Protein AF-A0A8X7XJY6-F1 (afdb_monomer)

Mean predicted aligned error: 20.12 Å

Radius of gyration: 31.55 Å; Cα contacts (8 Å, |Δi|>4): 993; chains: 1; bounding box: 92×84×73 Å

Nearest PDB structures (foldseek):
  4wnk-assembly1_A  TM=7.873E-01  e=5.125E-42  Bos taurus
  8uaq-assembly1_A  TM=7.630E-01  e=1.328E-41  Homo sapiens
  4yhj-assembly1_B  TM=7.860E-01  e=5.978E-40  Homo sapiens
  2acx-assembly1_A  TM=7.551E-01  e=1.594E-40  Homo sapiens
  4tnb-assembly1_A  TM=6.987E-01  e=5.403E-42  Homo sapiens

Organism: Polypterus senegalus (NCBI:txid55291)

pLDDT: mean 74.86, std 22.37, range [20.41, 98.06]

Sequence (629 aa):
MNSFYEADYEVTPDEQLKAKGEEIVLKFFTNESADFVPEVQEELVKQCQESLESSPSKELFSESVRQPVTKDTFRQYRVLGKGGFGEVCACQVRATGKMYACKKLEKKRIKKRKGEAMALNEKQILEKVNSRFVVSLAYAYETKDALCLVLTIMNGGDLKFHIYNIGSPGFEEERVHFYAAEICCGLEHLHSEGIVYRDLKPENILLDDNGHIRISDLGLAVKVPPGETIRGRVGTVGYMAPEVINNERYTMSPDWWGLGCLIFEMTAGHSPFRARKERVKREEVEKRVQEEEAEYSKKFTEDAKSICKKAAHKRRNGGAAGKRLQLCMRNESREQTTQPKATAMLPATFKLCAGISYRHLRNMTGLQKTAAIALSHKLQRFADPGPGNWISQVRRRSSLLSCRTEEKRPYSEVEMSYVRQGEEALQKSAHILGDLDGWKTETVAPNGDRVLSKVLPDVGKVFKLEAVLDQPLDTLYTELVDNMESMGDWNPNVKQVKILQKIGRDTMVTHEVASETPGNIVGPRDFVSVRCAKRRGSTCFLAGMSTKYSSMPEQKGVVRAENGPTCIVLRPNAEDSTKTKFIWLLSLDLKGWLPKTIINQVLSQTQLDFAQNLRTRMQEGAPSVAVAC

InterPro domains:
  IPR000719 Protein kinase domain [PF00069] (75-315)
  IPR000719 Protein kinase domain [PS50011] (74-327)
  IPR000719 Protein kinase domain [SM00220] (74-327)
  IPR000799 Steroidogenic acute regulatory protein-like [PR00978] (349-365)
  IPR000799 Steroidogenic acute regulatory protein-like [PR00978] (366-385)
  IPR000799 Steroidogenic acute regulatory protein-like [PR00978] (476-495)
  IPR000799 Steroidogenic acute regulatory protein-like [PR00978] (495-512)
  IPR000799 Steroidogenic acute regulatory protein-like [PR00978] (512-532)
  IPR000799 Steroidogenic acute regulatory protein-like [PR00978] (534-552)
  IPR000799 Steroidogenic acute regulatory protein-like [PR00978] (565-584)
  IPR000799 Steroidogenic acute regulatory protein-like [PR00978] (584-603)
  IPR000799 Steroidogenic acute regulatory protein-like [PR00978] (604-626)
  IPR002913 START domain [PF01852] (421-620)
  IPR002913 START domain [PS50848] (437-623)
  IPR002913 START domain [SM00234] (419-624)
  IPR008271 Serine/threonine-protein kinase, active site [PS00108] (195-207)
  IPR011009 Protein kinase-like domain superfamily [SSF56112] (72-314)
  IPR016137 RGS domain [PF00615] (7-66)
  IPR016137 RGS domain [PS50132] (8-67)
  IPR017441 Protein kinase, ATP binding site [PS00107] (80-112)

Foldseek 3Di:
DDVVLLVVLLPDPQVCLLVSLVVVLCAAVDPPHPNHDPVFDPVLSVVLVVCSVPPRDSCSCVVVVDDDDDPVQKDWDAWPAADQFGTWTWIARPPQRAIWIKDWGFPVSCVVVVLPVLVVQQVVLLCPQDDPAAKHWDDWDDDPTTTITTIHDFNQAFQLCVQAPPDDHADAPVLLVQQLVSLLRQLVSCVVQQKAQAAQDRRQWGHHPQGRTHGHDSSVMDRAPVPHWDWELDYDQLLAALCSLVRHTHGHLSSLLSSLQSSQCNQVSDGQQADDPDDDDSVSSSVCLVPHDGDDDPSDDPVSVVSSCLSSPNDDPNVVSSVVVVVVVPPVVPPDDDDDDDDDDDDDDLAADDDDDDPPPLPDDSLQPPCVVVLVVVPDDDDDDYDDDDDDDDDDDDDDDDDDDDDDDDDDPVLVVLVVQQVVLVVVVVVVVVPPPQWAWPDADPQGWTKTWHQDDVQGIKIKIKDKALAALVVVCCVVPVVVQCLVVQQVQWVGKDFPDDRPDFKTWIKTKTHPPPSHNHFIAIATKIWGWDDDVQKIKTWMWGDDDPPDDDQDRYHYWTWDRKMWMWHQDPVGNRMITIMIMGRTGSRGDDHVSVVVVVVRVSVVSSVVSVNVVVVVVDDDPPPDD

Solvent-accessible surface area (backbone atoms only — not comparable to full-atom values): 36220 Å² total; per-residue (Å²): 129,64,73,66,58,56,55,51,50,52,69,45,55,79,96,44,35,46,66,56,45,52,52,48,45,55,41,33,69,32,87,90,31,97,62,43,43,85,88,57,56,69,70,57,54,50,54,42,51,59,40,41,76,74,61,52,51,68,62,63,61,50,75,79,62,74,66,87,73,47,72,77,53,41,44,81,59,59,74,77,50,78,54,100,39,40,39,27,25,36,30,26,37,64,87,84,54,54,69,28,26,33,41,35,36,26,49,68,49,28,65,76,65,72,34,62,67,39,58,51,49,26,52,63,47,32,73,68,48,90,48,89,23,35,51,32,56,81,48,79,41,63,56,99,59,28,40,35,41,32,26,60,53,51,77,57,39,34,44,41,53,50,26,68,72,48,85,64,54,18,52,58,68,69,62,44,51,53,52,52,52,46,51,49,55,29,48,51,56,35,49,74,71,33,28,32,52,47,55,54,48,44,76,34,33,28,18,27,90,88,65,54,60,24,44,47,83,51,52,66,37,48,76,48,58,92,95,57,65,48,73,61,73,63,56,49,92,80,37,51,28,56,55,33,75,70,53,42,74,45,69,62,53,44,46,46,23,8,49,20,44,45,55,43,21,33,50,65,40,36,54,68,67,47,62,86,89,62,90,73,60,72,68,58,37,54,45,38,61,64,74,55,78,71,83,81,59,92,82,56,52,70,64,58,48,52,49,32,56,50,32,57,50,96,63,98,55,47,78,59,41,55,60,47,54,62,45,56,81,54,53,78,82,65,87,82,87,82,86,84,83,93,89,75,87,83,77,95,81,50,70,67,65,42,58,83,94,56,89,81,66,86,80,73,74,75,70,56,54,71,46,40,54,71,54,59,82,75,70,77,76,83,85,87,86,89,86,85,86,86,84,81,89,87,84,89,83,90,86,87,83,74,89,88,89,83,88,92,74,86,68,50,75,67,53,50,46,48,50,50,49,14,51,49,13,36,53,51,30,50,52,58,69,68,52,77,70,81,62,44,80,78,49,71,48,99,87,68,35,32,29,27,30,38,78,40,96,93,74,42,67,32,35,33,38,42,39,79,41,96,38,42,56,67,63,54,45,40,53,66,63,74,43,37,53,57,47,32,81,62,31,78,67,32,62,36,36,43,79,76,42,78,52,79,90,42,26,34,33,34,40,37,33,41,28,84,52,96,60,48,27,60,55,31,37,30,36,46,27,28,33,23,48,50,63,52,87,81,34,38,34,45,12,17,27,46,54,87,60,95,80,63,79,82,65,81,90,35,48,77,38,47,39,42,48,18,25,41,36,41,29,56,31,93,91,41,70,59,25,16,36,38,32,40,38,45,21,69,49,76,75,59,75,63,30,62,49,54,51,51,52,53,52,48,49,52,52,52,51,51,53,48,34,50,49,52,51,53,57,76,68,47,79,82,80,78,84,85,126

Structure (mmCIF, N/CA/C/O backbone):
data_AF-A0A8X7XJY6-F1
#
_entry.id   AF-A0A8X7XJY6-F1
#
loop_
_atom_site.group_PDB
_atom_site.id
_atom_site.type_symbol
_atom_site.label_atom_id
_atom_site.label_alt_id
_atom_site.label_comp_id
_atom_site.label_asym_id
_atom_site.label_entity_id
_atom_site.label_seq_id
_atom_site.pdbx_PDB_ins_code
_atom_site.Cartn_x
_atom_site.Cartn_y
_atom_site.Cartn_z
_atom_site.occupancy
_atom_site.B_iso_or_equiv
_atom_site.auth_seq_id
_atom_site.auth_comp_id
_atom_site.auth_asym_id
_atom_site.auth_atom_id
_atom_site.pdbx_PDB_model_num
ATOM 1 N N . MET A 1 1 ? 6.053 -15.974 29.201 1.00 47.06 1 MET A N 1
ATOM 2 C CA . MET A 1 1 ? 5.604 -14.648 28.708 1.00 47.06 1 MET A CA 1
ATOM 3 C C . MET A 1 1 ? 4.242 -14.790 28.036 1.00 47.06 1 MET A C 1
ATOM 5 O O . MET A 1 1 ? 3.967 -15.843 27.472 1.00 47.06 1 MET A O 1
ATOM 9 N N . ASN A 1 2 ? 3.374 -13.776 28.108 1.00 45.31 2 ASN A N 1
ATOM 10 C CA . ASN A 1 2 ? 2.046 -13.820 27.486 1.00 45.31 2 ASN A CA 1
ATOM 11 C C . ASN A 1 2 ? 2.105 -13.265 26.047 1.00 45.31 2 ASN A C 1
ATOM 13 O O . ASN A 1 2 ? 2.573 -12.144 25.857 1.00 45.31 2 ASN A O 1
ATOM 17 N N . SER A 1 3 ? 1.612 -14.023 25.056 1.00 43.69 3 SER A N 1
ATOM 18 C CA . SER A 1 3 ? 1.757 -13.754 23.600 1.00 43.69 3 SER A CA 1
ATOM 19 C C . SER A 1 3 ? 1.299 -12.366 23.119 1.00 43.69 3 SER A C 1
ATOM 21 O O . SER A 1 3 ? 1.670 -11.920 22.036 1.00 43.69 3 SER A O 1
ATOM 23 N N . PHE A 1 4 ? 0.509 -11.658 23.929 1.00 38.34 4 PHE A N 1
ATOM 24 C CA . PHE A 1 4 ? 0.136 -10.268 23.688 1.00 38.34 4 PHE A CA 1
ATOM 25 C C . PHE A 1 4 ? 1.343 -9.311 23.709 1.00 38.34 4 PHE A C 1
ATOM 27 O O . PHE A 1 4 ? 1.412 -8.429 22.863 1.00 38.34 4 PHE A O 1
ATOM 34 N N . TYR A 1 5 ? 2.300 -9.492 24.627 1.00 49.19 5 TYR A N 1
ATOM 35 C CA . TYR A 1 5 ? 3.443 -8.577 24.795 1.00 49.19 5 TYR A CA 1
ATOM 36 C C . TYR A 1 5 ? 4.535 -8.785 23.739 1.00 49.19 5 TYR A C 1
ATOM 38 O O . TYR A 1 5 ? 5.117 -7.819 23.259 1.00 49.19 5 TYR A O 1
ATOM 46 N N . GLU A 1 6 ? 4.750 -10.029 23.313 1.00 53.28 6 GLU A N 1
ATOM 47 C CA . GLU A 1 6 ? 5.570 -10.367 22.142 1.00 53.28 6 GLU A CA 1
ATOM 48 C C . GLU A 1 6 ? 4.993 -9.715 20.871 1.00 53.28 6 GLU A C 1
ATOM 50 O O . GLU A 1 6 ? 5.708 -9.053 20.120 1.00 53.28 6 GLU A O 1
ATOM 55 N N . ALA A 1 7 ? 3.671 -9.801 20.677 1.00 48.25 7 ALA A N 1
ATOM 56 C CA . ALA A 1 7 ? 2.988 -9.166 19.552 1.00 48.25 7 ALA A CA 1
ATOM 57 C C . ALA A 1 7 ? 2.963 -7.622 19.627 1.00 48.25 7 ALA A C 1
ATOM 59 O O . ALA A 1 7 ? 2.947 -6.977 18.579 1.00 48.25 7 ALA A O 1
ATOM 60 N N . ASP A 1 8 ? 2.955 -7.034 20.829 1.00 56.50 8 ASP A N 1
ATOM 61 C CA . ASP A 1 8 ? 3.080 -5.584 21.073 1.00 56.50 8 ASP A CA 1
ATOM 62 C C . ASP A 1 8 ? 4.503 -5.093 20.733 1.00 56.50 8 ASP A C 1
ATOM 64 O O . ASP A 1 8 ? 4.695 -4.069 20.070 1.00 56.50 8 ASP A O 1
ATOM 68 N N . TYR A 1 9 ? 5.515 -5.895 21.078 1.00 65.19 9 TYR A N 1
ATOM 69 C CA . TYR A 1 9 ? 6.910 -5.665 20.709 1.00 65.19 9 TYR A CA 1
ATOM 70 C C . TYR A 1 9 ? 7.143 -5.755 19.189 1.00 65.19 9 TYR A C 1
ATOM 72 O O . TYR A 1 9 ? 7.689 -4.826 18.594 1.00 65.19 9 TYR A O 1
ATOM 80 N N . GLU A 1 10 ? 6.635 -6.806 18.529 1.00 59.50 10 GLU A N 1
ATOM 81 C CA . GLU A 1 10 ? 6.677 -6.986 17.064 1.00 59.50 10 GLU A CA 1
ATOM 82 C C . GLU A 1 10 ? 6.180 -5.751 16.278 1.00 59.50 10 GLU A C 1
ATOM 84 O O . GLU A 1 10 ? 6.638 -5.490 15.160 1.00 59.50 10 GLU A O 1
ATOM 89 N N . VAL A 1 11 ? 5.185 -5.027 16.809 1.00 55.00 11 VAL A N 1
ATOM 90 C CA . VAL A 1 11 ? 4.546 -3.878 16.134 1.00 55.00 11 VAL A CA 1
ATOM 91 C C . VAL A 1 11 ? 5.043 -2.516 16.618 1.00 55.00 11 VAL A C 1
ATOM 93 O O . VAL A 1 11 ? 4.664 -1.497 16.036 1.00 55.00 11 VAL A O 1
ATOM 96 N N . THR A 1 12 ? 5.912 -2.484 17.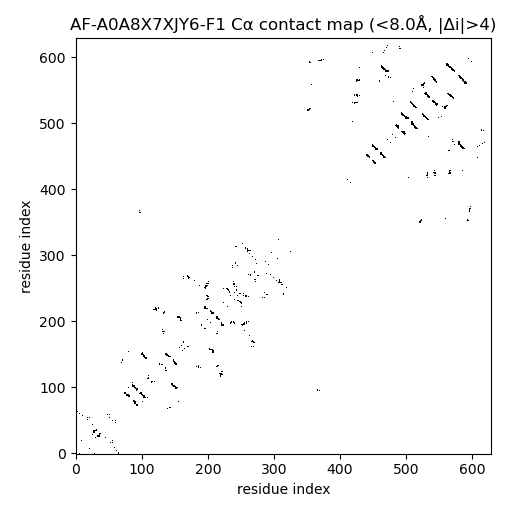628 1.00 61.47 12 THR A N 1
ATOM 97 C CA . THR A 1 12 ? 6.529 -1.255 18.140 1.00 61.47 12 THR A CA 1
ATOM 98 C C . THR A 1 12 ? 7.405 -0.599 17.050 1.00 61.47 12 THR A C 1
ATOM 100 O O . THR A 1 12 ? 8.066 -1.306 16.279 1.00 61.47 12 THR A O 1
ATOM 103 N N . PRO A 1 13 ? 7.410 0.743 16.906 1.00 60.66 13 PRO A N 1
ATOM 104 C CA . PRO A 1 13 ? 8.300 1.433 15.968 1.00 60.66 13 PRO A CA 1
ATOM 105 C C . PRO A 1 13 ? 9.775 1.160 16.277 1.00 60.66 13 PRO A C 1
ATOM 107 O O . PRO A 1 13 ? 10.154 1.108 17.441 1.00 60.66 13 PRO A O 1
ATOM 110 N N . ASP A 1 14 ? 10.616 1.032 15.248 1.00 56.91 14 ASP A N 1
ATOM 111 C CA . ASP A 1 14 ? 12.030 0.641 15.383 1.00 56.91 14 ASP A CA 1
ATOM 112 C C . ASP A 1 14 ? 12.806 1.571 16.346 1.00 56.91 14 ASP A C 1
ATOM 114 O O . ASP A 1 14 ? 13.591 1.111 17.169 1.00 56.91 14 ASP A O 1
ATOM 118 N N . GLU A 1 15 ? 12.476 2.866 16.333 1.00 69.31 15 GLU A N 1
ATOM 119 C CA . GLU A 1 15 ? 12.986 3.921 17.229 1.00 69.31 15 GLU A CA 1
ATOM 120 C C . GLU A 1 15 ? 12.652 3.711 18.724 1.00 69.31 15 GLU A C 1
ATOM 122 O O . GLU A 1 15 ? 13.262 4.335 19.589 1.00 69.31 15 GLU A O 1
ATOM 127 N N . GLN A 1 16 ? 11.674 2.857 19.039 1.00 73.81 16 GLN A N 1
ATOM 128 C CA . GLN A 1 16 ? 11.151 2.599 20.389 1.00 73.81 16 GLN A CA 1
ATOM 129 C C . GLN A 1 16 ? 11.394 1.153 20.864 1.00 73.81 16 GLN A C 1
ATOM 131 O O . GLN A 1 16 ? 11.133 0.844 22.029 1.00 73.81 16 GLN A O 1
ATOM 136 N N . LEU A 1 17 ? 11.937 0.274 20.008 1.00 73.69 17 LEU A N 1
ATOM 137 C CA . LEU A 1 17 ? 12.183 -1.139 20.334 1.00 73.69 17 LEU A CA 1
ATOM 138 C C . LEU A 1 17 ? 13.142 -1.340 21.516 1.00 73.69 17 LEU A C 1
ATOM 140 O O . LEU A 1 17 ? 13.013 -2.340 22.218 1.00 73.69 17 LEU A O 1
ATOM 144 N N . LYS A 1 18 ? 14.084 -0.421 21.771 1.00 77.81 18 LYS A N 1
ATOM 145 C CA . LYS A 1 18 ? 14.957 -0.532 22.951 1.00 77.81 18 LYS A CA 1
ATOM 146 C C . LYS A 1 18 ? 14.162 -0.329 24.247 1.00 77.81 18 LYS A C 1
ATOM 148 O O . LYS A 1 18 ? 14.020 -1.267 25.023 1.00 77.81 18 LYS A O 1
ATOM 153 N N . ALA A 1 19 ? 13.528 0.832 24.410 1.00 78.56 19 ALA A N 1
ATOM 154 C CA . ALA A 1 19 ? 12.742 1.154 25.605 1.00 78.56 19 ALA A CA 1
ATOM 155 C C . ALA A 1 19 ? 11.601 0.149 25.870 1.00 78.56 19 ALA A C 1
ATOM 157 O O . ALA A 1 19 ? 11.362 -0.237 27.014 1.00 78.56 19 ALA A O 1
ATOM 158 N N . LYS A 1 20 ? 10.919 -0.332 24.819 1.00 78.44 20 LYS A N 1
ATOM 159 C CA . LYS A 1 20 ? 9.863 -1.347 24.972 1.00 78.44 20 LYS A CA 1
ATOM 160 C C . LYS A 1 20 ? 10.411 -2.732 25.335 1.00 78.44 20 LYS A C 1
ATOM 162 O O . LYS A 1 20 ? 9.725 -3.510 25.992 1.00 78.44 20 LYS A O 1
ATOM 167 N N . GLY A 1 21 ? 11.638 -3.050 24.927 1.00 77.31 21 GLY A N 1
ATOM 168 C CA . GLY A 1 21 ? 12.302 -4.289 25.323 1.00 77.31 21 GLY A CA 1
ATOM 169 C C . GLY A 1 21 ? 12.787 -4.230 26.768 1.00 77.31 21 GLY A C 1
ATOM 170 O O . GLY A 1 21 ? 12.628 -5.202 27.497 1.00 77.31 21 GLY A O 1
ATOM 171 N N . GLU A 1 22 ? 13.285 -3.073 27.206 1.00 84.19 22 GLU A N 1
ATOM 172 C CA . GLU A 1 22 ? 13.681 -2.816 28.597 1.00 84.19 22 GLU A CA 1
ATOM 173 C C . GLU A 1 22 ? 12.466 -2.944 29.539 1.00 84.19 22 GLU A C 1
ATOM 175 O O . GLU A 1 22 ? 12.557 -3.626 30.559 1.00 84.19 22 GLU A O 1
ATOM 180 N N . GLU A 1 23 ? 11.298 -2.409 29.146 1.00 82.31 23 GLU A N 1
ATOM 181 C CA . GLU A 1 23 ? 10.004 -2.625 29.824 1.00 82.31 23 GLU A CA 1
ATOM 182 C C . GLU A 1 23 ? 9.678 -4.124 29.978 1.00 82.31 23 GLU A C 1
ATOM 184 O O . GLU A 1 23 ? 9.333 -4.578 31.068 1.00 82.31 23 GLU A O 1
ATOM 189 N N . ILE A 1 24 ? 9.805 -4.907 28.900 1.00 77.75 24 ILE A N 1
ATOM 190 C CA . ILE A 1 24 ? 9.469 -6.341 28.882 1.00 77.75 24 ILE A CA 1
ATOM 191 C C . ILE A 1 24 ? 10.454 -7.170 29.719 1.00 77.75 24 ILE A C 1
ATOM 193 O O . ILE A 1 24 ? 10.019 -8.049 30.466 1.00 77.75 24 ILE A O 1
ATOM 197 N N . VAL A 1 25 ? 11.757 -6.881 29.648 1.00 78.94 25 VAL A N 1
ATOM 198 C CA . VAL A 1 25 ? 12.786 -7.547 30.464 1.00 78.94 25 VAL A CA 1
ATOM 199 C C . VAL A 1 25 ? 12.545 -7.279 31.949 1.00 78.94 25 VAL A C 1
ATOM 201 O O . VAL A 1 25 ? 12.411 -8.231 32.718 1.00 78.94 25 VAL A O 1
ATOM 204 N N . LEU A 1 26 ? 12.411 -6.007 32.343 1.00 81.25 26 LEU A N 1
ATOM 205 C CA . LEU A 1 26 ? 12.154 -5.625 33.736 1.00 81.25 26 LEU A CA 1
ATOM 206 C C . LEU A 1 26 ? 10.853 -6.234 34.269 1.00 81.25 26 LEU A C 1
ATOM 208 O O . LEU A 1 26 ? 10.774 -6.613 35.436 1.00 81.25 26 LEU A O 1
ATOM 212 N N . LYS A 1 27 ? 9.830 -6.344 33.415 1.00 77.31 27 LYS A N 1
ATOM 213 C CA . LYS A 1 27 ? 8.518 -6.849 33.809 1.00 77.31 27 LYS A CA 1
ATOM 214 C C . LYS A 1 27 ? 8.446 -8.375 33.932 1.00 77.31 27 LYS A C 1
ATOM 216 O O . LYS A 1 27 ? 7.782 -8.854 34.848 1.00 77.31 27 LYS A O 1
ATOM 221 N N . PHE A 1 28 ? 9.064 -9.136 33.030 1.00 73.94 28 PHE A N 1
ATOM 222 C CA . PHE A 1 28 ? 8.871 -10.594 32.964 1.00 73.94 28 PHE A CA 1
ATOM 223 C C . PHE A 1 28 ? 10.096 -11.415 33.378 1.00 73.94 28 PHE A C 1
ATOM 225 O O . PHE A 1 28 ? 9.936 -12.599 33.673 1.00 73.94 28 PHE A O 1
ATOM 232 N N . PHE A 1 29 ? 11.294 -10.822 33.419 1.00 74.00 29 PHE A N 1
ATOM 233 C CA . PHE A 1 29 ? 12.546 -11.540 33.685 1.00 74.00 29 PHE A CA 1
ATOM 234 C C . PHE A 1 29 ? 13.316 -11.053 34.925 1.00 74.00 29 PHE A C 1
ATOM 236 O O . PHE A 1 29 ? 14.293 -11.691 35.310 1.00 74.00 29 PHE A O 1
ATOM 243 N N . THR A 1 30 ? 12.866 -9.991 35.599 1.00 78.19 30 THR A N 1
ATOM 244 C CA . THR A 1 30 ? 13.363 -9.625 36.937 1.00 78.19 30 THR A CA 1
ATOM 245 C C . THR A 1 30 ? 12.586 -10.383 38.014 1.00 78.19 30 THR A C 1
ATOM 247 O O . THR A 1 30 ? 11.361 -10.293 38.078 1.00 78.19 30 THR A O 1
ATOM 250 N N . ASN A 1 31 ? 13.301 -11.091 38.888 1.00 75.19 31 ASN A N 1
ATOM 251 C CA . ASN A 1 31 ? 12.769 -11.898 39.996 1.00 75.19 31 ASN A CA 1
ATOM 252 C C . ASN A 1 31 ? 11.913 -11.120 41.022 1.00 75.19 31 ASN A C 1
ATOM 254 O O . ASN A 1 31 ? 11.059 -11.711 41.675 1.00 75.19 31 ASN A O 1
ATOM 258 N N . GLU A 1 32 ? 12.127 -9.811 41.160 1.00 76.69 32 GLU A N 1
ATOM 259 C CA . GLU A 1 32 ? 11.343 -8.910 42.022 1.00 76.69 32 GLU A CA 1
ATOM 260 C C . GLU A 1 32 ? 9.982 -8.501 41.413 1.00 76.69 32 GLU A C 1
ATOM 262 O O . GLU A 1 32 ? 9.165 -7.870 42.087 1.00 76.69 32 GLU A O 1
ATOM 267 N N . SER A 1 33 ? 9.708 -8.844 40.148 1.00 77.31 33 SER A N 1
ATOM 268 C CA . SER A 1 33 ? 8.451 -8.498 39.473 1.00 77.31 33 SER A CA 1
ATOM 269 C C . SER A 1 33 ? 7.297 -9.434 39.845 1.00 77.31 33 SER A C 1
ATOM 271 O O . SER A 1 33 ? 7.426 -10.656 39.823 1.00 77.31 33 SER A O 1
ATOM 273 N N . ALA A 1 34 ? 6.108 -8.863 40.060 1.00 65.94 34 ALA A N 1
ATOM 274 C CA . ALA A 1 34 ? 4.868 -9.621 40.255 1.00 65.94 34 ALA A CA 1
ATOM 275 C C . ALA A 1 34 ? 4.417 -10.424 39.011 1.00 65.94 34 ALA A C 1
ATOM 277 O O . ALA A 1 34 ? 3.603 -11.333 39.142 1.00 65.94 34 ALA A O 1
ATOM 278 N N . ASP A 1 35 ? 4.940 -10.096 37.823 1.00 65.81 35 ASP A N 1
ATOM 279 C CA . ASP A 1 35 ? 4.688 -10.793 36.550 1.00 65.81 35 ASP A CA 1
ATOM 280 C C . ASP A 1 35 ? 5.898 -11.672 36.112 1.00 65.81 35 ASP A C 1
ATOM 282 O O . ASP A 1 35 ? 5.992 -12.062 34.946 1.00 65.81 35 ASP A O 1
ATOM 286 N N . PHE A 1 36 ? 6.844 -11.980 37.016 1.00 75.44 36 PHE A N 1
ATOM 287 C CA . PHE A 1 36 ? 8.048 -12.778 36.722 1.00 75.44 36 PHE A CA 1
ATOM 288 C C . PHE A 1 36 ? 7.737 -14.190 36.182 1.00 75.44 36 PHE A C 1
ATOM 290 O O . PHE A 1 36 ? 6.835 -14.876 36.662 1.00 75.44 36 PHE A O 1
ATOM 297 N N . VAL A 1 37 ? 8.517 -14.634 35.188 1.00 67.94 37 VAL A N 1
ATOM 298 C CA . VAL A 1 37 ? 8.340 -15.902 34.457 1.00 67.94 37 VAL A CA 1
ATOM 299 C C . VAL A 1 37 ? 9.537 -16.836 34.718 1.00 67.94 37 VAL A C 1
ATOM 301 O O . VAL A 1 37 ? 10.492 -16.827 33.934 1.00 67.94 37 VAL A O 1
ATOM 304 N N . PRO A 1 38 ? 9.520 -17.651 35.792 1.00 67.12 38 PRO A N 1
ATOM 305 C CA . PRO A 1 38 ? 10.642 -18.520 36.168 1.00 67.12 38 PRO A CA 1
ATOM 306 C C . PRO A 1 38 ? 10.910 -19.673 35.185 1.00 67.12 38 PRO A C 1
ATOM 308 O O . PRO A 1 38 ? 11.925 -20.354 35.303 1.00 67.12 38 PRO A O 1
ATOM 311 N N . GLU A 1 39 ? 10.022 -19.928 34.219 1.00 60.78 39 GLU A N 1
ATOM 312 C CA . GLU A 1 39 ? 10.190 -20.983 33.213 1.00 60.78 39 GLU A CA 1
ATOM 313 C C . GLU A 1 39 ? 11.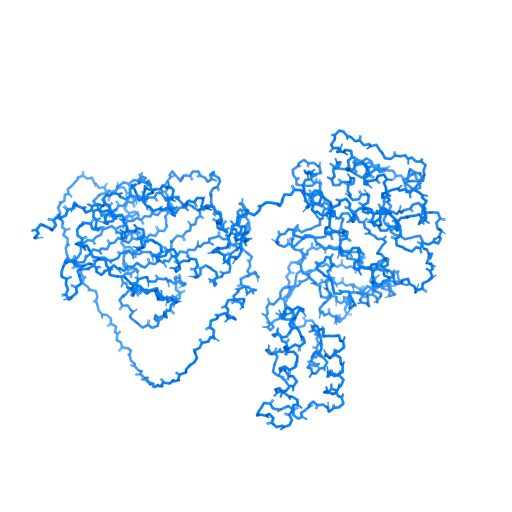173 -20.619 32.083 1.00 60.78 39 GLU A C 1
ATOM 315 O O . GLU A 1 39 ? 11.507 -21.480 31.265 1.00 60.78 39 GLU A O 1
ATOM 320 N N . VAL A 1 40 ? 11.636 -19.365 32.005 1.00 62.53 40 VAL A N 1
ATOM 321 C CA . VAL A 1 40 ? 12.646 -18.933 31.026 1.00 62.53 40 VAL A CA 1
ATOM 322 C C . VAL A 1 40 ? 14.041 -19.043 31.639 1.00 62.53 40 VAL A C 1
ATOM 324 O O . VAL A 1 40 ? 14.298 -18.535 32.725 1.00 62.53 40 VAL A O 1
ATOM 327 N N . GLN A 1 41 ? 14.954 -19.712 30.932 1.00 68.62 41 GLN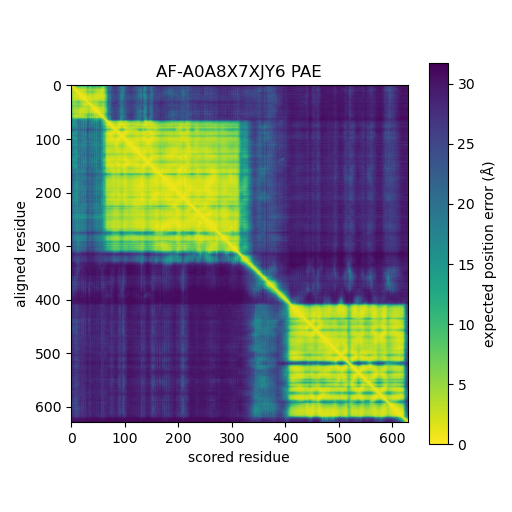 A N 1
ATOM 328 C CA . GLN A 1 41 ? 16.321 -19.932 31.407 1.00 68.62 41 GLN A CA 1
ATOM 329 C C . GLN A 1 41 ? 17.087 -18.608 31.542 1.00 68.62 41 GLN A C 1
ATOM 331 O O . GLN A 1 41 ? 17.085 -17.788 30.625 1.00 68.62 41 GLN A O 1
ATOM 336 N N . GLU A 1 42 ? 17.798 -18.442 32.656 1.00 74.12 42 GLU A N 1
ATOM 337 C CA . GLU A 1 42 ? 18.582 -17.244 33.002 1.00 74.12 42 GLU A CA 1
ATOM 338 C C . GLU A 1 42 ? 19.615 -16.873 31.915 1.00 74.12 42 GLU A C 1
ATOM 340 O O . GLU A 1 42 ? 19.777 -15.706 31.562 1.00 74.12 42 GLU A O 1
ATOM 345 N N . GLU A 1 43 ? 20.217 -17.882 31.281 1.00 70.75 43 GLU A N 1
ATOM 346 C CA . GLU A 1 43 ? 21.121 -17.737 30.133 1.00 70.75 43 GLU A CA 1
ATOM 347 C C . GLU A 1 43 ? 20.436 -17.070 28.916 1.00 70.75 43 GLU A C 1
ATOM 349 O O . GLU A 1 43 ? 21.021 -16.206 28.264 1.00 70.75 43 GLU A O 1
ATOM 354 N N . LEU A 1 44 ? 19.166 -17.404 28.638 1.00 65.94 44 LEU A N 1
ATOM 355 C CA . LEU A 1 44 ? 18.382 -16.788 27.556 1.00 65.94 44 LEU A CA 1
ATOM 356 C C . LEU A 1 44 ? 17.961 -15.356 27.905 1.00 65.94 44 LEU A C 1
ATOM 358 O O . LEU A 1 44 ? 17.954 -14.497 27.026 1.00 65.94 44 LEU A O 1
ATOM 362 N N . VAL A 1 45 ? 17.636 -15.080 29.175 1.00 75.25 45 VAL A N 1
ATOM 363 C CA . VAL A 1 45 ? 17.344 -13.715 29.653 1.00 75.25 45 VAL A CA 1
ATOM 364 C C . VAL A 1 45 ? 18.544 -12.804 29.403 1.00 75.25 45 VAL A C 1
ATOM 366 O O . VAL A 1 45 ? 18.391 -11.720 28.837 1.00 75.25 45 VAL A O 1
ATOM 369 N N . LYS A 1 46 ? 19.742 -13.273 29.758 1.00 77.88 46 LYS A N 1
ATOM 370 C CA . LYS A 1 46 ? 20.994 -12.541 29.564 1.00 77.88 46 LYS A CA 1
ATOM 371 C C . LYS A 1 46 ? 21.309 -12.307 28.081 1.00 77.88 46 LYS A C 1
ATOM 373 O O . LYS A 1 46 ? 21.606 -11.182 27.690 1.00 77.88 46 LYS A O 1
ATOM 378 N N . GLN A 1 47 ? 21.151 -13.324 27.232 1.00 72.69 47 GLN A N 1
ATOM 379 C CA . GLN A 1 47 ? 21.321 -13.181 25.777 1.00 72.69 47 GLN A CA 1
ATOM 380 C C . GLN A 1 47 ? 20.305 -12.197 25.162 1.00 72.69 47 GLN A C 1
ATOM 382 O O . GLN A 1 47 ? 20.659 -11.424 24.266 1.00 72.69 47 GLN A O 1
ATOM 387 N N . CYS A 1 48 ? 19.068 -12.152 25.675 1.00 73.38 48 CYS A N 1
ATOM 388 C CA . CYS A 1 48 ? 18.085 -11.138 25.286 1.00 73.38 48 CYS A CA 1
ATOM 389 C C . CYS A 1 48 ? 18.516 -9.726 25.717 1.00 73.38 48 CYS A C 1
ATOM 391 O O . CYS A 1 48 ? 18.359 -8.794 24.935 1.00 73.38 48 CYS A O 1
ATOM 393 N N . GLN A 1 49 ? 19.084 -9.549 26.916 1.00 79.94 49 GLN A N 1
ATOM 394 C CA . GLN A 1 49 ? 19.594 -8.254 27.394 1.00 79.94 49 GLN A CA 1
ATOM 395 C C . GLN A 1 49 ? 20.770 -7.747 26.541 1.00 79.94 49 GLN A C 1
ATOM 397 O O . GLN A 1 49 ? 20.725 -6.625 26.040 1.00 79.94 49 GLN A O 1
ATOM 402 N N . GLU A 1 50 ? 21.778 -8.585 26.292 1.00 78.38 50 GLU A N 1
ATOM 403 C CA . GLU A 1 50 ? 22.943 -8.231 25.463 1.00 78.38 50 GLU A CA 1
ATOM 404 C C . GLU A 1 50 ? 22.537 -7.890 24.011 1.00 78.38 50 GLU A C 1
ATOM 406 O O . GLU A 1 50 ? 23.059 -6.949 23.401 1.00 78.38 50 GLU A O 1
ATOM 411 N N . SER A 1 51 ? 21.542 -8.598 23.465 1.00 74.12 51 SER A N 1
ATOM 412 C CA . SER A 1 51 ? 20.983 -8.329 22.130 1.00 74.12 51 SER A CA 1
ATOM 413 C C . SER A 1 51 ? 20.136 -7.049 22.088 1.00 74.12 51 SER A C 1
ATOM 415 O O . SER A 1 51 ? 20.221 -6.277 21.135 1.00 74.12 51 SER A O 1
ATOM 417 N N . LEU A 1 52 ? 19.347 -6.787 23.134 1.00 81.56 52 LEU A N 1
ATOM 418 C CA . LEU A 1 52 ? 18.529 -5.581 23.300 1.00 81.56 52 LEU A CA 1
ATOM 419 C C . LEU A 1 52 ? 19.378 -4.310 23.398 1.00 81.56 52 LEU A C 1
ATOM 421 O O . LEU A 1 52 ? 19.010 -3.268 22.849 1.00 81.56 52 LEU A O 1
ATOM 425 N N . GLU A 1 53 ? 20.516 -4.386 24.091 1.00 77.44 53 GLU A N 1
ATOM 426 C CA . GLU A 1 53 ? 21.408 -3.242 24.227 1.00 77.44 53 GLU A CA 1
ATOM 427 C C . GLU A 1 53 ? 22.114 -2.876 22.921 1.00 77.44 53 GLU A C 1
ATOM 429 O O . GLU A 1 53 ? 22.289 -1.680 22.662 1.00 77.44 53 GLU A O 1
ATOM 434 N N . SER A 1 54 ? 22.496 -3.888 22.133 1.00 73.44 54 SER A N 1
ATOM 435 C CA . SER A 1 54 ? 23.371 -3.771 20.961 1.00 73.44 54 SER A CA 1
ATOM 436 C C . SER A 1 54 ? 22.634 -3.650 19.620 1.00 73.44 54 SER A C 1
ATOM 438 O O . SER A 1 54 ? 23.062 -2.877 18.761 1.00 73.44 54 SER A O 1
ATOM 440 N N . SER A 1 55 ? 21.531 -4.380 19.414 1.00 68.75 55 SER A N 1
ATOM 441 C CA . SER A 1 55 ? 20.729 -4.323 18.185 1.00 68.75 55 SER A CA 1
ATOM 442 C C . SER A 1 55 ? 19.271 -4.766 18.431 1.00 68.75 55 SER A C 1
ATOM 444 O O . SER A 1 55 ? 18.903 -5.911 18.150 1.00 68.75 55 SER A O 1
ATOM 446 N N . PRO A 1 56 ? 18.407 -3.874 18.957 1.00 72.81 56 PRO A N 1
ATOM 447 C CA . PRO A 1 56 ? 17.010 -4.198 19.235 1.00 72.81 56 PRO A CA 1
ATOM 448 C C . PRO A 1 56 ? 16.257 -4.514 17.934 1.00 72.81 56 PRO A C 1
ATOM 450 O O . PRO A 1 56 ? 16.069 -3.652 17.075 1.00 72.81 56 PRO A O 1
ATOM 453 N N . SER A 1 57 ? 15.809 -5.762 17.790 1.00 72.12 57 SER A N 1
ATOM 454 C CA . SER A 1 57 ? 15.128 -6.272 16.595 1.00 72.12 57 SER A CA 1
ATOM 455 C C . SER A 1 57 ? 13.782 -6.893 16.958 1.00 72.12 57 SER A C 1
ATOM 457 O O . SER A 1 57 ? 13.619 -7.436 18.044 1.00 72.12 57 SER A O 1
ATOM 459 N N . LYS A 1 58 ? 12.802 -6.854 16.051 1.00 68.38 58 LYS A N 1
ATOM 460 C CA . LYS A 1 58 ? 11.416 -7.289 16.330 1.00 68.38 58 LYS A CA 1
ATOM 461 C C . LYS A 1 58 ? 11.246 -8.766 16.690 1.00 68.38 58 LYS A C 1
ATOM 463 O O . LYS A 1 58 ? 10.206 -9.126 17.228 1.00 68.38 58 LYS A O 1
ATOM 468 N N . GLU A 1 59 ? 12.255 -9.592 16.432 1.00 64.00 59 GLU A N 1
ATOM 469 C CA . GLU A 1 59 ? 12.258 -11.021 16.754 1.00 64.00 59 GLU A CA 1
ATOM 470 C C . GLU A 1 59 ? 12.946 -11.337 18.101 1.00 64.00 59 GLU A C 1
ATOM 472 O O . GLU A 1 59 ? 12.981 -12.501 18.491 1.00 64.00 59 GLU A O 1
ATOM 477 N N . LEU A 1 60 ? 13.431 -10.328 18.847 1.00 66.06 60 LEU A N 1
ATOM 478 C CA . LEU A 1 60 ? 14.197 -10.473 20.101 1.00 66.06 60 LEU A CA 1
ATOM 479 C C . LEU A 1 60 ? 13.588 -11.466 21.110 1.00 66.06 60 LEU A C 1
ATOM 481 O O . LEU A 1 60 ? 14.295 -12.319 21.633 1.00 66.06 60 LEU A O 1
ATOM 485 N N . PHE A 1 61 ? 12.280 -11.380 21.370 1.00 63.97 61 PHE A N 1
ATOM 486 C CA . PHE A 1 61 ? 11.595 -12.256 22.335 1.00 63.97 61 PHE A CA 1
ATOM 487 C C . PHE A 1 61 ? 11.016 -13.539 21.713 1.00 63.97 61 PHE A C 1
ATOM 489 O O . PHE A 1 61 ? 10.476 -14.377 22.434 1.00 63.97 61 PHE A O 1
ATOM 496 N N . SER A 1 62 ? 11.157 -13.738 20.396 1.00 58.00 62 SER A N 1
ATOM 497 C CA . SER A 1 62 ? 10.623 -14.924 19.705 1.00 58.00 62 SER A CA 1
ATOM 498 C C . SER A 1 62 ? 11.352 -16.216 20.092 1.00 58.00 62 SER A C 1
ATOM 500 O O . SER A 1 62 ? 10.760 -17.297 20.078 1.00 58.00 62 SER A O 1
ATOM 502 N N . GLU A 1 63 ? 12.622 -16.128 20.512 1.00 49.97 63 GLU A N 1
ATOM 503 C CA . GLU A 1 63 ? 13.339 -17.271 21.088 1.00 49.97 63 GLU A CA 1
ATOM 504 C C . GLU A 1 63 ? 12.783 -17.654 22.471 1.00 49.97 63 GLU A C 1
ATOM 506 O O . GLU A 1 63 ? 12.712 -18.842 22.791 1.00 49.97 63 GLU A O 1
ATOM 511 N N . SER A 1 64 ? 12.304 -16.674 23.250 1.00 47.53 64 SER A N 1
ATOM 512 C CA . SER A 1 64 ? 11.698 -16.864 24.576 1.00 47.53 64 SER A CA 1
ATOM 513 C C . SER A 1 64 ? 10.301 -17.505 24.534 1.00 47.53 64 SER A C 1
ATOM 515 O O . SER A 1 64 ? 9.809 -17.957 25.570 1.00 47.53 64 SER A O 1
ATOM 517 N N . VAL A 1 65 ? 9.643 -17.542 23.367 1.00 46.97 65 VAL A N 1
ATOM 518 C CA . VAL A 1 65 ? 8.272 -18.066 23.185 1.00 46.97 65 VAL A CA 1
ATOM 519 C C . VAL A 1 65 ? 8.190 -19.035 21.991 1.00 46.97 65 VAL A C 1
ATOM 521 O O . VAL A 1 65 ? 7.222 -19.048 21.231 1.00 46.97 65 VAL A O 1
ATOM 524 N N . ARG A 1 66 ? 9.198 -19.907 21.830 1.00 51.44 66 ARG A N 1
ATOM 525 C CA . ARG A 1 66 ? 9.291 -20.914 20.748 1.00 51.44 66 ARG A CA 1
ATOM 526 C C . ARG A 1 66 ? 8.190 -21.990 20.763 1.00 51.44 66 ARG A C 1
ATOM 528 O O . ARG A 1 66 ? 8.439 -23.168 21.017 1.00 51.44 66 ARG A O 1
ATOM 535 N N . GLN A 1 67 ? 6.969 -21.613 20.393 1.00 55.44 67 GLN A N 1
ATOM 536 C CA . GLN A 1 67 ? 5.937 -22.557 19.968 1.00 55.44 67 GLN A CA 1
ATOM 537 C C . GLN A 1 67 ? 6.180 -22.995 18.509 1.00 55.44 67 GLN A C 1
ATOM 539 O O . GLN A 1 67 ? 6.513 -22.157 17.668 1.00 55.44 67 GLN A O 1
ATOM 544 N N . PRO A 1 68 ? 5.996 -24.283 18.155 1.00 69.62 68 PRO A N 1
ATOM 545 C CA . PRO A 1 68 ? 6.214 -24.751 16.787 1.00 69.62 68 PRO A CA 1
ATOM 546 C C . PRO A 1 68 ? 5.286 -24.075 15.763 1.00 69.62 68 PRO A C 1
ATOM 548 O O . PRO A 1 68 ? 4.079 -24.327 15.725 1.00 69.62 68 PRO A O 1
ATOM 551 N N . VAL A 1 69 ? 5.856 -23.257 14.875 1.00 77.75 69 VAL A N 1
ATOM 552 C CA . VAL A 1 69 ? 5.129 -22.681 13.735 1.00 77.75 69 VAL A CA 1
ATOM 553 C C . VAL A 1 69 ? 4.872 -23.771 12.695 1.00 77.75 69 VAL A C 1
ATOM 555 O O . VAL A 1 69 ? 5.796 -24.402 12.182 1.00 77.75 69 VAL A O 1
ATOM 558 N N . THR A 1 70 ? 3.603 -23.990 12.354 1.00 81.88 70 THR A N 1
ATOM 559 C CA . THR A 1 70 ? 3.179 -25.030 11.406 1.00 81.88 70 THR A CA 1
ATOM 560 C C . THR A 1 70 ? 2.216 -24.469 10.360 1.00 81.88 70 THR A C 1
ATOM 562 O O . THR A 1 70 ? 1.790 -23.316 10.424 1.00 81.88 70 THR A O 1
ATOM 565 N N . LYS A 1 71 ? 1.791 -25.312 9.408 1.00 84.62 71 LYS A N 1
ATOM 566 C CA . LYS A 1 71 ? 0.704 -24.987 8.465 1.00 84.62 71 LYS A CA 1
ATOM 567 C C . LYS A 1 71 ? -0.565 -24.475 9.175 1.00 84.62 71 LYS A C 1
ATOM 569 O O . LYS A 1 71 ? -1.289 -23.662 8.603 1.00 84.62 71 LYS A O 1
ATOM 574 N N . ASP A 1 72 ? -0.842 -24.961 10.390 1.00 82.69 72 ASP A N 1
ATOM 575 C CA . ASP A 1 72 ? -2.106 -24.741 11.094 1.00 82.69 72 ASP A CA 1
ATOM 576 C C . ASP A 1 72 ? -2.116 -23.418 11.870 1.00 82.69 72 ASP A C 1
ATOM 578 O O . ASP A 1 72 ? -3.187 -22.848 12.075 1.00 82.69 72 ASP A O 1
ATOM 582 N N . THR A 1 73 ? -0.941 -22.841 12.157 1.00 78.88 73 THR A N 1
ATOM 583 C CA . THR A 1 73 ? -0.766 -21.448 12.613 1.00 78.88 73 THR A CA 1
ATOM 584 C C . THR A 1 73 ? -1.421 -20.439 11.654 1.00 78.88 73 THR A C 1
ATOM 586 O O . THR A 1 73 ? -1.823 -19.345 12.063 1.00 78.88 73 THR A O 1
ATOM 589 N N . PHE A 1 74 ? -1.596 -20.814 10.379 1.00 85.75 74 PHE A N 1
ATOM 590 C CA . PHE A 1 74 ? -2.125 -19.957 9.323 1.00 85.75 74 PHE A CA 1
ATOM 591 C C . PHE A 1 74 ? -3.504 -20.400 8.806 1.00 85.75 74 PHE A C 1
ATOM 593 O O . PHE A 1 74 ? -3.889 -21.574 8.822 1.00 85.75 74 PHE A O 1
ATOM 600 N N . ARG A 1 75 ? -4.248 -19.431 8.269 1.00 84.69 75 ARG A N 1
ATOM 601 C CA . ARG A 1 75 ? -5.387 -19.634 7.365 1.00 84.69 75 ARG A CA 1
ATOM 602 C C . ARG A 1 75 ? -4.980 -19.171 5.968 1.00 84.69 75 ARG A C 1
ATOM 604 O O . ARG A 1 75 ? -4.538 -18.037 5.810 1.00 84.69 75 ARG A O 1
ATOM 611 N N . GLN A 1 76 ? -5.099 -20.039 4.964 1.00 88.06 76 GLN A N 1
ATOM 612 C CA . GLN A 1 76 ? -4.785 -19.701 3.569 1.00 88.06 76 GLN A CA 1
ATOM 613 C C . GLN A 1 76 ? -6.010 -19.120 2.845 1.00 88.06 76 GLN A C 1
ATOM 615 O O . GLN A 1 76 ? -7.152 -19.454 3.165 1.00 88.06 76 GLN A O 1
ATOM 620 N N . TYR A 1 77 ? -5.745 -18.249 1.873 1.00 90.00 77 TYR A N 1
ATOM 621 C CA . TYR A 1 77 ? -6.711 -17.554 1.022 1.00 90.00 77 TYR A CA 1
ATOM 622 C C . TYR A 1 77 ? -6.295 -17.705 -0.459 1.00 90.00 77 TYR A C 1
ATOM 624 O O . TYR A 1 77 ? -5.629 -18.673 -0.826 1.00 90.00 77 TYR A O 1
ATOM 632 N N . ARG A 1 78 ? -6.709 -16.775 -1.335 1.00 87.38 78 ARG A N 1
ATOM 633 C CA . ARG A 1 78 ? -6.422 -16.811 -2.779 1.00 87.38 78 ARG A CA 1
ATOM 634 C C . ARG A 1 78 ? -4.922 -16.875 -3.097 1.00 87.38 78 ARG A C 1
ATOM 636 O O . ARG A 1 78 ? -4.096 -16.293 -2.392 1.00 87.38 78 ARG A O 1
ATOM 643 N N . VAL A 1 79 ? -4.600 -17.494 -4.230 1.00 91.12 79 VAL A N 1
ATOM 644 C CA . VAL A 1 79 ? -3.302 -17.330 -4.901 1.00 91.12 79 VAL A CA 1
ATOM 645 C C . VAL A 1 79 ? -3.152 -15.867 -5.338 1.00 91.12 79 VAL A C 1
ATOM 647 O O . VAL A 1 79 ? -4.101 -15.271 -5.845 1.00 91.12 79 VAL A O 1
ATOM 650 N N . LEU A 1 80 ? -1.969 -15.299 -5.111 1.00 87.00 80 LEU A N 1
ATOM 651 C CA . LEU A 1 80 ? -1.545 -13.967 -5.551 1.00 87.00 80 LEU A CA 1
ATOM 652 C C . LEU A 1 80 ? -0.661 -14.054 -6.805 1.00 87.00 80 LEU A C 1
ATOM 654 O O . LEU A 1 80 ? -0.783 -13.223 -7.695 1.00 87.00 80 LEU A O 1
ATOM 658 N N . GLY A 1 81 ? 0.184 -15.086 -6.910 1.00 86.25 81 GLY A N 1
ATOM 659 C CA . GLY A 1 81 ? 1.075 -15.290 -8.056 1.00 86.25 81 GLY A CA 1
ATOM 660 C C . GLY A 1 81 ? 1.606 -16.722 -8.161 1.00 86.25 81 GLY A C 1
ATOM 661 O O . GLY A 1 81 ? 1.436 -17.534 -7.250 1.00 86.25 81 GLY A O 1
ATOM 662 N N . LYS A 1 82 ? 2.259 -17.052 -9.282 1.00 86.81 82 LYS A N 1
ATOM 663 C CA . LYS A 1 82 ? 2.889 -18.363 -9.528 1.00 86.81 82 LYS A CA 1
ATOM 664 C C . LYS A 1 82 ? 4.338 -18.174 -9.969 1.00 86.81 82 LYS A C 1
ATOM 666 O O . LYS A 1 82 ? 4.598 -17.405 -10.886 1.00 86.81 82 LYS A O 1
ATOM 671 N N . GLY A 1 83 ? 5.261 -18.881 -9.319 1.00 80.12 83 GLY A N 1
ATOM 672 C CA . GLY A 1 83 ? 6.706 -18.700 -9.483 1.00 80.12 83 GLY A CA 1
ATOM 673 C C . GLY A 1 83 ? 7.437 -19.957 -9.959 1.00 80.12 83 GLY A C 1
ATOM 674 O O . GLY A 1 83 ? 6.843 -21.015 -10.195 1.00 80.12 83 GLY A O 1
ATOM 675 N N . GLY A 1 84 ? 8.766 -19.862 -10.065 1.00 79.88 84 GLY A N 1
ATOM 676 C CA . GLY A 1 84 ? 9.629 -20.930 -10.591 1.00 79.88 84 GLY A CA 1
ATOM 677 C C . GLY A 1 84 ? 9.533 -22.267 -9.841 1.00 79.88 84 GLY A C 1
ATOM 678 O O . GLY A 1 84 ? 9.597 -23.327 -10.473 1.00 79.88 84 GLY A O 1
ATOM 679 N N . PHE A 1 85 ? 9.283 -22.230 -8.529 1.00 85.75 85 PHE A N 1
ATOM 680 C CA . PHE A 1 85 ? 9.248 -23.403 -7.642 1.00 85.75 85 PHE A CA 1
ATOM 681 C C . PHE A 1 85 ? 7.875 -23.719 -7.025 1.00 85.75 85 PHE A C 1
ATOM 683 O O . PHE A 1 85 ? 7.755 -24.741 -6.359 1.00 85.75 85 PHE A O 1
ATOM 690 N N . GLY A 1 86 ? 6.849 -22.895 -7.249 1.00 90.75 86 GLY A N 1
ATOM 691 C CA . GLY A 1 86 ? 5.535 -23.082 -6.628 1.00 90.75 86 GLY A CA 1
ATOM 692 C C . GLY A 1 86 ? 4.603 -21.891 -6.838 1.00 90.75 86 GLY A C 1
ATOM 693 O O . GLY A 1 86 ? 4.523 -21.349 -7.944 1.00 90.75 86 GLY A O 1
ATOM 694 N N . GLU A 1 87 ? 3.906 -21.480 -5.783 1.00 93.25 87 GLU A N 1
ATOM 695 C CA . GLU A 1 87 ? 2.909 -20.403 -5.791 1.00 93.25 87 GLU A CA 1
ATOM 696 C C . GLU A 1 87 ? 3.074 -19.464 -4.590 1.00 93.25 87 GLU A C 1
ATOM 698 O O . GLU A 1 87 ? 3.640 -19.840 -3.565 1.00 93.25 87 GLU A O 1
ATOM 703 N N . VAL A 1 88 ? 2.542 -18.250 -4.709 1.00 94.50 88 VAL A N 1
ATOM 704 C CA . VAL A 1 88 ? 2.373 -17.313 -3.595 1.00 94.50 88 VAL A CA 1
ATOM 705 C C . VAL A 1 88 ? 0.881 -17.202 -3.314 1.00 94.50 88 VAL A C 1
ATOM 707 O O . VAL A 1 88 ? 0.124 -16.868 -4.223 1.00 94.50 88 VAL A O 1
ATOM 710 N N . CYS A 1 89 ? 0.439 -17.452 -2.082 1.00 93.50 89 CYS A N 1
ATOM 711 C CA . CYS A 1 89 ? -0.953 -17.240 -1.670 1.00 93.50 89 CYS A CA 1
ATOM 712 C C . CYS A 1 89 ? -1.050 -16.260 -0.500 1.00 93.50 89 CYS A C 1
ATOM 714 O O . CYS A 1 89 ? -0.184 -16.245 0.374 1.00 93.50 89 CYS A O 1
ATOM 716 N N . ALA A 1 90 ? -2.131 -15.486 -0.432 1.00 91.69 90 ALA A N 1
ATOM 717 C CA . ALA A 1 90 ? -2.437 -14.718 0.767 1.00 91.69 90 ALA A CA 1
ATOM 718 C C . ALA A 1 90 ? -2.697 -15.681 1.937 1.00 91.69 90 ALA A C 1
ATOM 720 O O . ALA A 1 90 ? -3.382 -16.697 1.783 1.00 91.69 90 ALA A O 1
ATOM 721 N N . CYS A 1 91 ? -2.165 -15.369 3.112 1.00 87.06 91 CYS A N 1
ATOM 722 C CA . CYS A 1 91 ? -2.448 -16.079 4.349 1.00 87.06 91 CYS A CA 1
ATOM 723 C C . CYS A 1 91 ? -2.669 -15.100 5.508 1.00 87.06 91 CYS A C 1
ATOM 725 O O . CYS A 1 91 ? -2.404 -13.903 5.405 1.00 87.06 91 CYS A O 1
ATOM 727 N N . GLN A 1 92 ? -3.187 -15.627 6.610 1.00 83.19 92 GLN A N 1
ATOM 728 C CA . GLN A 1 92 ? -3.446 -14.885 7.835 1.00 83.19 92 GLN A CA 1
ATOM 729 C C . GLN A 1 92 ? -2.976 -15.708 9.034 1.00 83.19 92 GLN A C 1
ATOM 731 O O . GLN A 1 92 ? -3.318 -16.889 9.123 1.00 83.19 92 GLN A O 1
ATOM 736 N N . VAL A 1 93 ? -2.231 -15.103 9.961 1.00 74.88 93 VAL A N 1
ATOM 737 C CA . VAL A 1 93 ? -1.920 -15.722 11.264 1.00 74.88 93 VAL A CA 1
ATOM 738 C C . VAL A 1 93 ? -3.221 -15.850 12.056 1.00 74.88 93 VAL A C 1
ATOM 740 O O . VAL A 1 93 ? -3.940 -14.862 12.207 1.00 74.88 93 VAL A O 1
ATOM 743 N N . ARG A 1 94 ? -3.555 -17.045 12.560 1.00 70.00 94 ARG A N 1
ATOM 744 C CA . ARG A 1 94 ? -4.863 -17.282 13.205 1.00 70.00 94 ARG A CA 1
ATOM 745 C C . ARG A 1 94 ? -5.064 -16.493 14.496 1.00 70.00 94 ARG A C 1
ATOM 747 O O . ARG A 1 94 ? -6.156 -15.973 14.695 1.00 70.00 94 ARG A O 1
ATOM 754 N N . ALA A 1 95 ? -4.031 -16.396 15.334 1.00 58.78 95 ALA A N 1
ATOM 755 C CA . ALA A 1 95 ? -4.103 -15.711 16.624 1.00 58.78 95 ALA A CA 1
ATOM 756 C C . ALA A 1 95 ? -4.299 -14.192 16.460 1.00 58.78 95 ALA A C 1
ATOM 758 O O . ALA A 1 95 ? -5.301 -13.631 16.898 1.00 58.78 95 ALA A O 1
ATOM 759 N N . THR A 1 96 ? -3.381 -13.521 15.758 1.00 58.47 96 THR A N 1
ATOM 760 C CA . THR A 1 96 ? -3.402 -12.055 15.602 1.00 58.47 96 THR A CA 1
ATOM 761 C C . THR A 1 96 ? -4.385 -11.580 14.526 1.00 58.47 96 THR A C 1
ATOM 763 O O . THR A 1 96 ? -4.978 -10.502 14.625 1.00 58.47 96 THR A O 1
ATOM 766 N N . GLY A 1 97 ? -4.606 -12.376 13.476 1.00 60.94 97 GLY A N 1
ATOM 767 C CA . GLY A 1 97 ? -5.312 -11.966 12.261 1.00 60.94 97 GLY A CA 1
ATOM 768 C C . GLY A 1 97 ? -4.482 -11.097 11.304 1.00 60.94 97 GLY A C 1
ATOM 769 O O . GLY A 1 97 ? -5.063 -10.513 10.388 1.00 60.94 97 GLY A O 1
ATOM 770 N N . LYS A 1 98 ? -3.161 -10.993 11.509 1.00 63.28 98 LYS A N 1
ATOM 771 C CA . LYS A 1 98 ? -2.206 -10.260 10.654 1.00 63.28 98 LYS A CA 1
ATOM 772 C C . LYS A 1 98 ? -2.086 -10.964 9.289 1.00 63.28 98 LYS A C 1
ATOM 774 O O . LYS A 1 98 ? -2.009 -12.194 9.236 1.00 63.28 98 LYS A O 1
ATOM 779 N N . MET A 1 99 ? -2.146 -10.197 8.196 1.00 84.19 99 MET A N 1
ATOM 780 C CA . MET A 1 99 ? -2.136 -10.702 6.811 1.00 84.19 99 MET A CA 1
ATOM 781 C C . MET A 1 99 ? -0.714 -10.753 6.243 1.00 84.19 99 MET A C 1
ATOM 783 O O . MET A 1 99 ? 0.056 -9.817 6.436 1.00 84.19 99 MET A O 1
ATOM 787 N N . TYR A 1 100 ? -0.402 -11.811 5.493 1.00 89.81 100 TYR A N 1
ATOM 788 C CA . TYR A 1 100 ? 0.911 -12.059 4.889 1.00 89.81 100 TYR A CA 1
ATOM 789 C C . TYR A 1 100 ? 0.785 -12.735 3.510 1.00 89.81 100 TYR A C 1
ATOM 791 O O . TYR A 1 100 ? -0.277 -13.241 3.138 1.00 89.81 100 TYR A O 1
ATOM 799 N N . ALA A 1 101 ? 1.880 -12.772 2.751 1.00 94.75 101 ALA A N 1
ATOM 800 C CA . ALA A 1 101 ? 2.022 -13.569 1.537 1.00 94.75 101 ALA A CA 1
ATOM 801 C C . ALA A 1 101 ? 2.866 -14.824 1.825 1.00 94.75 101 ALA A C 1
ATOM 803 O O . ALA A 1 101 ? 4.031 -14.730 2.194 1.00 94.75 101 ALA A O 1
ATOM 804 N N . CYS A 1 102 ? 2.300 -16.017 1.644 1.00 96.50 102 CYS A N 1
ATOM 805 C CA . CYS A 1 102 ? 3.021 -17.279 1.797 1.00 96.50 102 CYS A CA 1
ATOM 806 C C . CYS A 1 102 ? 3.566 -17.750 0.441 1.00 96.50 102 CYS A C 1
ATOM 808 O O . CYS A 1 102 ? 2.801 -18.220 -0.405 1.00 96.50 102 CYS A O 1
ATOM 810 N N . LYS A 1 103 ? 4.884 -17.628 0.242 1.00 96.19 103 LYS A N 1
ATOM 811 C CA . LYS A 1 103 ? 5.631 -18.181 -0.896 1.00 96.19 103 LYS A CA 1
ATOM 812 C C . LYS A 1 103 ? 5.897 -19.665 -0.624 1.00 96.19 103 LYS A C 1
ATOM 814 O O . LYS A 1 103 ? 6.746 -20.014 0.197 1.00 96.19 103 LYS A O 1
ATOM 819 N N . LYS A 1 104 ? 5.152 -20.541 -1.301 1.00 96.00 104 LYS A N 1
ATOM 820 C CA . LYS A 1 104 ? 5.306 -22.001 -1.240 1.00 96.00 104 LYS A CA 1
ATOM 821 C C . LYS A 1 104 ? 6.318 -22.447 -2.290 1.00 96.00 104 LYS A C 1
ATOM 823 O O . LYS A 1 104 ? 6.123 -22.210 -3.483 1.00 96.00 104 LYS A O 1
ATOM 828 N N . LEU A 1 105 ? 7.364 -23.141 -1.862 1.00 95.81 105 LEU A N 1
ATOM 829 C CA . LEU A 1 105 ? 8.391 -23.729 -2.717 1.00 95.81 105 LEU A CA 1
ATOM 830 C C . LEU A 1 105 ? 8.244 -25.258 -2.657 1.00 95.81 105 LEU A C 1
ATOM 832 O O . LEU A 1 105 ? 8.551 -25.880 -1.641 1.00 95.81 105 LEU A O 1
ATOM 836 N N . GLU A 1 106 ? 7.729 -25.882 -3.717 1.00 96.81 106 GLU A N 1
ATOM 837 C CA . GLU A 1 106 ? 7.453 -27.324 -3.732 1.00 96.81 106 GLU A CA 1
ATOM 838 C C . GLU A 1 106 ? 8.761 -28.128 -3.638 1.00 96.81 106 GLU A C 1
ATOM 840 O O . GLU A 1 106 ? 9.609 -28.057 -4.535 1.00 96.81 106 GLU A O 1
ATOM 845 N N . LYS A 1 107 ? 8.905 -28.970 -2.605 1.00 96.81 107 LYS A N 1
ATOM 846 C CA . LYS A 1 107 ? 10.103 -29.797 -2.346 1.00 96.81 107 LYS A CA 1
ATOM 847 C C . LYS A 1 107 ? 10.492 -30.639 -3.571 1.00 96.81 107 LYS A C 1
ATOM 849 O O . LYS A 1 107 ? 11.667 -30.757 -3.915 1.00 96.81 107 LYS A O 1
ATOM 854 N N . LYS A 1 108 ? 9.491 -31.149 -4.302 1.00 95.69 108 LYS A N 1
ATOM 855 C CA . LYS A 1 108 ? 9.660 -31.908 -5.556 1.00 95.69 108 LYS A CA 1
ATOM 856 C C . LYS A 1 108 ? 10.225 -31.053 -6.706 1.00 95.69 108 LYS A C 1
ATOM 858 O O . LYS A 1 108 ? 11.060 -31.544 -7.465 1.00 95.69 108 LYS A O 1
ATOM 863 N N . ARG A 1 109 ? 9.822 -29.779 -6.837 1.00 95.31 109 ARG A N 1
ATOM 864 C CA . ARG A 1 109 ? 10.339 -28.852 -7.870 1.00 95.31 109 ARG A CA 1
ATOM 865 C C . ARG A 1 109 ? 11.716 -28.301 -7.518 1.00 95.31 109 ARG A C 1
ATOM 867 O O . ARG A 1 109 ? 12.521 -28.150 -8.434 1.00 95.31 109 ARG A O 1
ATOM 874 N N . ILE A 1 110 ? 11.991 -28.055 -6.233 1.00 95.06 110 ILE A N 1
ATOM 875 C CA . ILE A 1 110 ? 13.330 -27.711 -5.728 1.00 95.06 110 ILE A CA 1
ATOM 876 C C . ILE A 1 110 ? 14.315 -28.813 -6.138 1.00 95.06 110 ILE A C 1
ATOM 878 O O . ILE A 1 110 ? 15.207 -28.557 -6.948 1.00 95.06 110 ILE A O 1
ATOM 882 N N . LYS A 1 111 ? 14.070 -30.056 -5.696 1.00 94.56 111 LYS A N 1
ATOM 883 C CA . LYS A 1 111 ? 14.957 -31.202 -5.955 1.00 94.56 111 LYS A CA 1
ATOM 884 C C . LYS A 1 111 ? 15.126 -31.518 -7.442 1.00 94.56 111 LYS A C 1
ATOM 886 O O . LYS A 1 111 ? 16.234 -31.788 -7.895 1.00 94.56 111 LYS A O 1
ATOM 891 N N . LYS A 1 112 ? 14.057 -31.414 -8.245 1.00 95.19 112 LYS A N 1
ATOM 892 C CA . LYS A 1 112 ? 14.135 -31.599 -9.711 1.00 95.19 112 LYS A CA 1
ATOM 893 C C . LYS A 1 112 ? 15.018 -30.551 -10.412 1.00 95.19 112 LYS A C 1
ATOM 895 O O . LYS A 1 112 ? 15.504 -30.816 -11.507 1.00 95.19 112 LYS A O 1
ATOM 900 N N . ARG A 1 113 ? 15.210 -29.369 -9.817 1.00 93.19 113 ARG A N 1
ATOM 901 C CA . ARG A 1 113 ? 15.971 -28.247 -10.399 1.00 93.19 113 ARG A CA 1
ATOM 902 C C . ARG A 1 113 ? 17.304 -27.963 -9.693 1.00 93.19 113 ARG A C 1
ATOM 904 O O . ARG A 1 113 ? 17.971 -27.016 -10.093 1.00 93.19 113 ARG A O 1
ATOM 911 N N . LYS A 1 114 ? 17.686 -28.751 -8.677 1.00 93.25 114 LYS A N 1
ATOM 912 C CA . LYS A 1 114 ? 18.838 -28.488 -7.787 1.00 93.25 114 LYS A CA 1
ATOM 913 C C . LYS A 1 114 ? 18.778 -27.091 -7.134 1.00 93.25 114 LYS A C 1
ATOM 915 O O . LYS A 1 114 ? 19.767 -26.364 -7.082 1.00 93.25 114 LYS A O 1
ATOM 920 N N . GLY A 1 115 ? 17.574 -26.678 -6.724 1.00 91.38 115 GLY A N 1
ATOM 921 C CA . GLY A 1 115 ? 17.283 -25.339 -6.195 1.00 91.38 115 GLY A CA 1
ATOM 922 C C . GLY A 1 115 ? 17.521 -25.157 -4.691 1.00 91.38 115 GLY A C 1
ATOM 923 O O . GLY A 1 115 ? 17.161 -24.113 -4.156 1.00 91.38 115 GLY A O 1
ATOM 924 N N . GLU A 1 116 ? 18.064 -26.156 -3.994 1.00 93.75 116 GLU A N 1
ATOM 925 C CA . GLU A 1 116 ? 18.180 -26.198 -2.531 1.00 93.75 116 GLU A CA 1
ATOM 926 C C . GLU A 1 116 ? 18.964 -24.997 -1.979 1.00 93.75 116 GLU A C 1
ATOM 928 O O . GLU A 1 116 ? 18.468 -24.278 -1.112 1.00 93.75 116 GLU A O 1
ATOM 933 N N . ALA A 1 117 ? 20.148 -24.727 -2.540 1.00 91.00 117 ALA A N 1
ATOM 934 C CA . ALA A 1 117 ? 20.982 -23.593 -2.142 1.00 91.00 117 ALA A CA 1
ATOM 935 C C . ALA A 1 117 ? 20.309 -22.237 -2.424 1.00 91.00 117 ALA A C 1
ATOM 937 O O . ALA A 1 117 ? 20.454 -21.308 -1.639 1.00 91.00 117 ALA A O 1
ATOM 938 N N . MET A 1 118 ? 19.531 -22.132 -3.509 1.00 89.69 118 MET A N 1
ATOM 939 C CA . MET A 1 118 ? 18.804 -20.912 -3.879 1.00 89.69 118 MET A CA 1
ATOM 940 C C . MET A 1 118 ? 17.686 -20.595 -2.875 1.00 89.69 118 MET A C 1
ATOM 942 O O . MET A 1 118 ? 17.554 -19.454 -2.439 1.00 89.69 118 MET A O 1
ATOM 946 N N . ALA A 1 119 ? 16.918 -21.611 -2.467 1.00 92.12 119 ALA A N 1
ATOM 947 C CA . ALA A 1 119 ? 15.850 -21.464 -1.479 1.00 92.12 119 ALA A CA 1
ATOM 948 C C . ALA A 1 119 ? 16.389 -21.147 -0.070 1.00 92.12 119 ALA A C 1
ATOM 950 O O . ALA A 1 119 ? 15.803 -20.332 0.643 1.00 92.12 119 ALA A O 1
ATOM 951 N N . LEU A 1 120 ? 17.514 -21.759 0.323 1.00 92.50 120 LEU A N 1
ATOM 952 C CA . LEU A 1 120 ? 18.173 -21.467 1.599 1.00 92.50 120 LEU A CA 1
ATOM 953 C C . LEU A 1 120 ? 18.765 -20.049 1.622 1.00 92.50 120 LEU A C 1
ATOM 955 O O . LEU A 1 120 ? 18.545 -19.319 2.585 1.00 92.50 120 LEU A O 1
ATOM 959 N N . ASN A 1 121 ? 19.451 -19.646 0.550 1.00 91.31 121 ASN A N 1
ATOM 960 C CA . ASN A 1 121 ? 20.024 -18.309 0.394 1.00 91.31 121 ASN A CA 1
ATOM 961 C C . ASN A 1 121 ? 18.945 -17.213 0.430 1.00 91.31 121 ASN A C 1
ATOM 963 O O . ASN A 1 121 ? 19.121 -16.220 1.128 1.00 91.31 121 ASN A O 1
ATOM 967 N N . GLU A 1 122 ? 17.801 -17.410 -0.241 1.00 93.56 122 GLU A N 1
ATOM 968 C CA . GLU A 1 122 ? 16.675 -16.468 -0.147 1.00 93.56 122 GLU A CA 1
ATOM 969 C C . GLU A 1 122 ? 16.203 -16.298 1.307 1.00 93.56 122 GLU A C 1
ATOM 971 O O . GLU A 1 122 ? 16.061 -15.169 1.774 1.00 93.56 122 GLU A O 1
ATOM 976 N N . LYS A 1 123 ? 16.019 -17.402 2.049 1.00 94.00 123 LYS A N 1
ATOM 977 C CA . LYS A 1 123 ? 15.628 -17.352 3.467 1.00 94.00 123 LYS A CA 1
ATOM 978 C C . LYS A 1 123 ? 16.666 -16.609 4.314 1.00 94.00 123 LYS A C 1
ATOM 980 O O . LYS A 1 123 ? 16.291 -15.731 5.079 1.00 94.00 123 LYS A O 1
ATOM 985 N N . GLN A 1 124 ? 17.948 -16.947 4.168 1.00 92.69 124 GLN A N 1
ATOM 986 C CA . GLN A 1 124 ? 19.051 -16.375 4.956 1.00 92.69 124 GLN A CA 1
ATOM 987 C C . GLN A 1 124 ? 19.308 -14.888 4.674 1.00 92.69 124 GLN A C 1
ATOM 989 O O . GLN A 1 124 ? 19.857 -14.194 5.528 1.00 92.69 124 GLN A O 1
ATOM 994 N N . ILE A 1 125 ? 18.942 -14.401 3.486 1.00 92.56 125 ILE A N 1
ATOM 995 C CA . ILE A 1 125 ? 19.005 -12.979 3.141 1.00 92.56 125 ILE A CA 1
ATOM 996 C C . ILE A 1 125 ? 17.780 -12.240 3.695 1.00 92.56 125 ILE A C 1
ATOM 998 O O . ILE A 1 125 ? 17.941 -11.223 4.364 1.00 92.56 125 ILE A O 1
ATOM 1002 N N . LEU A 1 126 ? 16.565 -12.759 3.482 1.00 91.12 126 LEU A N 1
ATOM 1003 C CA . LEU A 1 126 ? 15.330 -12.122 3.966 1.00 91.12 126 LEU A CA 1
ATOM 1004 C C . LEU A 1 126 ? 15.221 -12.069 5.501 1.00 91.12 126 LEU A C 1
ATOM 1006 O O . LEU A 1 126 ? 14.539 -11.198 6.026 1.00 91.12 126 LEU A O 1
ATOM 1010 N N . GLU A 1 127 ? 15.896 -12.980 6.201 1.00 87.50 127 GLU A N 1
ATOM 1011 C CA . GLU A 1 127 ? 16.059 -13.006 7.664 1.00 87.50 127 GLU A CA 1
ATOM 1012 C C . GLU A 1 127 ? 16.981 -11.893 8.200 1.00 87.50 127 GLU A C 1
ATOM 1014 O O . GLU A 1 127 ? 16.925 -11.565 9.378 1.00 87.50 127 GLU A O 1
ATOM 1019 N N . LYS A 1 128 ? 17.831 -11.296 7.353 1.00 84.56 128 LYS A N 1
ATOM 1020 C CA . LYS A 1 128 ? 18.806 -10.263 7.760 1.00 84.56 128 LYS A CA 1
ATOM 1021 C C . LYS A 1 128 ? 18.458 -8.854 7.282 1.00 84.56 128 LYS A C 1
ATOM 1023 O O . LYS A 1 128 ? 19.024 -7.887 7.777 1.00 84.56 128 LYS A O 1
ATOM 1028 N N . VAL A 1 129 ? 17.551 -8.722 6.315 1.00 83.94 129 VAL A N 1
ATOM 1029 C CA . VAL A 1 129 ? 17.225 -7.443 5.665 1.00 83.94 129 VAL A CA 1
ATOM 1030 C C . VAL A 1 129 ? 15.980 -6.811 6.300 1.00 83.94 129 VAL A C 1
ATOM 1032 O O . VAL A 1 129 ? 14.849 -7.103 5.908 1.00 83.94 129 VAL A O 1
ATOM 1035 N N . ASN A 1 130 ? 16.181 -5.889 7.249 1.00 83.31 130 ASN A N 1
ATOM 1036 C CA . ASN A 1 130 ? 15.109 -5.044 7.793 1.00 83.31 130 ASN A CA 1
ATOM 1037 C C . ASN A 1 130 ? 15.012 -3.709 7.028 1.00 83.31 130 ASN A C 1
ATOM 1039 O O . ASN A 1 130 ? 15.546 -2.686 7.458 1.00 83.31 130 ASN A O 1
ATOM 1043 N N . SER A 1 131 ? 14.312 -3.706 5.889 1.00 81.69 131 SER A N 1
ATOM 1044 C CA . SER A 1 131 ? 14.080 -2.496 5.088 1.00 81.69 131 SER A CA 1
ATOM 1045 C C . SER A 1 131 ? 12.598 -2.213 4.858 1.00 81.69 131 SER A C 1
ATOM 1047 O O . SER A 1 131 ? 11.784 -3.118 4.666 1.00 81.69 131 SER A O 1
ATOM 1049 N N . ARG A 1 132 ? 12.243 -0.923 4.778 1.00 81.19 132 ARG A N 1
ATOM 1050 C CA . ARG A 1 132 ? 10.915 -0.478 4.319 1.00 81.19 132 ARG A CA 1
ATOM 1051 C C . ARG A 1 132 ? 10.689 -0.698 2.818 1.00 81.19 132 ARG A C 1
ATOM 1053 O O . ARG A 1 132 ? 9.537 -0.774 2.413 1.00 81.19 132 ARG A O 1
ATOM 1060 N N . PHE A 1 133 ? 11.756 -0.860 2.033 1.00 90.19 133 PHE A N 1
ATOM 1061 C CA . PHE A 1 133 ? 11.717 -0.967 0.566 1.00 90.19 133 PHE A CA 1
ATOM 1062 C C . PHE A 1 133 ? 12.084 -2.369 0.041 1.00 90.19 133 PHE A C 1
ATOM 1064 O O . PHE A 1 133 ? 12.258 -2.569 -1.159 1.00 90.19 133 PHE A O 1
ATOM 1071 N N . VAL A 1 134 ? 12.175 -3.363 0.928 1.00 91.62 134 VAL A N 1
ATOM 1072 C CA . VAL A 1 134 ? 12.350 -4.790 0.603 1.00 91.62 134 VAL A CA 1
ATOM 1073 C C . VAL A 1 134 ? 11.259 -5.577 1.331 1.00 91.62 134 VAL A C 1
ATOM 1075 O O . VAL A 1 134 ? 10.812 -5.158 2.400 1.00 91.62 134 VAL A O 1
ATOM 1078 N N . VAL A 1 135 ? 10.762 -6.679 0.767 1.00 91.50 135 VAL A N 1
ATOM 1079 C CA . VAL A 1 135 ? 9.826 -7.560 1.491 1.00 91.50 135 VAL A CA 1
ATOM 1080 C C . VAL A 1 135 ? 10.536 -8.234 2.669 1.00 91.50 135 VAL A C 1
ATOM 1082 O O . VAL A 1 135 ? 11.624 -8.777 2.511 1.00 91.50 135 VAL A O 1
ATOM 1085 N N . SER A 1 136 ? 9.920 -8.209 3.848 1.00 86.38 136 SER A N 1
ATOM 1086 C CA . SER A 1 136 ? 10.451 -8.839 5.062 1.00 86.38 136 SER A CA 1
ATOM 1087 C C . SER A 1 136 ? 9.971 -10.287 5.162 1.00 86.38 136 SER A C 1
ATOM 1089 O O . SER A 1 136 ? 8.816 -10.573 4.828 1.00 86.38 136 SER A O 1
ATOM 1091 N N . LEU A 1 137 ? 10.822 -11.188 5.658 1.00 90.81 137 LEU A N 1
ATOM 1092 C CA . LEU A 1 137 ? 10.383 -12.469 6.220 1.00 90.81 137 LEU A CA 1
ATOM 1093 C C . LEU A 1 137 ? 9.744 -12.222 7.598 1.00 90.81 137 LEU A C 1
ATOM 1095 O O . LEU A 1 137 ? 10.073 -11.247 8.264 1.00 90.81 137 LEU A O 1
ATOM 1099 N N . ALA A 1 138 ? 8.806 -13.080 7.996 1.00 84.06 138 ALA A N 1
ATOM 1100 C CA . ALA A 1 138 ? 8.270 -13.120 9.362 1.00 84.06 138 ALA A CA 1
ATOM 1101 C C . ALA A 1 138 ? 8.151 -14.548 9.912 1.00 84.06 138 ALA A C 1
ATOM 1103 O O . ALA A 1 138 ? 8.232 -14.755 11.113 1.00 84.06 138 ALA A O 1
ATOM 1104 N N . TYR A 1 139 ? 7.962 -15.552 9.046 1.00 88.25 139 TYR A N 1
ATOM 1105 C CA . TYR A 1 139 ? 8.029 -16.960 9.447 1.00 88.25 139 TYR A CA 1
ATOM 1106 C C . TYR A 1 139 ? 8.589 -17.817 8.309 1.00 88.25 139 TYR A C 1
ATOM 1108 O O . TYR A 1 139 ? 8.170 -17.679 7.157 1.00 88.25 139 TYR A O 1
ATOM 1116 N N . ALA A 1 140 ? 9.463 -18.765 8.637 1.00 92.88 140 ALA A N 1
ATOM 1117 C CA . ALA A 1 140 ? 9.842 -19.864 7.755 1.00 92.88 140 ALA A CA 1
ATOM 1118 C C . ALA A 1 140 ? 9.399 -21.188 8.392 1.00 92.88 140 ALA A C 1
ATOM 1120 O O . ALA A 1 140 ? 9.738 -21.469 9.537 1.00 92.88 140 ALA A O 1
ATOM 1121 N N . TYR A 1 141 ? 8.636 -22.000 7.661 1.00 93.06 141 TYR A N 1
ATOM 1122 C CA . TYR A 1 141 ? 8.195 -23.320 8.122 1.00 93.06 141 TYR A CA 1
ATOM 1123 C C . TYR A 1 141 ? 8.133 -24.312 6.959 1.00 93.06 141 TYR A C 1
ATOM 1125 O O . TYR A 1 141 ? 8.249 -23.934 5.790 1.00 93.06 141 TYR A O 1
ATOM 1133 N N . GLU A 1 142 ? 7.925 -25.593 7.257 1.00 93.12 142 GLU A N 1
ATOM 1134 C CA . GLU A 1 142 ? 7.745 -26.609 6.225 1.00 93.12 142 GLU A CA 1
ATOM 1135 C C . GLU A 1 142 ? 6.443 -27.406 6.340 1.00 93.12 142 GLU A C 1
ATOM 1137 O O . GLU A 1 142 ? 5.727 -27.402 7.340 1.00 93.12 142 GLU A O 1
ATOM 1142 N N . THR A 1 143 ? 6.123 -28.084 5.245 1.00 93.38 143 THR A N 1
ATOM 1143 C CA . THR A 1 143 ? 4.998 -29.004 5.107 1.00 93.38 143 THR A CA 1
ATOM 1144 C C . THR A 1 143 ? 5.482 -30.298 4.450 1.00 93.38 143 THR A C 1
ATOM 1146 O O . THR A 1 143 ? 6.631 -30.397 4.007 1.00 93.38 143 THR A O 1
ATOM 1149 N N . LYS A 1 144 ? 4.592 -31.289 4.318 1.00 94.25 144 LYS A N 1
ATOM 1150 C CA . LYS A 1 144 ? 4.879 -32.557 3.628 1.00 94.25 144 LYS A CA 1
ATOM 1151 C C . LYS A 1 144 ? 5.466 -32.360 2.220 1.00 94.25 144 LYS A C 1
ATOM 1153 O O . LYS A 1 144 ? 6.413 -33.051 1.855 1.00 94.25 144 LYS A O 1
ATOM 1158 N N . ASP A 1 145 ? 4.938 -31.404 1.452 1.00 95.12 145 ASP A N 1
ATOM 1159 C CA . ASP A 1 145 ? 5.243 -31.252 0.021 1.00 95.12 145 ASP A CA 1
ATOM 1160 C C . ASP A 1 145 ? 5.933 -29.923 -0.352 1.00 95.12 145 ASP A C 1
ATOM 1162 O O . ASP A 1 145 ? 6.476 -29.817 -1.454 1.00 95.12 145 ASP A O 1
ATOM 1166 N N . ALA A 1 146 ? 5.974 -28.926 0.540 1.00 95.75 146 ALA A N 1
ATOM 1167 C CA . ALA A 1 146 ? 6.568 -27.608 0.281 1.00 95.75 146 ALA A CA 1
ATOM 1168 C C . ALA A 1 146 ? 7.316 -27.017 1.491 1.00 95.75 146 ALA A C 1
ATOM 1170 O O . ALA A 1 146 ? 6.953 -27.275 2.640 1.00 95.75 146 ALA A O 1
ATOM 1171 N N . LEU A 1 147 ? 8.323 -26.186 1.212 1.00 95.75 147 LEU A N 1
ATOM 1172 C CA . LEU A 1 147 ? 8.855 -25.183 2.140 1.00 95.75 147 LEU A CA 1
ATOM 1173 C C . LEU A 1 147 ? 8.016 -23.902 2.010 1.00 95.75 147 LEU A C 1
ATOM 1175 O O . LEU A 1 147 ? 7.558 -23.583 0.910 1.00 95.75 147 LEU A O 1
ATOM 1179 N N . CYS A 1 148 ? 7.815 -23.170 3.101 1.00 96.00 148 CYS A N 1
ATOM 1180 C CA . CYS A 1 148 ? 6.948 -21.996 3.150 1.00 96.00 148 CYS A CA 1
ATOM 1181 C C . CYS A 1 148 ? 7.685 -20.802 3.764 1.00 96.00 148 CYS A C 1
ATOM 1183 O O . CYS A 1 148 ? 8.030 -20.828 4.945 1.00 96.00 148 CYS A O 1
ATOM 1185 N N . LEU A 1 149 ? 7.863 -19.738 2.979 1.00 95.56 149 LEU A N 1
ATOM 1186 C CA . LEU A 1 149 ? 8.293 -18.428 3.473 1.00 95.56 149 LEU A CA 1
ATOM 1187 C C . LEU A 1 149 ? 7.061 -17.530 3.613 1.00 95.56 149 LEU A C 1
ATOM 1189 O O . LEU A 1 149 ? 6.264 -17.423 2.679 1.00 95.56 149 LEU A O 1
ATOM 1193 N N . VAL A 1 150 ? 6.877 -16.912 4.776 1.00 94.88 150 VAL A N 1
ATOM 1194 C CA . VAL A 1 150 ? 5.768 -15.997 5.069 1.00 94.88 150 VAL A CA 1
ATOM 1195 C C . VAL A 1 150 ? 6.317 -14.578 5.081 1.00 94.88 150 VAL A C 1
ATOM 1197 O O . VAL A 1 150 ? 7.119 -14.228 5.944 1.00 94.88 150 VAL A O 1
ATOM 1200 N N . LEU A 1 151 ? 5.913 -13.802 4.078 1.00 92.69 151 LEU A N 1
ATOM 1201 C CA . LEU A 1 151 ? 6.497 -12.521 3.690 1.00 92.69 151 LEU A CA 1
ATOM 1202 C C . LEU A 1 151 ? 5.483 -11.376 3.811 1.00 92.69 151 LEU A C 1
ATOM 1204 O O . LEU A 1 151 ? 4.270 -11.618 3.815 1.00 92.69 151 LEU A O 1
ATOM 1208 N N . THR A 1 152 ? 5.961 -10.129 3.829 1.00 85.12 152 THR A N 1
ATOM 1209 C CA . THR A 1 152 ? 5.124 -8.922 3.668 1.00 85.12 152 THR A CA 1
ATOM 1210 C C . THR A 1 152 ? 4.124 -9.089 2.513 1.00 85.12 152 THR A C 1
ATOM 1212 O O . THR A 1 152 ? 4.503 -9.474 1.406 1.00 85.12 152 THR A O 1
ATOM 1215 N N . ILE A 1 153 ? 2.837 -8.815 2.759 1.00 90.12 153 ILE A N 1
ATOM 1216 C CA . ILE A 1 153 ? 1.805 -8.898 1.718 1.00 90.12 153 ILE A CA 1
ATOM 1217 C C . ILE A 1 153 ? 1.806 -7.638 0.845 1.00 90.12 153 ILE A C 1
ATOM 1219 O O . ILE A 1 153 ? 1.713 -6.527 1.353 1.00 90.12 153 ILE A O 1
ATOM 1223 N N . MET A 1 154 ? 1.883 -7.833 -0.472 1.00 88.81 154 MET A N 1
ATOM 1224 C CA . MET A 1 154 ? 1.927 -6.767 -1.475 1.00 88.81 154 MET A CA 1
ATOM 1225 C C . MET A 1 154 ? 0.724 -6.937 -2.415 1.00 88.81 154 MET A C 1
ATOM 1227 O O . MET A 1 154 ? 0.766 -7.723 -3.362 1.00 88.81 154 MET A O 1
ATOM 1231 N N . ASN A 1 155 ? -0.404 -6.299 -2.085 1.00 82.56 155 ASN A N 1
ATOM 1232 C CA . ASN A 1 155 ? -1.680 -6.505 -2.786 1.00 82.56 155 ASN A CA 1
ATOM 1233 C C . ASN A 1 155 ? -1.839 -5.665 -4.065 1.00 82.56 155 ASN A C 1
ATOM 1235 O O . ASN A 1 155 ? -2.695 -5.997 -4.886 1.00 82.56 155 ASN A O 1
ATOM 1239 N N . GLY A 1 156 ? -1.037 -4.611 -4.247 1.00 83.75 156 GLY A N 1
ATOM 1240 C CA . GLY A 1 156 ? -1.102 -3.711 -5.403 1.00 83.75 156 GLY A CA 1
ATOM 1241 C C . GLY A 1 156 ? -0.625 -4.339 -6.719 1.00 83.75 156 GLY A C 1
ATOM 1242 O O . GLY A 1 156 ? -0.836 -3.752 -7.780 1.00 83.75 156 GLY A O 1
ATOM 1243 N N . GLY A 1 157 ? -0.030 -5.535 -6.665 1.00 90.56 157 GLY A N 1
ATOM 1244 C CA . GLY A 1 157 ? 0.511 -6.254 -7.820 1.00 90.56 157 GLY A CA 1
ATOM 1245 C C . GLY A 1 157 ? 1.942 -5.844 -8.168 1.00 90.56 157 GLY A C 1
ATOM 1246 O O . GLY A 1 157 ? 2.564 -5.042 -7.473 1.00 90.56 157 GLY A O 1
ATOM 1247 N N . ASP A 1 158 ? 2.474 -6.428 -9.237 1.00 94.69 158 ASP A N 1
ATOM 1248 C CA . ASP A 1 158 ? 3.805 -6.127 -9.763 1.00 94.69 158 ASP A CA 1
ATOM 1249 C C . ASP A 1 158 ? 3.829 -4.872 -10.653 1.00 94.69 158 ASP A C 1
ATOM 1251 O O . ASP A 1 158 ? 2.853 -4.521 -11.324 1.00 94.69 158 ASP A O 1
ATOM 1255 N N . LEU A 1 159 ? 4.977 -4.196 -10.691 1.00 95.69 159 LEU A N 1
ATOM 1256 C CA . LEU A 1 159 ? 5.184 -2.972 -11.463 1.00 95.69 159 LEU A CA 1
ATOM 1257 C C . LEU A 1 159 ? 4.989 -3.205 -12.971 1.00 95.69 159 LEU A C 1
ATOM 1259 O O . LEU A 1 159 ? 4.534 -2.303 -13.673 1.00 95.69 159 LEU A O 1
ATOM 1263 N N . LYS A 1 160 ? 5.251 -4.420 -13.476 1.00 95.19 160 LYS A N 1
ATOM 1264 C CA . LYS A 1 160 ? 4.997 -4.792 -14.878 1.00 95.19 160 LYS A CA 1
ATOM 1265 C C . LYS A 1 160 ? 3.520 -4.658 -15.243 1.00 95.19 160 LYS A C 1
ATOM 1267 O O . LYS A 1 160 ? 3.208 -4.081 -16.286 1.00 95.19 160 LYS A O 1
ATOM 1272 N N . PHE A 1 161 ? 2.616 -5.159 -14.402 1.00 92.31 161 PHE A N 1
ATOM 1273 C CA . PHE A 1 161 ? 1.178 -4.995 -14.598 1.00 92.31 161 PHE A CA 1
ATOM 1274 C C . PHE A 1 161 ? 0.798 -3.509 -14.665 1.00 92.31 161 PHE A C 1
ATOM 1276 O O . PHE A 1 161 ? 0.062 -3.102 -15.564 1.00 92.31 161 PHE A O 1
ATOM 1283 N N . HIS A 1 162 ? 1.362 -2.674 -13.786 1.00 93.06 162 HIS A N 1
ATOM 1284 C CA . HIS A 1 162 ? 1.125 -1.228 -13.831 1.00 93.06 162 HIS A CA 1
ATOM 1285 C C . HIS A 1 162 ? 1.651 -0.589 -15.126 1.00 93.06 162 HIS A C 1
ATOM 1287 O O . HIS A 1 162 ? 0.895 0.137 -15.763 1.00 93.06 162 HIS A O 1
ATOM 1293 N N . ILE A 1 163 ? 2.882 -0.892 -15.563 1.00 93.94 163 ILE A N 1
ATOM 1294 C CA . ILE A 1 163 ? 3.493 -0.318 -16.783 1.00 93.94 163 ILE A CA 1
ATOM 1295 C C . ILE A 1 163 ? 2.730 -0.706 -18.062 1.00 93.94 163 ILE A C 1
ATOM 1297 O O . ILE A 1 163 ? 2.658 0.092 -18.997 1.00 93.94 163 ILE A O 1
ATOM 1301 N N . TYR A 1 164 ? 2.205 -1.935 -18.149 1.00 92.31 164 TYR A N 1
ATOM 1302 C CA . TYR A 1 164 ? 1.731 -2.508 -19.418 1.00 92.31 164 TYR A CA 1
ATOM 1303 C C . TYR A 1 164 ? 0.220 -2.732 -19.539 1.00 92.31 164 TYR A C 1
ATOM 1305 O O . TYR A 1 164 ? -0.256 -2.882 -20.674 1.00 92.31 164 TYR A O 1
ATOM 1313 N N . ASN A 1 165 ? -0.514 -2.791 -18.423 1.00 88.50 165 ASN A N 1
ATOM 1314 C CA . ASN A 1 165 ? -1.931 -3.174 -18.383 1.00 88.50 165 ASN A CA 1
ATOM 1315 C C . ASN A 1 165 ? -2.859 -2.097 -17.792 1.00 88.50 165 ASN A C 1
ATOM 1317 O O . ASN A 1 165 ? -4.076 -2.255 -17.895 1.00 88.50 165 ASN A O 1
ATOM 1321 N N . ILE A 1 166 ? -2.328 -1.014 -17.215 1.00 79.94 166 ILE A N 1
ATOM 1322 C CA . ILE A 1 166 ? -3.120 0.109 -16.697 1.00 79.94 166 ILE A CA 1
ATOM 1323 C C . ILE A 1 166 ? -2.943 1.319 -17.621 1.00 79.94 166 ILE A C 1
ATOM 1325 O O . ILE A 1 166 ? -1.875 1.914 -17.675 1.00 79.94 166 ILE A O 1
ATOM 1329 N N . GLY A 1 167 ? -4.004 1.696 -18.341 1.00 83.25 167 GLY A N 1
ATOM 1330 C CA . GLY A 1 167 ? -4.001 2.872 -19.218 1.00 83.25 167 GLY A CA 1
ATOM 1331 C C . GLY A 1 167 ? -3.070 2.748 -20.433 1.00 83.25 167 GLY A C 1
ATOM 1332 O O . GLY A 1 167 ? -2.980 1.695 -21.070 1.00 83.25 167 GLY A O 1
ATOM 1333 N N . SER A 1 168 ? -2.415 3.853 -20.791 1.00 88.44 168 SER A N 1
ATOM 1334 C CA . SER A 1 168 ? -1.376 3.908 -21.827 1.00 88.44 168 SER A CA 1
ATOM 1335 C C . SER A 1 168 ? -0.024 3.421 -21.284 1.00 88.44 168 SER A C 1
ATOM 1337 O O . SER A 1 168 ? 0.307 3.790 -20.163 1.00 88.44 168 SER A O 1
ATOM 1339 N N . PRO A 1 169 ? 0.802 2.684 -22.055 1.00 92.81 169 PRO A N 1
ATOM 1340 C CA . PRO A 1 169 ? 2.053 2.129 -21.540 1.00 92.81 169 PRO A CA 1
ATOM 1341 C C . PRO A 1 169 ? 3.057 3.160 -21.002 1.00 92.81 169 PRO A C 1
ATOM 1343 O O . PRO A 1 169 ? 3.378 4.149 -21.675 1.00 92.81 169 PRO A O 1
ATOM 1346 N N . GLY A 1 170 ? 3.619 2.844 -19.835 1.00 92.25 170 GLY A N 1
ATOM 1347 C CA . GLY A 1 170 ? 4.512 3.710 -19.061 1.00 92.25 170 GLY A CA 1
ATOM 1348 C C . GLY A 1 170 ? 3.771 4.623 -18.076 1.00 92.25 170 GLY A C 1
ATOM 1349 O O . GLY A 1 170 ? 2.554 4.540 -17.932 1.00 92.25 170 GLY A O 1
ATOM 1350 N N . PHE A 1 171 ? 4.510 5.489 -17.385 1.00 92.75 171 PHE A N 1
ATOM 1351 C CA . PHE A 1 171 ? 3.994 6.406 -16.365 1.00 92.75 171 PHE A CA 1
ATOM 1352 C C . PHE A 1 171 ? 4.326 7.872 -16.664 1.00 92.75 171 PHE A C 1
ATOM 1354 O O . PHE A 1 171 ? 5.183 8.185 -17.490 1.00 92.75 171 PHE A O 1
ATOM 1361 N N . GLU A 1 172 ? 3.647 8.760 -15.941 1.00 91.31 172 GLU A N 1
ATOM 1362 C CA . GLU A 1 172 ? 3.981 10.179 -15.822 1.00 91.31 172 GLU A CA 1
ATOM 1363 C C . GLU A 1 172 ? 5.221 10.372 -14.933 1.00 91.31 172 GLU A C 1
ATOM 1365 O O . GLU A 1 172 ? 5.482 9.580 -14.024 1.00 91.31 172 GLU A O 1
ATOM 1370 N N . GLU A 1 173 ? 5.988 11.429 -15.204 1.00 85.75 173 GLU A N 1
ATOM 1371 C CA . GLU A 1 173 ? 7.338 11.655 -14.671 1.00 85.75 173 GLU A CA 1
ATOM 1372 C C . GLU A 1 173 ? 7.420 11.640 -13.135 1.00 85.75 173 GLU A C 1
ATOM 1374 O O . GLU A 1 173 ? 8.297 10.979 -12.580 1.00 85.75 173 GLU A O 1
ATOM 1379 N N . GLU A 1 174 ? 6.469 12.267 -12.437 1.00 87.44 174 GLU A N 1
ATOM 1380 C CA . GLU A 1 174 ? 6.388 12.256 -10.967 1.00 87.44 174 GLU A CA 1
ATOM 1381 C C . GLU A 1 174 ? 6.329 10.825 -10.403 1.00 87.44 174 GLU A C 1
ATOM 1383 O O . GLU A 1 174 ? 7.040 10.485 -9.455 1.00 87.44 174 GLU A O 1
ATOM 1388 N N . ARG A 1 175 ? 5.547 9.941 -11.038 1.00 90.44 175 ARG A N 1
ATOM 1389 C CA . ARG A 1 175 ? 5.412 8.535 -10.630 1.00 90.44 175 ARG A CA 1
ATOM 1390 C C . ARG A 1 175 ? 6.663 7.716 -10.957 1.00 90.44 175 ARG A C 1
ATOM 1392 O O . ARG A 1 175 ? 7.002 6.809 -10.196 1.00 90.44 175 ARG A O 1
ATOM 1399 N N . VAL A 1 176 ? 7.364 8.036 -12.051 1.00 90.12 176 VAL A N 1
ATOM 1400 C CA . VAL A 1 176 ? 8.675 7.437 -12.361 1.00 90.12 176 VAL A CA 1
ATOM 1401 C C . VAL A 1 176 ? 9.694 7.823 -11.289 1.00 90.12 176 VAL A C 1
ATOM 1403 O O . VAL A 1 176 ? 10.355 6.941 -10.742 1.00 90.12 176 VAL A O 1
ATOM 1406 N N . HIS A 1 177 ? 9.794 9.113 -10.953 1.00 83.94 177 HIS A N 1
ATOM 1407 C CA . HIS A 1 177 ? 10.720 9.618 -9.940 1.00 83.94 177 HIS A CA 1
ATOM 1408 C C . HIS A 1 177 ? 10.437 9.041 -8.550 1.00 83.94 177 HIS A C 1
ATOM 1410 O O . HIS A 1 177 ? 11.368 8.576 -7.891 1.00 83.94 177 HIS A O 1
ATOM 1416 N N . PHE A 1 178 ? 9.168 8.982 -8.133 1.00 87.88 178 PHE A N 1
ATOM 1417 C CA . PHE A 1 178 ? 8.781 8.415 -6.841 1.00 87.88 178 PHE A CA 1
ATOM 1418 C C . PHE A 1 178 ? 9.233 6.950 -6.697 1.00 87.88 178 PHE A C 1
ATOM 1420 O O . PHE A 1 178 ? 9.969 6.617 -5.767 1.00 87.88 178 PHE A O 1
ATOM 1427 N N . TYR A 1 179 ? 8.890 6.079 -7.654 1.00 93.50 179 TYR A N 1
ATOM 1428 C CA . TYR A 1 179 ? 9.321 4.676 -7.600 1.00 93.50 179 TYR A CA 1
ATOM 1429 C C . TYR A 1 179 ? 10.832 4.508 -7.782 1.00 93.50 179 TYR A C 1
ATOM 1431 O O . TYR A 1 179 ? 11.424 3.649 -7.131 1.00 93.50 179 TYR A O 1
ATOM 1439 N N . ALA A 1 180 ? 11.487 5.328 -8.608 1.00 88.25 180 ALA A N 1
ATOM 1440 C CA . ALA A 1 180 ? 12.942 5.301 -8.747 1.00 88.25 180 ALA A CA 1
ATOM 1441 C C . ALA A 1 180 ? 13.656 5.617 -7.420 1.00 88.25 180 ALA A C 1
ATOM 1443 O O . ALA A 1 180 ? 14.639 4.952 -7.087 1.00 88.25 180 ALA A O 1
ATOM 1444 N N . ALA A 1 181 ? 13.142 6.577 -6.643 1.00 83.62 181 ALA A N 1
ATOM 1445 C CA . ALA A 1 181 ? 13.666 6.921 -5.325 1.00 83.62 181 ALA A CA 1
ATOM 1446 C C . ALA A 1 181 ? 13.460 5.787 -4.304 1.00 83.62 181 ALA A C 1
ATOM 1448 O O . ALA A 1 181 ? 14.411 5.397 -3.626 1.00 83.62 181 ALA A O 1
ATOM 1449 N N . GLU A 1 182 ? 12.264 5.192 -4.233 1.00 88.94 182 GLU A N 1
ATOM 1450 C CA . GLU A 1 182 ? 12.001 4.055 -3.334 1.00 88.94 182 GLU A CA 1
ATOM 1451 C C . GLU A 1 182 ? 12.865 2.826 -3.675 1.00 88.94 182 GLU A C 1
ATOM 1453 O O . GLU A 1 182 ? 13.433 2.196 -2.779 1.00 88.94 182 GLU A O 1
ATOM 1458 N N . ILE A 1 183 ? 13.042 2.513 -4.967 1.00 93.06 183 ILE A N 1
ATOM 1459 C CA . ILE A 1 183 ? 13.921 1.418 -5.411 1.00 93.06 183 ILE A CA 1
ATOM 1460 C C . ILE A 1 183 ? 15.381 1.738 -5.065 1.00 93.06 183 ILE A C 1
ATOM 1462 O O . ILE A 1 183 ? 16.097 0.857 -4.592 1.00 93.06 183 ILE A O 1
ATOM 1466 N N . CYS A 1 184 ? 15.822 2.990 -5.239 1.00 88.56 184 CYS A N 1
ATOM 1467 C CA . CYS A 1 184 ? 17.163 3.434 -4.853 1.00 88.56 184 CYS A CA 1
ATOM 1468 C C . CYS A 1 184 ? 17.426 3.218 -3.353 1.00 88.56 184 CYS A C 1
ATOM 1470 O O . CYS A 1 184 ? 18.475 2.685 -2.997 1.00 88.56 184 CYS A O 1
ATOM 1472 N N . CYS A 1 185 ? 16.470 3.547 -2.480 1.00 83.88 185 CYS A N 1
ATOM 1473 C CA . CYS A 1 185 ? 16.576 3.300 -1.037 1.00 83.88 185 CYS A CA 1
ATOM 1474 C C . CYS A 1 185 ? 16.561 1.798 -0.682 1.00 83.88 185 CYS A C 1
ATOM 1476 O O . CYS A 1 185 ? 17.236 1.374 0.258 1.00 83.88 185 CYS A O 1
ATOM 1478 N N . GLY A 1 186 ? 15.821 0.975 -1.435 1.00 90.31 186 GLY A N 1
ATOM 1479 C CA . GLY A 1 186 ? 15.855 -0.486 -1.302 1.00 90.31 186 GLY A CA 1
ATOM 1480 C C . GLY A 1 186 ? 17.207 -1.090 -1.684 1.00 90.31 186 GLY A C 1
ATOM 1481 O O . GLY A 1 186 ? 17.731 -1.929 -0.952 1.00 90.31 186 GLY A O 1
ATOM 1482 N N . LEU A 1 187 ? 17.800 -0.623 -2.787 1.00 91.12 187 LEU A N 1
ATOM 1483 C CA . LEU A 1 187 ? 19.146 -1.013 -3.207 1.00 91.12 187 LEU A CA 1
ATOM 1484 C C . LEU A 1 187 ? 20.218 -0.534 -2.226 1.00 91.12 187 LEU A C 1
ATOM 1486 O O . LEU A 1 187 ? 21.074 -1.328 -1.855 1.00 91.12 187 LEU A O 1
ATOM 1490 N N . GLU A 1 188 ? 20.158 0.718 -1.765 1.00 85.56 188 GLU A N 1
ATOM 1491 C CA . GLU A 1 188 ? 21.129 1.272 -0.813 1.00 85.56 188 GLU A CA 1
ATOM 1492 C C . GLU A 1 188 ? 21.196 0.439 0.477 1.00 85.56 188 GLU A C 1
ATOM 1494 O O . GLU A 1 188 ? 22.292 0.108 0.924 1.00 85.56 188 GLU A O 1
ATOM 1499 N N . HIS A 1 189 ? 20.048 0.003 1.010 1.00 88.50 189 HIS A N 1
ATOM 1500 C CA . HIS A 1 189 ? 20.001 -0.871 2.186 1.00 88.50 189 HIS A CA 1
ATOM 1501 C C . HIS A 1 189 ? 20.593 -2.271 1.926 1.00 88.50 189 HIS A C 1
ATOM 1503 O O . HIS A 1 189 ? 21.313 -2.815 2.765 1.00 88.50 189 HIS A O 1
ATOM 1509 N N . LEU A 1 190 ? 20.323 -2.874 0.761 1.00 92.56 190 LEU A N 1
ATOM 1510 C CA . LEU A 1 190 ? 20.948 -4.150 0.390 1.00 92.56 190 LEU A CA 1
ATOM 1511 C C . LEU A 1 190 ? 22.469 -3.985 0.233 1.00 92.56 190 LEU A C 1
ATOM 1513 O O . LEU A 1 190 ? 23.238 -4.808 0.729 1.00 92.56 190 LEU A O 1
ATOM 1517 N N . HIS A 1 191 ? 22.917 -2.884 -0.377 1.00 92.62 191 HIS A N 1
ATOM 1518 C CA . HIS A 1 191 ? 24.334 -2.590 -0.600 1.00 92.62 191 HIS A CA 1
ATOM 1519 C C . HIS A 1 191 ? 25.078 -2.272 0.703 1.00 92.62 191 HIS A C 1
ATOM 1521 O O . HIS A 1 191 ? 26.232 -2.684 0.825 1.00 92.62 191 HIS A O 1
ATOM 1527 N N . SER A 1 192 ? 24.443 -1.628 1.694 1.00 90.56 192 SER A N 1
ATOM 1528 C CA . SER A 1 192 ? 25.029 -1.443 3.034 1.00 90.56 192 SER A CA 1
ATOM 1529 C C . SER A 1 192 ? 25.210 -2.764 3.780 1.00 90.56 192 SER A C 1
ATOM 1531 O O . SER A 1 192 ? 26.222 -2.950 4.449 1.00 90.56 192 SER A O 1
ATOM 1533 N N . GLU A 1 193 ? 24.307 -3.727 3.574 1.00 92.19 193 GLU A N 1
ATOM 1534 C CA . GLU A 1 193 ? 24.476 -5.106 4.047 1.00 92.19 193 GLU A CA 1
ATOM 1535 C C . GLU A 1 193 ? 25.484 -5.926 3.220 1.00 92.19 193 GLU A C 1
ATOM 1537 O O . GLU A 1 193 ? 25.682 -7.117 3.470 1.00 92.19 193 GLU A O 1
ATOM 1542 N N . GLY A 1 194 ? 26.141 -5.329 2.224 1.00 94.50 194 GLY A N 1
ATOM 1543 C CA . GLY A 1 194 ? 27.058 -6.030 1.329 1.00 94.50 194 GLY A CA 1
ATOM 1544 C C . GLY A 1 194 ? 26.359 -7.014 0.385 1.00 94.50 194 GLY A C 1
ATOM 1545 O O . GLY A 1 194 ? 27.006 -7.921 -0.125 1.00 94.50 194 GLY A O 1
ATOM 1546 N N . ILE A 1 195 ? 25.054 -6.881 0.147 1.00 96.69 195 ILE A N 1
ATOM 1547 C CA . ILE A 1 195 ? 24.249 -7.793 -0.675 1.00 96.69 195 ILE A CA 1
ATOM 1548 C C . ILE A 1 195 ? 23.980 -7.162 -2.043 1.00 96.69 195 ILE A C 1
ATOM 1550 O O . ILE A 1 195 ? 23.354 -6.111 -2.129 1.00 96.69 195 ILE A O 1
ATOM 1554 N N . VAL A 1 196 ? 24.391 -7.834 -3.122 1.00 96.81 196 VAL A N 1
ATOM 1555 C CA . VAL A 1 196 ? 23.975 -7.490 -4.495 1.00 96.81 196 VAL A CA 1
ATOM 1556 C C . VAL A 1 196 ? 22.736 -8.302 -4.872 1.00 96.81 196 VAL A C 1
ATOM 1558 O O . VAL A 1 196 ? 22.679 -9.506 -4.610 1.00 96.81 196 VAL A O 1
ATOM 1561 N N . TYR A 1 197 ? 21.745 -7.665 -5.491 1.00 97.62 197 TYR A N 1
ATOM 1562 C CA . TYR A 1 197 ? 20.412 -8.233 -5.714 1.00 97.62 197 TYR A CA 1
ATOM 1563 C C . TYR A 1 197 ? 20.270 -8.999 -7.048 1.00 97.62 197 TYR A C 1
ATOM 1565 O O . TYR A 1 197 ? 19.740 -10.110 -7.070 1.00 97.62 197 TYR A O 1
ATOM 1573 N N . ARG A 1 198 ? 20.832 -8.471 -8.143 1.00 96.31 198 ARG A N 1
ATOM 1574 C CA . ARG A 1 198 ? 21.053 -9.119 -9.459 1.00 96.31 198 ARG A CA 1
ATOM 1575 C C . ARG A 1 198 ? 19.833 -9.506 -10.309 1.00 96.31 198 ARG A C 1
ATOM 1577 O O . ARG A 1 198 ? 20.026 -10.075 -11.383 1.00 96.31 198 ARG A O 1
ATOM 1584 N N . ASP A 1 199 ? 18.602 -9.203 -9.899 1.00 96.56 199 ASP A N 1
ATOM 1585 C CA . ASP A 1 199 ? 17.396 -9.501 -10.699 1.00 96.56 199 ASP A CA 1
ATOM 1586 C C . ASP A 1 199 ? 16.360 -8.363 -10.664 1.00 96.56 199 ASP A C 1
ATOM 1588 O O . ASP A 1 199 ? 15.163 -8.557 -10.444 1.00 96.56 199 ASP A O 1
ATOM 1592 N N . LEU A 1 200 ? 16.840 -7.132 -10.853 1.00 96.19 200 LEU A N 1
ATOM 1593 C CA . LEU A 1 200 ? 16.013 -5.929 -10.846 1.00 96.19 200 LEU A CA 1
ATOM 1594 C C . LEU A 1 200 ? 15.266 -5.742 -12.173 1.00 96.19 200 LEU A C 1
ATOM 1596 O O . LEU A 1 200 ? 15.866 -5.460 -13.206 1.00 96.19 200 LEU A O 1
ATOM 1600 N N . LYS A 1 201 ? 13.943 -5.929 -12.114 1.00 95.38 201 LYS A N 1
ATOM 1601 C CA . LYS A 1 201 ? 13.004 -5.917 -13.246 1.00 95.38 201 LYS A CA 1
ATOM 1602 C C . LYS A 1 201 ? 11.563 -5.658 -12.765 1.00 95.38 201 LYS A C 1
ATOM 1604 O O . LYS A 1 201 ? 11.298 -5.851 -11.573 1.00 95.38 201 LYS A O 1
ATOM 1609 N N . PRO A 1 202 ? 10.618 -5.274 -13.646 1.00 96.25 202 PRO A N 1
ATOM 1610 C CA . PRO A 1 202 ? 9.282 -4.854 -13.222 1.00 96.25 202 PRO A CA 1
ATOM 1611 C C . PRO A 1 202 ? 8.436 -5.959 -12.570 1.00 96.25 202 PRO A C 1
ATOM 1613 O O . PRO A 1 202 ? 7.537 -5.642 -11.801 1.00 96.25 202 PRO A O 1
ATOM 1616 N N . GLU A 1 203 ? 8.703 -7.245 -12.831 1.00 94.81 203 GLU A N 1
ATOM 1617 C CA . GLU A 1 203 ? 8.019 -8.354 -12.141 1.00 94.81 203 GLU A CA 1
ATOM 1618 C C . GLU A 1 203 ? 8.348 -8.455 -10.644 1.00 94.81 203 GLU A C 1
ATOM 1620 O O . GLU A 1 203 ? 7.523 -8.948 -9.879 1.00 94.81 203 GLU A O 1
ATOM 1625 N N . ASN A 1 204 ? 9.546 -8.028 -10.225 1.00 96.94 204 ASN A N 1
ATOM 1626 C CA . ASN A 1 204 ? 10.026 -8.233 -8.852 1.00 96.94 204 ASN A CA 1
ATOM 1627 C C . ASN A 1 204 ? 9.817 -7.000 -7.953 1.00 96.94 204 ASN A C 1
ATOM 1629 O O . ASN A 1 204 ? 10.050 -7.081 -6.745 1.00 96.94 204 ASN A O 1
ATOM 1633 N N . ILE A 1 205 ? 9.379 -5.870 -8.516 1.00 98.06 205 ILE A N 1
ATOM 1634 C CA . ILE A 1 205 ? 8.959 -4.685 -7.761 1.00 98.06 205 ILE A CA 1
ATOM 1635 C C . ILE A 1 205 ? 7.452 -4.780 -7.534 1.00 98.06 205 ILE A C 1
ATOM 1637 O O . ILE A 1 205 ? 6.683 -4.749 -8.492 1.00 98.06 205 ILE A O 1
ATOM 1641 N N . LEU A 1 206 ? 7.033 -4.918 -6.277 1.00 95.94 206 LEU A N 1
ATOM 1642 C CA . LEU A 1 206 ? 5.630 -5.107 -5.899 1.00 95.94 206 LEU A CA 1
ATOM 1643 C C . LEU A 1 206 ? 5.095 -3.877 -5.167 1.00 95.94 206 LEU A C 1
ATOM 1645 O O . LEU A 1 206 ? 5.832 -3.272 -4.393 1.00 95.94 206 LEU A O 1
ATOM 1649 N N . LEU A 1 207 ? 3.820 -3.545 -5.367 1.00 92.56 207 LEU A N 1
ATOM 1650 C CA . LEU A 1 207 ? 3.138 -2.432 -4.701 1.00 92.56 207 LEU A CA 1
ATOM 1651 C C . LEU A 1 207 ? 2.319 -2.917 -3.493 1.00 92.56 207 LEU A C 1
ATOM 1653 O O . LEU A 1 207 ? 1.677 -3.973 -3.541 1.00 92.56 207 LEU A O 1
ATOM 1657 N N . ASP A 1 208 ? 2.325 -2.145 -2.407 1.00 80.75 208 ASP A N 1
ATOM 1658 C CA . ASP A 1 208 ? 1.454 -2.368 -1.249 1.00 80.75 208 ASP A CA 1
ATOM 1659 C C . ASP A 1 208 ? 0.051 -1.752 -1.455 1.00 80.75 208 ASP A C 1
ATOM 1661 O O . ASP A 1 208 ? -0.274 -1.244 -2.530 1.00 80.75 208 ASP A O 1
ATOM 1665 N N . ASP A 1 209 ? -0.816 -1.830 -0.440 1.00 75.31 209 ASP A N 1
ATOM 1666 C CA . ASP A 1 209 ? -2.171 -1.251 -0.489 1.00 75.31 209 ASP A CA 1
ATOM 1667 C C . ASP A 1 209 ? -2.194 0.297 -0.440 1.00 75.31 209 ASP A C 1
ATOM 1669 O O . ASP A 1 209 ? -3.237 0.897 -0.704 1.00 75.31 209 ASP A O 1
ATOM 1673 N N . ASN A 1 210 ? -1.069 0.947 -0.116 1.00 69.50 210 ASN A N 1
ATOM 1674 C CA . ASN A 1 210 ? -0.904 2.406 -0.104 1.00 69.50 210 ASN A CA 1
ATOM 1675 C C . ASN A 1 210 ? -0.301 2.933 -1.423 1.00 69.50 210 ASN A C 1
ATOM 1677 O O . ASN A 1 210 ? -0.412 4.120 -1.719 1.00 69.50 210 ASN A O 1
ATOM 1681 N N . GLY A 1 211 ? 0.317 2.052 -2.217 1.00 80.12 211 GLY A N 1
ATOM 1682 C CA . GLY A 1 211 ? 0.990 2.369 -3.476 1.00 80.12 211 GLY A CA 1
ATOM 1683 C C . GLY A 1 211 ? 2.515 2.482 -3.380 1.00 80.12 211 GLY A C 1
ATOM 1684 O O . GLY A 1 211 ? 3.136 2.746 -4.409 1.00 80.12 211 GLY A O 1
ATOM 1685 N N . HIS A 1 212 ? 3.106 2.252 -2.200 1.00 89.25 212 HIS A N 1
ATOM 1686 C CA . HIS A 1 212 ? 4.559 2.179 -1.995 1.00 89.25 212 HIS A CA 1
ATOM 1687 C C . HIS A 1 212 ? 5.121 0.876 -2.572 1.00 89.25 212 HIS A C 1
ATOM 1689 O O . HIS A 1 212 ? 4.460 -0.168 -2.506 1.00 89.25 212 HIS A O 1
ATOM 1695 N N . ILE A 1 213 ? 6.347 0.902 -3.105 1.00 94.94 213 ILE A N 1
ATOM 1696 C CA . ILE A 1 213 ? 6.989 -0.307 -3.641 1.00 94.94 213 ILE A CA 1
ATOM 1697 C C . ILE A 1 213 ? 7.833 -1.059 -2.606 1.00 94.94 213 ILE A C 1
ATOM 1699 O O . ILE A 1 213 ? 8.334 -0.496 -1.632 1.00 94.94 213 ILE A O 1
ATOM 1703 N N . ARG A 1 214 ? 8.058 -2.354 -2.863 1.00 96.19 214 ARG A N 1
ATOM 1704 C CA . ARG A 1 214 ? 9.162 -3.134 -2.283 1.00 96.19 214 ARG A CA 1
ATOM 1705 C C . ARG A 1 214 ? 9.810 -4.052 -3.316 1.00 96.19 214 ARG A C 1
ATOM 1707 O O . ARG A 1 214 ? 9.129 -4.631 -4.164 1.00 96.19 214 ARG A O 1
ATOM 1714 N N . ILE A 1 215 ? 11.123 -4.231 -3.189 1.00 97.75 215 ILE A N 1
ATOM 1715 C CA . ILE A 1 215 ? 11.906 -5.261 -3.881 1.00 97.75 215 ILE A CA 1
ATOM 1716 C C . ILE A 1 215 ? 11.537 -6.643 -3.310 1.00 97.75 215 ILE A C 1
ATOM 1718 O O . ILE A 1 215 ? 11.414 -6.803 -2.092 1.00 97.75 215 ILE A O 1
ATOM 1722 N N . SER A 1 216 ? 11.362 -7.643 -4.177 1.00 95.56 216 SER A N 1
ATOM 1723 C CA . SER A 1 216 ? 10.973 -9.017 -3.823 1.00 95.56 216 SER A CA 1
ATOM 1724 C C . SER A 1 216 ? 11.749 -10.083 -4.617 1.00 95.56 216 SER A C 1
ATOM 1726 O O . SER A 1 216 ? 12.556 -9.744 -5.471 1.00 95.56 216 SER A O 1
ATOM 1728 N N . ASP A 1 217 ? 11.526 -11.370 -4.317 1.00 92.25 217 ASP A N 1
ATOM 1729 C CA . ASP A 1 217 ? 12.186 -12.537 -4.945 1.00 92.25 217 ASP A CA 1
ATOM 1730 C C . ASP A 1 217 ? 13.730 -12.497 -4.891 1.00 92.25 217 ASP A C 1
ATOM 1732 O O . ASP A 1 217 ? 14.431 -12.462 -5.902 1.00 92.25 217 ASP A O 1
ATOM 1736 N N . LEU A 1 218 ? 14.287 -12.536 -3.674 1.00 93.75 218 LEU A N 1
ATOM 1737 C CA . LEU A 1 218 ? 15.732 -12.406 -3.422 1.00 93.75 218 LEU A CA 1
ATOM 1738 C C . LEU A 1 218 ? 16.522 -13.706 -3.701 1.00 93.75 218 LEU A C 1
ATOM 1740 O O . LEU A 1 218 ? 17.676 -13.842 -3.299 1.00 93.75 218 LEU A O 1
ATOM 1744 N N . GLY A 1 219 ? 15.944 -14.659 -4.442 1.00 90.38 219 GLY A N 1
ATOM 1745 C CA . GLY A 1 219 ? 16.582 -15.935 -4.790 1.00 90.38 219 GLY A CA 1
ATOM 1746 C C . GLY A 1 219 ? 17.880 -15.813 -5.598 1.00 90.38 219 GLY A C 1
ATOM 1747 O O . GLY A 1 219 ? 18.712 -16.717 -5.542 1.00 90.38 219 GLY A O 1
ATOM 1748 N N . LEU A 1 220 ? 18.092 -14.704 -6.316 1.00 93.94 220 LEU A N 1
ATOM 1749 C CA . LEU A 1 220 ? 19.347 -14.422 -7.028 1.00 93.94 220 LEU A CA 1
ATOM 1750 C C . LEU A 1 220 ? 20.284 -13.449 -6.293 1.00 93.94 220 LEU A C 1
ATOM 1752 O O . LEU A 1 220 ? 21.406 -13.243 -6.767 1.00 93.94 220 LEU A O 1
ATOM 1756 N N . ALA A 1 221 ? 19.901 -12.916 -5.131 1.00 96.25 221 ALA A N 1
ATOM 1757 C CA . ALA A 1 221 ? 20.764 -12.044 -4.338 1.00 96.25 221 ALA A CA 1
ATOM 1758 C C . ALA A 1 221 ? 21.945 -12.822 -3.721 1.00 96.25 221 ALA A C 1
ATOM 1760 O O . ALA A 1 221 ? 21.827 -14.017 -3.459 1.00 96.25 221 ALA A O 1
ATOM 1761 N N . VAL A 1 222 ? 23.091 -12.174 -3.491 1.00 95.56 222 VAL A N 1
ATOM 1762 C CA . VAL A 1 222 ? 24.279 -12.766 -2.834 1.00 95.56 222 VAL A CA 1
ATOM 1763 C C . VAL A 1 222 ? 24.984 -11.718 -1.974 1.00 95.56 222 VAL A C 1
ATOM 1765 O O . VAL A 1 222 ? 25.175 -10.588 -2.423 1.00 95.56 222 VAL A O 1
ATOM 1768 N N . LYS A 1 223 ? 25.436 -12.105 -0.771 1.00 95.06 223 LYS A N 1
ATOM 1769 C CA . LYS A 1 223 ? 26.348 -11.286 0.045 1.00 95.06 223 LYS A CA 1
ATOM 1770 C C . LYS A 1 223 ? 27.771 -11.365 -0.523 1.00 95.06 223 LYS A C 1
ATOM 1772 O O . LYS A 1 223 ? 28.348 -12.444 -0.637 1.00 95.06 223 LYS A O 1
ATOM 1777 N N . VAL A 1 224 ? 28.306 -10.215 -0.914 1.00 94.44 224 VAL A N 1
ATOM 1778 C CA . VAL A 1 224 ? 29.685 -9.993 -1.359 1.00 94.44 224 VAL A CA 1
ATOM 1779 C C . VAL A 1 224 ? 30.563 -9.841 -0.108 1.00 94.44 224 VAL A C 1
ATOM 1781 O O . VAL A 1 224 ? 30.228 -9.017 0.747 1.00 94.44 224 VAL A O 1
ATOM 1784 N N . PRO A 1 225 ? 31.667 -10.595 0.045 1.00 92.56 225 PRO A N 1
ATOM 1785 C CA . PRO A 1 225 ? 32.562 -10.407 1.185 1.00 92.56 225 PRO A CA 1
ATOM 1786 C C . PRO A 1 225 ? 33.225 -9.013 1.166 1.00 92.56 225 PRO A C 1
ATOM 1788 O O . PRO A 1 225 ? 33.494 -8.482 0.082 1.00 92.56 225 PRO A O 1
ATOM 1791 N N . PRO A 1 226 ? 33.511 -8.394 2.328 1.00 90.12 226 PRO A N 1
ATOM 1792 C CA . PRO A 1 226 ? 34.146 -7.077 2.384 1.00 90.12 226 PRO A CA 1
ATOM 1793 C C . PRO A 1 226 ? 35.483 -7.035 1.629 1.00 90.12 226 PRO A C 1
ATOM 1795 O O . PRO A 1 226 ? 36.385 -7.819 1.899 1.00 90.12 226 PRO A O 1
ATOM 1798 N N . GLY A 1 227 ? 35.609 -6.109 0.673 1.00 89.62 227 GLY A N 1
ATOM 1799 C CA . GLY A 1 227 ? 36.802 -5.962 -0.174 1.00 89.62 227 GLY A CA 1
ATOM 1800 C C . GLY A 1 227 ? 36.906 -6.946 -1.351 1.00 89.62 227 GLY A C 1
ATOM 1801 O O . GLY A 1 227 ? 37.772 -6.768 -2.206 1.00 89.62 227 GLY A O 1
ATOM 1802 N N . GLU A 1 228 ? 36.023 -7.943 -1.448 1.00 94.00 228 GLU A N 1
ATOM 1803 C CA . GLU A 1 228 ? 36.024 -8.926 -2.534 1.00 94.00 228 GLU A CA 1
ATOM 1804 C C . GLU A 1 228 ? 35.143 -8.528 -3.735 1.00 94.00 228 GLU A C 1
ATOM 1806 O O . GLU A 1 228 ? 34.435 -7.521 -3.749 1.00 94.00 228 GLU A O 1
ATOM 1811 N N . THR A 1 229 ? 35.195 -9.352 -4.786 1.00 94.25 229 THR A N 1
ATOM 1812 C CA . THR A 1 229 ? 34.353 -9.239 -5.985 1.00 94.25 229 THR A CA 1
ATOM 1813 C C . THR A 1 229 ? 33.804 -10.612 -6.354 1.00 94.25 229 THR A C 1
ATOM 1815 O O . THR A 1 229 ? 34.560 -11.585 -6.416 1.00 94.25 229 THR A O 1
ATOM 1818 N N . ILE A 1 230 ? 32.506 -10.714 -6.637 1.00 94.75 230 ILE A N 1
ATOM 1819 C CA . ILE A 1 230 ? 31.891 -11.984 -7.045 1.00 94.75 230 ILE A CA 1
ATOM 1820 C C . ILE A 1 230 ? 31.917 -12.150 -8.569 1.00 94.75 230 ILE A C 1
ATOM 1822 O O . ILE A 1 230 ? 32.167 -11.203 -9.314 1.00 94.75 230 ILE A O 1
ATOM 1826 N N . ARG A 1 231 ? 31.654 -13.373 -9.039 1.00 94.44 231 ARG A N 1
ATOM 1827 C CA . ARG A 1 231 ? 31.515 -13.721 -10.459 1.00 94.44 231 ARG A CA 1
ATOM 1828 C C . ARG A 1 231 ? 30.290 -14.614 -10.640 1.00 94.44 231 ARG A C 1
ATOM 1830 O O . ARG A 1 231 ? 30.094 -15.539 -9.855 1.00 94.44 231 ARG A O 1
ATOM 1837 N N . GLY A 1 232 ? 29.487 -14.374 -11.674 1.00 93.00 232 GLY A N 1
ATOM 1838 C CA . GLY A 1 232 ? 28.356 -15.242 -12.011 1.00 93.00 232 GLY A CA 1
ATOM 1839 C C . GLY A 1 232 ? 27.389 -14.629 -13.022 1.00 93.00 232 GLY A C 1
ATOM 1840 O O . GLY A 1 232 ? 26.841 -13.558 -12.797 1.00 93.00 232 GLY A O 1
ATOM 1841 N N . ARG A 1 233 ? 27.133 -15.342 -14.122 1.00 95.44 233 ARG A N 1
ATOM 1842 C CA . ARG A 1 233 ? 26.217 -14.928 -15.198 1.00 95.44 233 ARG A CA 1
ATOM 1843 C C . ARG A 1 233 ? 24.758 -15.257 -14.842 1.00 95.44 233 ARG A C 1
ATOM 1845 O O . ARG A 1 233 ? 24.213 -16.255 -15.315 1.00 95.44 233 ARG A O 1
ATOM 1852 N N . VAL A 1 234 ? 24.148 -14.452 -13.970 1.00 93.75 234 VAL A N 1
ATOM 1853 C CA . VAL A 1 234 ? 22.766 -14.626 -13.473 1.00 93.75 234 VAL A CA 1
ATOM 1854 C C . VAL A 1 234 ? 21.939 -13.344 -13.602 1.00 93.75 234 VAL A C 1
ATOM 1856 O O . VAL A 1 234 ? 22.498 -12.255 -13.646 1.00 93.75 234 VAL A O 1
ATOM 1859 N N . GLY A 1 235 ? 20.613 -13.490 -13.635 1.00 93.44 235 GLY A N 1
ATOM 1860 C CA . GLY A 1 235 ? 19.650 -12.398 -13.811 1.00 93.44 235 GLY A CA 1
ATOM 1861 C C . GLY A 1 235 ? 18.771 -12.595 -15.049 1.00 93.44 235 GLY A C 1
ATOM 1862 O O . GLY A 1 235 ? 18.912 -13.573 -15.792 1.00 93.44 235 GLY A O 1
ATOM 1863 N N . THR A 1 236 ? 17.837 -11.671 -15.273 1.00 92.56 236 THR A N 1
ATOM 1864 C CA . THR A 1 236 ? 16.888 -11.735 -16.396 1.00 92.56 236 THR A CA 1
ATOM 1865 C C . THR A 1 236 ? 17.455 -11.082 -17.670 1.00 92.56 236 THR A C 1
ATOM 1867 O O . THR A 1 236 ? 18.036 -9.998 -17.636 1.00 92.56 236 THR A O 1
ATOM 1870 N N . VAL A 1 237 ? 17.282 -11.738 -18.827 1.00 90.62 237 VAL A N 1
ATOM 1871 C CA . VAL A 1 237 ? 17.748 -11.248 -20.143 1.00 90.62 237 VAL A CA 1
ATOM 1872 C C . VAL A 1 237 ? 17.099 -9.900 -20.477 1.00 90.62 237 VAL A C 1
ATOM 1874 O O . VAL A 1 237 ? 15.878 -9.779 -20.415 1.00 90.62 237 VAL A O 1
ATOM 1877 N N . GLY A 1 238 ? 17.922 -8.908 -20.831 1.00 89.00 238 GLY A N 1
ATOM 1878 C CA . GLY A 1 238 ? 17.527 -7.504 -21.009 1.00 89.00 238 GLY A CA 1
ATOM 1879 C C . GLY A 1 238 ? 17.783 -6.611 -19.785 1.00 89.00 238 GLY A C 1
ATOM 1880 O O . GLY A 1 238 ? 17.887 -5.402 -19.952 1.00 89.00 238 GLY A O 1
ATOM 1881 N N . TYR A 1 239 ? 17.955 -7.195 -18.589 1.00 92.81 239 TYR A N 1
ATOM 1882 C CA . TYR A 1 239 ? 18.259 -6.478 -17.336 1.00 92.81 239 TYR A CA 1
ATOM 1883 C C . TYR A 1 239 ? 19.642 -6.824 -16.755 1.00 92.81 239 TYR A C 1
ATOM 1885 O O . TYR A 1 239 ? 20.139 -6.105 -15.894 1.00 92.81 239 TYR A O 1
ATOM 1893 N N . MET A 1 240 ? 20.289 -7.904 -17.212 1.00 93.31 240 MET A N 1
ATOM 1894 C CA . MET A 1 240 ? 21.691 -8.186 -16.875 1.00 93.31 240 MET A CA 1
ATOM 1895 C C . MET A 1 240 ? 22.612 -7.099 -17.441 1.00 93.31 240 MET A C 1
ATOM 1897 O O . MET A 1 240 ? 22.539 -6.786 -18.629 1.00 93.31 240 MET A O 1
ATOM 1901 N N . ALA A 1 241 ? 23.508 -6.582 -16.604 1.00 90.19 241 ALA A N 1
ATOM 1902 C CA . ALA A 1 241 ? 24.512 -5.601 -17.002 1.00 90.19 241 ALA A CA 1
ATOM 1903 C C . ALA A 1 241 ? 25.608 -6.213 -17.907 1.00 90.19 241 ALA A C 1
ATOM 1905 O O . ALA A 1 241 ? 25.844 -7.427 -17.834 1.00 90.19 241 ALA A O 1
ATOM 1906 N N . PRO A 1 242 ? 26.315 -5.410 -18.729 1.00 90.56 242 PRO A N 1
ATOM 1907 C CA . PRO A 1 242 ? 27.366 -5.896 -19.623 1.00 90.56 242 PRO A CA 1
ATOM 1908 C C . PRO A 1 242 ? 28.438 -6.738 -18.918 1.00 90.56 242 PRO A C 1
ATOM 1910 O O . PRO A 1 242 ? 28.790 -7.803 -19.416 1.00 90.56 242 PRO A O 1
ATOM 1913 N N . GLU A 1 243 ? 28.892 -6.346 -17.723 1.00 91.44 243 GLU A N 1
ATOM 1914 C CA . GLU A 1 243 ? 29.887 -7.104 -16.955 1.00 91.44 243 GLU A CA 1
ATOM 1915 C C . GLU A 1 243 ? 29.364 -8.480 -16.492 1.00 91.44 243 GLU A C 1
ATOM 1917 O O . GLU A 1 243 ? 30.127 -9.439 -16.374 1.00 91.44 243 GLU A O 1
ATOM 1922 N N . VAL A 1 244 ? 28.048 -8.622 -16.298 1.00 94.81 244 VAL A N 1
ATOM 1923 C CA . VAL A 1 244 ? 27.401 -9.904 -15.973 1.00 94.81 244 VAL A CA 1
ATOM 1924 C C . VAL A 1 244 ? 27.296 -10.780 -17.222 1.00 94.81 244 VAL A C 1
ATOM 1926 O O . VAL A 1 244 ? 27.601 -11.973 -17.164 1.00 94.81 244 VAL A O 1
ATOM 1929 N N . ILE A 1 245 ? 26.926 -10.195 -18.367 1.00 94.38 245 ILE A N 1
ATOM 1930 C CA . ILE A 1 245 ? 26.843 -10.876 -19.672 1.00 94.38 245 ILE A CA 1
ATOM 1931 C C . ILE A 1 245 ? 28.224 -11.381 -20.114 1.00 94.38 245 ILE A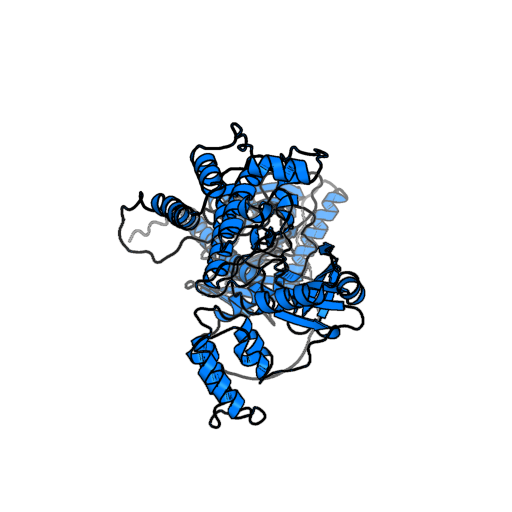 C 1
ATOM 1933 O O . ILE A 1 245 ? 28.335 -12.537 -20.537 1.00 94.38 245 ILE A O 1
ATOM 1937 N N . ASN A 1 246 ? 29.264 -10.562 -19.936 1.00 93.00 246 ASN A N 1
ATOM 1938 C CA . ASN A 1 246 ? 30.675 -10.886 -20.177 1.00 93.00 246 ASN A CA 1
ATOM 1939 C C . ASN A 1 246 ? 31.247 -11.899 -19.164 1.00 93.00 246 ASN A C 1
ATOM 1941 O O . ASN A 1 246 ? 32.344 -12.421 -19.365 1.00 93.00 246 ASN A O 1
ATOM 1945 N N . ASN A 1 247 ? 30.519 -12.197 -18.079 1.00 94.69 247 ASN A N 1
ATOM 1946 C CA . ASN A 1 247 ? 30.977 -13.027 -16.964 1.00 94.69 247 ASN A CA 1
ATOM 1947 C C . ASN A 1 247 ? 32.288 -12.493 -16.342 1.00 94.69 247 ASN A C 1
ATOM 1949 O O . ASN A 1 247 ? 33.225 -13.253 -16.077 1.00 94.69 247 ASN A O 1
ATOM 1953 N N . GLU A 1 248 ? 32.364 -11.180 -16.129 1.00 94.12 248 GLU A N 1
ATOM 1954 C CA . GLU A 1 248 ? 33.437 -10.490 -15.406 1.00 94.12 248 GLU A CA 1
ATOM 1955 C C . GLU A 1 248 ? 33.241 -10.585 -13.877 1.00 94.12 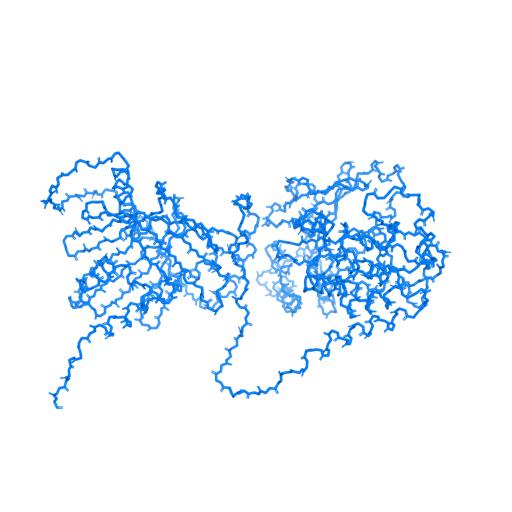248 GLU A C 1
ATOM 1957 O O . GLU A 1 248 ? 32.318 -11.237 -13.379 1.00 94.12 248 GLU A O 1
ATOM 1962 N N . ARG A 1 249 ? 34.145 -9.959 -13.111 1.00 93.38 249 ARG A N 1
ATOM 1963 C CA . ARG A 1 249 ? 34.026 -9.799 -11.654 1.00 93.38 249 ARG A CA 1
ATOM 1964 C C . ARG A 1 249 ? 33.368 -8.463 -11.317 1.00 93.38 249 ARG A C 1
ATOM 1966 O O . ARG A 1 249 ? 33.774 -7.435 -11.854 1.00 93.38 249 ARG A O 1
ATOM 1973 N N . TYR A 1 250 ? 32.405 -8.474 -10.400 1.00 92.75 250 TYR A N 1
ATOM 1974 C CA . TYR A 1 250 ? 31.594 -7.305 -10.052 1.00 92.75 250 TYR A CA 1
ATOM 1975 C C . TYR A 1 250 ? 31.247 -7.252 -8.553 1.00 92.75 250 TYR A C 1
ATOM 1977 O O . TYR A 1 250 ? 31.470 -8.210 -7.808 1.00 92.75 250 TYR A O 1
ATOM 1985 N N . THR A 1 251 ? 30.716 -6.107 -8.113 1.00 93.25 251 THR A N 1
ATOM 1986 C CA . THR A 1 251 ? 30.159 -5.901 -6.762 1.00 93.25 251 THR A CA 1
ATOM 1987 C C . THR A 1 251 ? 28.689 -5.494 -6.868 1.00 93.25 251 THR A C 1
ATOM 1989 O O . THR A 1 251 ? 27.859 -6.350 -7.147 1.00 93.25 251 THR A O 1
ATOM 1992 N N . MET A 1 252 ? 28.370 -4.206 -6.727 1.00 92.56 252 MET A N 1
ATOM 1993 C CA . MET A 1 252 ? 26.999 -3.675 -6.695 1.00 92.56 252 MET A CA 1
ATOM 1994 C C . MET A 1 252 ? 26.553 -3.029 -8.020 1.00 92.56 252 MET A C 1
ATOM 1996 O O . MET A 1 252 ? 25.408 -2.604 -8.150 1.00 92.56 252 MET A O 1
ATOM 2000 N N . SER A 1 253 ? 27.442 -2.926 -9.016 1.00 89.06 253 SER A N 1
ATOM 2001 C CA . SER A 1 253 ? 27.158 -2.252 -10.294 1.00 89.06 253 SER A CA 1
ATOM 2002 C C . SER A 1 253 ? 25.978 -2.820 -11.106 1.00 89.06 253 SER A C 1
ATOM 2004 O O . SER A 1 253 ? 25.263 -1.997 -11.686 1.00 89.06 253 SER A O 1
ATOM 2006 N N . PRO A 1 254 ? 25.669 -4.139 -11.110 1.00 92.81 254 PRO A N 1
ATOM 2007 C CA . PRO A 1 254 ? 24.552 -4.651 -11.908 1.00 92.81 254 PRO A CA 1
ATOM 2008 C C . PRO A 1 254 ? 23.177 -4.160 -11.445 1.00 92.81 254 PRO A C 1
ATOM 2010 O O . PRO A 1 254 ? 22.260 -4.049 -12.257 1.00 92.81 254 PRO A O 1
ATOM 2013 N N . ASP A 1 255 ? 23.028 -3.829 -10.161 1.00 93.38 255 ASP A N 1
ATOM 2014 C CA . ASP A 1 255 ? 21.763 -3.328 -9.619 1.00 93.38 255 ASP A CA 1
ATOM 2015 C C . ASP A 1 255 ? 21.495 -1.887 -10.079 1.00 93.38 255 ASP A C 1
ATOM 2017 O O . ASP A 1 255 ? 20.365 -1.540 -10.417 1.00 93.38 255 ASP A O 1
ATOM 2021 N N . TRP A 1 256 ? 22.542 -1.062 -10.180 1.00 89.81 256 TRP A N 1
ATOM 2022 C CA . TRP A 1 256 ? 22.442 0.298 -10.718 1.00 89.81 256 TRP A CA 1
ATOM 2023 C C . TRP A 1 256 ? 22.117 0.296 -12.217 1.00 89.81 256 TRP A C 1
ATOM 2025 O O . TRP A 1 256 ? 21.283 1.085 -12.657 1.00 89.81 256 TRP A O 1
ATOM 2035 N N . TRP A 1 257 ? 22.681 -0.643 -12.985 1.00 89.94 257 TRP A N 1
ATOM 2036 C CA . TRP A 1 257 ? 22.266 -0.896 -14.371 1.00 89.94 257 TRP A CA 1
ATOM 2037 C C . TRP A 1 257 ? 20.782 -1.298 -14.458 1.00 89.94 257 TRP A C 1
ATOM 2039 O O . TRP A 1 257 ? 20.033 -0.751 -15.272 1.00 89.94 257 TRP A O 1
ATOM 2049 N N . GLY A 1 258 ? 20.333 -2.209 -13.586 1.00 92.31 258 GLY A N 1
ATOM 2050 C CA . GLY A 1 258 ? 18.932 -2.627 -13.496 1.00 92.31 258 GLY A CA 1
ATOM 2051 C C . GLY A 1 258 ? 17.979 -1.471 -13.165 1.00 92.31 258 GLY A C 1
ATOM 2052 O O . GLY A 1 258 ? 16.903 -1.379 -13.755 1.00 92.31 258 GLY A O 1
ATOM 2053 N N . LEU A 1 259 ? 18.391 -0.538 -12.299 1.00 92.88 259 LEU A N 1
ATOM 2054 C CA . LEU A 1 259 ? 17.629 0.677 -11.995 1.00 92.88 259 LEU A CA 1
ATOM 2055 C C . LEU A 1 259 ? 17.516 1.586 -13.229 1.00 92.88 259 LEU A C 1
ATOM 2057 O O . LEU A 1 259 ? 16.429 2.077 -13.520 1.00 92.88 259 LEU A O 1
ATOM 2061 N N . GLY A 1 260 ? 18.595 1.749 -14.003 1.00 88.12 260 GLY A N 1
ATOM 2062 C CA . GLY A 1 260 ? 18.552 2.455 -15.289 1.00 88.12 260 GLY A CA 1
ATOM 2063 C C . GLY A 1 260 ? 17.569 1.826 -16.281 1.00 88.12 260 GLY A C 1
ATOM 2064 O O . GLY A 1 260 ? 16.794 2.537 -16.920 1.00 88.12 260 GLY A O 1
ATOM 2065 N N . CYS A 1 261 ? 17.536 0.492 -16.355 1.00 92.06 261 CYS A N 1
ATOM 2066 C CA . CYS A 1 261 ? 16.574 -0.240 -17.182 1.00 92.06 261 CYS A CA 1
ATOM 2067 C C . CYS A 1 261 ? 15.124 -0.044 -16.706 1.00 92.06 261 CYS A C 1
ATOM 2069 O O . CYS A 1 261 ? 14.235 0.134 -17.537 1.00 92.06 261 CYS A O 1
ATOM 2071 N N . LEU A 1 262 ? 14.882 -0.028 -15.388 1.00 94.19 262 LEU A N 1
ATOM 2072 C CA . LEU A 1 262 ? 13.557 0.235 -14.816 1.00 94.19 262 LEU A CA 1
ATOM 2073 C C . LEU A 1 262 ? 13.069 1.662 -15.068 1.00 94.19 262 LEU A C 1
ATOM 2075 O O . LEU A 1 262 ? 11.917 1.835 -15.456 1.00 94.19 262 LEU A O 1
ATOM 2079 N N . ILE A 1 263 ? 13.920 2.673 -14.877 1.00 93.00 263 ILE A N 1
ATOM 2080 C CA . ILE A 1 263 ? 13.566 4.075 -15.148 1.00 93.00 263 ILE A CA 1
ATOM 2081 C C . ILE A 1 263 ? 13.231 4.245 -16.633 1.00 93.00 263 ILE A C 1
ATOM 2083 O O . ILE A 1 263 ? 12.203 4.836 -16.965 1.00 93.00 263 ILE A O 1
ATOM 2087 N N . PHE A 1 264 ? 14.028 3.647 -17.527 1.00 92.94 264 PHE A N 1
ATOM 2088 C CA . PHE A 1 264 ? 13.715 3.628 -18.953 1.00 92.94 264 PHE A CA 1
ATOM 2089 C C . PHE A 1 264 ? 12.349 2.987 -19.231 1.00 92.94 264 PHE A C 1
ATOM 2091 O O . PHE A 1 264 ? 11.523 3.581 -19.921 1.00 92.94 264 PHE A O 1
ATOM 2098 N N . GLU A 1 265 ? 12.095 1.787 -18.705 1.00 95.06 265 GLU A N 1
ATOM 2099 C CA . GLU A 1 265 ? 10.883 1.022 -19.012 1.00 95.06 265 GLU A CA 1
ATOM 2100 C C . GLU A 1 265 ? 9.613 1.650 -18.421 1.00 95.06 265 GLU A C 1
ATOM 2102 O O . GLU A 1 265 ? 8.571 1.648 -19.084 1.00 95.06 265 GLU A O 1
ATOM 2107 N N . MET A 1 266 ? 9.710 2.262 -17.235 1.00 94.94 266 MET A N 1
ATOM 2108 C CA . MET A 1 266 ? 8.638 3.062 -16.639 1.00 94.94 266 MET A CA 1
ATOM 2109 C C . MET A 1 266 ? 8.295 4.290 -17.492 1.00 94.94 266 MET A C 1
ATOM 2111 O O . MET A 1 266 ? 7.119 4.515 -17.761 1.00 94.94 266 MET A O 1
ATOM 2115 N N . THR A 1 267 ? 9.276 5.059 -17.973 1.00 93.50 267 THR A N 1
ATOM 2116 C CA . THR A 1 267 ? 9.003 6.231 -18.827 1.00 93.50 267 THR A CA 1
ATOM 2117 C C . THR A 1 267 ? 8.518 5.811 -20.218 1.00 93.50 267 THR A C 1
ATOM 2119 O O . THR A 1 267 ? 7.470 6.251 -20.696 1.00 93.50 267 THR A O 1
ATOM 2122 N N . ALA A 1 268 ? 9.250 4.923 -20.893 1.00 92.31 268 ALA A N 1
ATOM 2123 C CA . ALA A 1 268 ? 8.977 4.542 -22.275 1.00 92.31 268 ALA A CA 1
ATOM 2124 C C . ALA A 1 268 ? 7.680 3.728 -22.425 1.00 92.31 268 ALA A C 1
ATOM 2126 O O . ALA A 1 268 ? 6.901 3.980 -23.350 1.00 92.31 268 ALA A O 1
ATOM 2127 N N . GLY A 1 269 ? 7.412 2.790 -21.511 1.00 92.56 269 GLY A N 1
ATOM 2128 C CA . GLY A 1 269 ? 6.391 1.750 -21.683 1.00 92.56 269 GLY A CA 1
ATOM 2129 C C . GLY A 1 269 ? 6.874 0.545 -22.506 1.00 92.56 269 GLY A C 1
ATOM 2130 O O . GLY A 1 269 ? 6.053 -0.199 -23.051 1.00 92.56 269 GLY A O 1
ATOM 2131 N N . HIS A 1 270 ? 8.196 0.378 -22.639 1.00 91.56 270 HIS A N 1
ATOM 2132 C CA . HIS A 1 270 ? 8.871 -0.796 -23.201 1.00 91.56 270 HIS A CA 1
ATOM 2133 C C . HIS A 1 270 ? 10.315 -0.910 -22.677 1.00 91.56 270 HIS A C 1
ATOM 2135 O O . HIS A 1 270 ? 10.912 0.082 -22.267 1.00 91.56 270 HIS A O 1
ATOM 2141 N N . SER A 1 271 ? 10.891 -2.114 -22.727 1.00 91.38 271 SER A N 1
ATOM 2142 C CA . SER A 1 271 ? 12.297 -2.370 -22.378 1.00 91.38 271 SER A CA 1
ATOM 2143 C C . SER A 1 271 ? 13.274 -1.617 -23.312 1.00 91.38 271 SER A C 1
ATOM 2145 O O . SER A 1 271 ? 12.964 -1.470 -24.500 1.00 91.38 271 SER A O 1
ATOM 2147 N N . PRO A 1 272 ? 14.454 -1.169 -22.828 1.00 89.12 272 PRO A N 1
ATOM 2148 C CA . PRO A 1 272 ? 15.431 -0.430 -23.641 1.00 89.12 272 PRO A CA 1
ATOM 2149 C C . PRO A 1 272 ? 16.046 -1.222 -24.803 1.00 89.12 272 PRO A C 1
ATOM 2151 O O . PRO A 1 272 ? 16.322 -0.636 -25.841 1.00 89.12 272 PRO A O 1
ATOM 2154 N N . PHE A 1 273 ? 16.230 -2.541 -24.663 1.00 89.44 273 PHE A N 1
ATOM 2155 C CA . PHE A 1 273 ? 16.920 -3.380 -25.665 1.00 89.44 273 PHE A CA 1
ATOM 2156 C C . PHE A 1 273 ? 15.981 -4.349 -26.407 1.00 89.44 273 PHE A C 1
ATOM 2158 O O . PHE A 1 273 ? 16.428 -5.254 -27.119 1.00 89.44 273 PHE A O 1
ATOM 2165 N N . ARG A 1 274 ? 14.661 -4.211 -26.215 1.00 85.31 274 ARG A N 1
ATOM 2166 C CA . ARG A 1 274 ? 13.658 -5.122 -26.783 1.00 85.31 274 ARG A CA 1
ATOM 2167 C C . ARG A 1 274 ? 12.307 -4.443 -26.993 1.00 85.31 274 ARG A C 1
ATOM 2169 O O . ARG A 1 274 ? 11.656 -4.020 -26.037 1.00 85.31 274 ARG A O 1
ATOM 2176 N N . ALA A 1 275 ? 11.832 -4.435 -28.235 1.00 76.62 275 ALA A N 1
ATOM 2177 C CA . ALA A 1 275 ? 10.552 -3.839 -28.591 1.00 76.62 275 ALA A CA 1
ATOM 2178 C C . ALA A 1 275 ? 9.350 -4.651 -28.060 1.00 76.62 275 ALA A C 1
ATOM 2180 O O . ALA A 1 275 ? 9.410 -5.862 -27.802 1.00 76.62 275 ALA A O 1
ATOM 2181 N N . ARG A 1 276 ? 8.199 -3.986 -27.897 1.00 72.06 276 ARG A N 1
ATOM 2182 C CA . ARG A 1 276 ? 6.987 -4.617 -27.347 1.00 72.06 276 ARG A CA 1
ATOM 2183 C C . ARG A 1 276 ? 6.488 -5.729 -28.284 1.00 72.06 276 ARG A C 1
ATOM 2185 O O . ARG A 1 276 ? 6.211 -5.482 -29.450 1.00 72.06 276 ARG A O 1
ATOM 2192 N N . LYS A 1 277 ? 6.313 -6.944 -27.741 1.00 76.12 277 LYS A N 1
ATOM 2193 C CA . LYS A 1 277 ? 5.989 -8.207 -28.455 1.00 76.12 277 LYS A CA 1
ATOM 2194 C C . LYS A 1 277 ? 7.111 -8.787 -29.343 1.00 76.12 277 LYS A C 1
ATOM 2196 O O . LYS A 1 277 ? 6.886 -9.817 -29.975 1.00 76.12 277 LYS A O 1
ATOM 2201 N N . GLU A 1 278 ? 8.313 -8.211 -29.359 1.00 82.31 278 GLU A N 1
ATOM 2202 C CA . GLU A 1 278 ? 9.423 -8.684 -30.199 1.00 82.31 278 GLU A CA 1
ATOM 2203 C C . GLU A 1 278 ? 9.892 -10.101 -29.799 1.00 82.31 278 GLU A C 1
ATOM 2205 O O . GLU A 1 278 ? 10.147 -10.391 -28.621 1.00 82.31 278 GLU A O 1
ATOM 2210 N N . ARG A 1 279 ? 10.015 -11.007 -30.779 1.00 80.38 279 ARG A N 1
ATOM 2211 C CA . ARG A 1 279 ? 10.465 -12.402 -30.601 1.00 80.38 279 ARG A CA 1
ATOM 2212 C C . ARG A 1 279 ? 11.927 -12.573 -31.023 1.00 80.38 279 ARG A C 1
ATOM 2214 O O . ARG A 1 279 ? 12.231 -13.192 -32.035 1.00 80.38 279 ARG A O 1
ATOM 2221 N N . VAL A 1 280 ? 12.816 -12.025 -30.204 1.00 88.00 280 VAL A N 1
ATOM 2222 C CA . VAL A 1 280 ? 14.274 -12.097 -30.378 1.00 88.00 280 VAL A CA 1
ATOM 2223 C C . VAL A 1 280 ? 14.849 -13.350 -29.703 1.00 88.00 280 VAL A C 1
ATOM 2225 O O . VAL A 1 280 ? 14.309 -13.819 -28.696 1.00 88.00 280 VAL A O 1
ATOM 2228 N N . LYS A 1 281 ? 15.962 -13.874 -30.232 1.00 89.88 281 LYS A N 1
ATOM 2229 C CA . LYS A 1 281 ? 16.823 -14.843 -29.532 1.00 89.88 281 LYS A CA 1
ATOM 2230 C C . LYS A 1 281 ? 17.514 -14.191 -28.323 1.00 89.88 281 LYS A C 1
ATOM 2232 O O . LYS A 1 281 ? 17.637 -12.971 -28.259 1.00 89.88 281 LYS A O 1
ATOM 2237 N N . ARG A 1 282 ? 17.979 -15.000 -27.365 1.00 89.12 282 ARG A N 1
ATOM 2238 C CA . ARG A 1 282 ? 18.640 -14.506 -26.143 1.00 89.12 282 ARG A CA 1
ATOM 2239 C C . ARG A 1 282 ? 19.957 -13.801 -26.466 1.00 89.12 282 ARG A C 1
ATOM 2241 O O . ARG A 1 282 ? 20.232 -12.738 -25.925 1.00 89.12 282 ARG A O 1
ATOM 2248 N N . GLU A 1 283 ? 20.736 -14.422 -27.337 1.00 91.62 283 GLU A N 1
ATOM 2249 C CA . GLU A 1 283 ? 22.109 -14.062 -27.685 1.00 91.62 283 GLU A CA 1
ATOM 2250 C C . GLU A 1 283 ? 22.151 -12.686 -28.362 1.00 91.62 283 GLU A C 1
ATOM 2252 O O . GLU A 1 283 ? 23.014 -11.869 -28.071 1.00 91.62 283 GLU A O 1
ATOM 2257 N N . GLU A 1 284 ? 21.148 -12.404 -29.192 1.00 92.19 284 GLU A N 1
ATOM 2258 C CA . GLU A 1 284 ? 20.950 -11.117 -29.856 1.00 92.19 284 GLU A CA 1
ATOM 2259 C C . GLU A 1 284 ? 20.572 -10.009 -28.854 1.00 92.19 284 GLU A C 1
ATOM 2261 O O . GLU A 1 284 ? 21.162 -8.939 -28.893 1.00 92.19 284 GLU A O 1
ATOM 2266 N N . VAL A 1 285 ? 19.672 -10.248 -27.888 1.00 90.88 285 VAL A N 1
ATOM 2267 C CA . VAL A 1 285 ? 19.371 -9.236 -26.844 1.00 90.88 285 VAL A CA 1
ATOM 2268 C C . VAL A 1 285 ? 20.584 -8.980 -25.940 1.00 90.88 285 VAL A C 1
ATOM 2270 O O . VAL A 1 285 ? 20.812 -7.848 -25.520 1.00 90.88 285 VAL A O 1
ATOM 2273 N N . GLU A 1 286 ? 21.385 -10.011 -25.654 1.00 91.69 286 GLU A N 1
ATOM 2274 C CA . GLU A 1 286 ? 22.655 -9.855 -24.934 1.00 91.69 286 GLU A CA 1
ATOM 2275 C C . GLU A 1 286 ? 23.670 -9.033 -25.752 1.00 91.69 286 GLU A C 1
ATOM 2277 O O . GLU A 1 286 ? 24.298 -8.134 -25.193 1.00 91.69 286 GLU A O 1
ATOM 2282 N N . LYS A 1 287 ? 23.741 -9.246 -27.074 1.00 91.19 287 LYS A N 1
ATOM 2283 C CA . LYS A 1 287 ? 24.536 -8.433 -28.004 1.00 91.19 287 LYS A CA 1
ATOM 2284 C C . LYS A 1 287 ? 24.091 -6.964 -28.019 1.00 91.19 287 LYS A C 1
ATOM 2286 O O . LYS A 1 287 ? 24.938 -6.084 -27.898 1.00 91.19 287 LYS A O 1
ATOM 2291 N N . ARG A 1 288 ? 22.783 -6.679 -28.091 1.00 91.62 288 ARG A N 1
ATOM 2292 C CA . ARG A 1 288 ? 22.246 -5.300 -28.041 1.00 91.62 288 ARG A CA 1
ATOM 2293 C C . ARG A 1 288 ? 22.681 -4.558 -26.775 1.00 91.62 288 ARG A C 1
ATOM 2295 O O . ARG A 1 288 ? 23.162 -3.434 -26.857 1.00 91.62 288 ARG A O 1
ATOM 2302 N N . VAL A 1 289 ? 22.614 -5.211 -25.611 1.00 88.88 289 VAL A N 1
ATOM 2303 C CA . VAL A 1 289 ? 23.110 -4.650 -24.336 1.00 88.88 289 VAL A CA 1
ATOM 2304 C C . VAL A 1 289 ? 24.609 -4.307 -24.393 1.00 88.88 289 VAL A C 1
ATOM 2306 O O . VAL A 1 289 ? 25.040 -3.289 -23.843 1.00 88.88 289 VAL A O 1
ATOM 2309 N N . GLN A 1 290 ? 25.416 -5.142 -25.054 1.00 86.12 290 GLN A N 1
ATOM 2310 C CA . GLN A 1 290 ? 26.860 -4.934 -25.190 1.00 86.12 290 GLN A CA 1
ATOM 2311 C C . GLN A 1 290 ? 27.195 -3.817 -26.192 1.00 86.12 290 GLN A C 1
ATOM 2313 O O . GLN A 1 290 ? 27.956 -2.908 -25.855 1.00 86.12 290 GLN A O 1
ATOM 2318 N N . GLU A 1 291 ? 26.609 -3.840 -27.390 1.00 86.06 291 GLU A N 1
ATOM 2319 C CA . GLU A 1 291 ? 27.020 -3.011 -28.533 1.00 86.06 291 GLU A CA 1
ATOM 2320 C C . GLU A 1 291 ? 26.213 -1.708 -28.680 1.00 86.06 291 GLU A C 1
ATOM 2322 O O . GLU A 1 291 ? 26.806 -0.654 -28.897 1.00 86.06 291 GLU A O 1
ATOM 2327 N N . GLU A 1 292 ? 24.891 -1.730 -28.491 1.00 86.69 292 GLU A N 1
ATOM 2328 C CA . GLU A 1 292 ? 23.994 -0.609 -28.828 1.00 86.69 292 GLU A CA 1
ATOM 2329 C C . GLU A 1 292 ? 23.870 0.436 -27.698 1.00 86.69 292 GLU A C 1
ATOM 2331 O O . GLU A 1 292 ? 24.192 0.173 -26.532 1.00 86.69 292 GLU A O 1
ATOM 2336 N N . GLU A 1 293 ? 23.382 1.637 -28.028 1.00 82.50 293 GLU A N 1
ATOM 2337 C CA . GLU A 1 293 ? 22.863 2.609 -27.054 1.00 82.50 293 GLU A CA 1
ATOM 2338 C C . GLU A 1 293 ? 21.327 2.605 -27.073 1.00 82.50 293 GLU A C 1
ATOM 2340 O O . GLU A 1 293 ? 20.715 2.442 -28.124 1.00 82.50 293 GLU A O 1
ATOM 2345 N N . ALA A 1 294 ? 20.691 2.814 -25.916 1.00 83.81 294 ALA A N 1
ATOM 2346 C CA . ALA A 1 294 ? 19.232 2.877 -25.828 1.00 83.81 294 ALA A CA 1
ATOM 2347 C C . ALA A 1 294 ? 18.674 4.162 -26.475 1.00 83.81 294 ALA A C 1
ATOM 2349 O O . ALA A 1 294 ? 19.162 5.263 -26.208 1.00 83.81 294 ALA A O 1
ATOM 2350 N N . GLU A 1 295 ? 17.615 4.035 -27.278 1.00 85.94 295 GLU A N 1
ATOM 2351 C CA . GLU A 1 295 ? 16.952 5.169 -27.931 1.00 85.94 295 GLU A CA 1
ATOM 2352 C C . GLU A 1 295 ? 15.988 5.900 -26.981 1.00 85.94 295 GLU A C 1
ATOM 2354 O O . GLU A 1 295 ? 15.043 5.319 -26.446 1.00 85.94 295 GLU A O 1
ATOM 2359 N N . TYR A 1 296 ? 16.185 7.208 -26.791 1.00 87.62 296 TYR A N 1
ATOM 2360 C CA . TYR A 1 296 ? 15.371 8.023 -25.882 1.00 87.62 296 TYR A CA 1
ATOM 2361 C C . TYR A 1 296 ? 14.295 8.808 -26.639 1.00 87.62 296 TYR A C 1
ATOM 2363 O O . TYR A 1 296 ? 14.587 9.765 -27.354 1.00 87.62 296 TYR A O 1
ATOM 2371 N N . SER A 1 297 ? 13.030 8.428 -26.443 1.00 88.88 297 SER A N 1
ATOM 2372 C CA . SER A 1 297 ? 11.882 9.134 -27.030 1.00 88.88 297 SER A CA 1
ATOM 2373 C C . SER A 1 297 ? 11.646 10.527 -26.417 1.00 88.88 297 SER A C 1
ATOM 2375 O O . SER A 1 297 ? 12.190 10.876 -25.367 1.00 88.88 297 SER A O 1
ATOM 2377 N N . LYS A 1 298 ? 10.740 11.308 -27.025 1.00 88.69 298 LYS A N 1
ATOM 2378 C CA . LYS A 1 298 ? 10.302 12.625 -26.517 1.00 88.69 298 LYS A CA 1
ATOM 2379 C C . LYS A 1 298 ? 9.638 12.595 -25.126 1.00 88.69 298 LYS A C 1
ATOM 2381 O O . LYS A 1 298 ? 9.424 13.660 -24.567 1.00 88.69 298 LYS A O 1
ATOM 2386 N N . LYS A 1 299 ? 9.320 11.416 -24.568 1.00 88.56 299 LYS A N 1
ATOM 2387 C CA . LYS A 1 299 ? 8.826 11.279 -23.185 1.00 88.56 299 LYS A CA 1
ATOM 2388 C C . LYS A 1 299 ? 9.892 11.566 -22.117 1.00 88.56 299 LYS A C 1
ATOM 2390 O O . LYS A 1 299 ? 9.538 11.763 -20.964 1.00 88.56 299 LYS A O 1
ATOM 2395 N N . PHE A 1 300 ? 11.179 11.506 -22.462 1.00 89.62 300 PHE A N 1
ATOM 2396 C CA . PHE A 1 300 ? 12.257 11.683 -21.491 1.00 89.62 300 PHE A CA 1
ATOM 2397 C C . PHE A 1 300 ? 12.692 13.151 -21.401 1.00 89.62 300 PHE A C 1
ATOM 2399 O O . PHE A 1 300 ? 13.122 13.732 -22.404 1.00 89.62 300 PHE A O 1
ATOM 2406 N N . THR A 1 301 ? 12.673 13.705 -20.191 1.00 86.25 301 THR A N 1
ATOM 2407 C CA . THR A 1 301 ? 13.410 14.921 -19.817 1.00 86.25 301 THR A CA 1
ATOM 2408 C C . THR A 1 301 ? 14.921 14.686 -19.875 1.00 86.25 301 THR A C 1
ATOM 2410 O O . THR A 1 301 ? 15.389 13.541 -19.897 1.00 86.25 301 THR A O 1
ATOM 2413 N N . GLU A 1 302 ? 15.715 15.760 -19.935 1.00 82.75 302 GLU A N 1
ATOM 2414 C CA . GLU A 1 302 ? 17.176 15.624 -19.991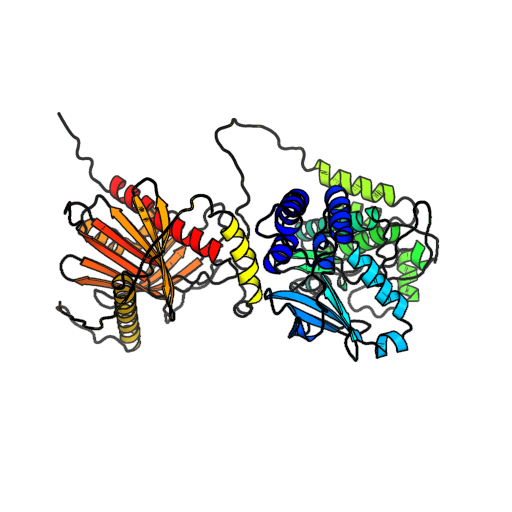 1.00 82.75 302 GLU A CA 1
ATOM 2415 C C . GLU A 1 302 ? 17.739 14.966 -18.730 1.00 82.75 302 GLU A C 1
ATOM 2417 O O . GLU A 1 302 ? 18.632 14.131 -18.848 1.00 82.75 302 GLU A O 1
ATOM 2422 N N . ASP A 1 303 ? 17.173 15.217 -17.549 1.00 75.88 303 ASP A N 1
ATOM 2423 C CA . ASP A 1 303 ? 17.592 14.539 -16.322 1.00 75.88 303 ASP A CA 1
ATOM 2424 C C . ASP A 1 303 ? 17.227 13.053 -16.313 1.00 75.88 303 ASP A C 1
ATOM 2426 O O . ASP A 1 303 ? 18.085 12.232 -15.981 1.00 75.88 303 ASP A O 1
ATOM 2430 N N . ALA A 1 304 ? 16.052 12.658 -16.815 1.00 75.31 304 ALA A N 1
ATOM 2431 C CA . ALA A 1 304 ? 15.724 11.243 -17.004 1.00 75.31 304 ALA A CA 1
ATOM 2432 C C . ALA A 1 304 ? 16.703 10.544 -17.976 1.00 75.31 304 ALA A C 1
ATOM 2434 O O . ALA A 1 304 ? 17.176 9.439 -17.687 1.00 75.31 304 ALA A O 1
ATOM 2435 N N . LYS A 1 305 ? 17.088 11.191 -19.091 1.00 81.19 305 LYS A N 1
ATOM 2436 C CA . LYS A 1 305 ? 18.141 10.687 -20.007 1.00 81.19 305 LYS A CA 1
ATOM 2437 C C . LYS A 1 305 ? 19.496 10.614 -19.307 1.00 81.19 305 LYS A C 1
ATOM 2439 O O . LYS A 1 305 ? 20.203 9.617 -19.429 1.00 81.19 305 LYS A O 1
ATOM 2444 N N . SER A 1 306 ? 19.854 11.661 -18.572 1.00 75.88 306 SER A N 1
ATOM 2445 C CA . SER A 1 306 ? 21.112 11.814 -17.842 1.00 75.88 306 SER A CA 1
ATOM 2446 C C . SER A 1 306 ? 21.271 10.712 -16.794 1.00 75.88 306 SER A C 1
ATOM 2448 O O . SER A 1 306 ? 22.316 10.068 -16.729 1.00 75.88 306 SER A O 1
ATOM 2450 N N . ILE A 1 307 ? 20.216 10.432 -16.027 1.00 74.81 307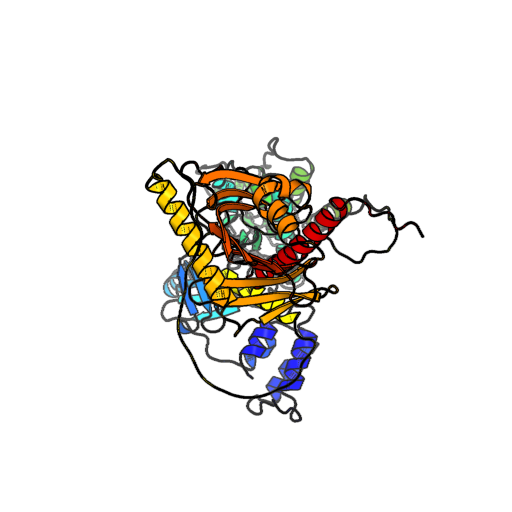 ILE A N 1
ATOM 2451 C CA . ILE A 1 307 ? 20.139 9.348 -15.046 1.00 74.81 307 ILE A CA 1
ATOM 2452 C C . ILE A 1 307 ? 20.267 7.987 -15.733 1.00 74.81 307 ILE A C 1
ATOM 2454 O O . ILE A 1 307 ? 21.156 7.219 -15.367 1.00 74.81 307 ILE A O 1
ATOM 2458 N N . CYS A 1 308 ? 19.470 7.706 -16.771 1.00 77.00 308 CYS A N 1
ATOM 2459 C CA . CYS A 1 308 ? 19.542 6.429 -17.487 1.00 77.00 308 CYS A CA 1
ATOM 2460 C C . CYS A 1 308 ? 20.932 6.192 -18.106 1.00 77.00 308 CYS A C 1
ATOM 2462 O O . CYS A 1 308 ? 21.495 5.113 -17.941 1.00 77.00 308 CYS A O 1
ATOM 2464 N N . LYS A 1 309 ? 21.547 7.205 -18.733 1.00 74.75 309 LYS A N 1
ATOM 2465 C CA . LYS A 1 309 ? 22.900 7.115 -19.318 1.00 74.75 309 LYS A CA 1
ATOM 2466 C C . LYS A 1 309 ? 24.022 6.995 -18.276 1.00 74.75 309 LYS A C 1
ATOM 2468 O O . LYS A 1 309 ? 25.057 6.403 -18.582 1.00 74.75 309 LYS A O 1
ATOM 2473 N N . LYS A 1 310 ? 23.843 7.525 -17.058 1.00 69.75 310 LYS A N 1
ATOM 2474 C CA . LYS A 1 310 ? 24.772 7.341 -15.920 1.00 69.75 310 LYS A CA 1
ATOM 2475 C C . LYS A 1 310 ? 24.624 5.959 -15.273 1.00 69.75 310 LYS A C 1
ATOM 2477 O O . LYS A 1 310 ? 25.623 5.371 -14.873 1.00 69.75 310 LYS A O 1
ATOM 2482 N N . ALA A 1 311 ? 23.400 5.442 -15.189 1.00 60.66 311 ALA A N 1
ATOM 2483 C CA . ALA A 1 311 ? 23.097 4.102 -14.693 1.00 60.66 311 ALA A CA 1
ATOM 2484 C C . ALA A 1 311 ? 23.563 3.005 -15.671 1.00 60.66 311 ALA A C 1
ATOM 2486 O O . ALA A 1 311 ? 24.145 2.007 -15.256 1.00 60.66 311 ALA A O 1
ATOM 2487 N N . ALA A 1 312 ? 23.391 3.230 -16.977 1.00 58.22 312 ALA A N 1
ATOM 2488 C CA . ALA A 1 312 ? 23.804 2.330 -18.055 1.00 58.22 312 ALA A CA 1
ATOM 2489 C C . ALA A 1 312 ? 25.268 2.524 -18.519 1.00 58.22 312 ALA A C 1
ATOM 2491 O O . ALA A 1 312 ? 25.632 2.137 -19.631 1.00 58.22 312 ALA A O 1
ATOM 2492 N N . HIS A 1 313 ? 26.133 3.152 -17.713 1.00 59.31 313 HIS A N 1
ATOM 2493 C CA . HIS A 1 313 ? 27.510 3.426 -18.131 1.00 59.31 313 HIS A CA 1
ATOM 2494 C C . HIS A 1 313 ? 28.368 2.151 -18.095 1.00 59.31 313 HIS A C 1
ATOM 2496 O O . HIS A 1 313 ? 28.720 1.656 -17.024 1.00 59.31 313 HIS A O 1
ATOM 2502 N N . LYS A 1 314 ? 28.743 1.642 -19.278 1.00 52.75 314 LYS A N 1
ATOM 2503 C CA . LYS A 1 314 ? 29.353 0.314 -19.525 1.00 52.75 314 LYS A CA 1
ATOM 2504 C C . LYS A 1 314 ? 30.766 0.080 -18.916 1.00 52.75 314 LYS A C 1
ATOM 2506 O O . LYS A 1 314 ? 31.494 -0.788 -19.391 1.00 52.75 314 LYS A O 1
ATOM 2511 N N . ARG A 1 315 ? 31.211 0.849 -17.905 1.00 44.44 315 ARG A N 1
ATOM 2512 C CA . ARG A 1 315 ? 32.531 0.714 -17.242 1.00 44.44 315 ARG A CA 1
ATOM 2513 C C . ARG A 1 315 ? 32.546 1.127 -15.759 1.00 44.44 315 ARG A C 1
ATOM 2515 O O . ARG A 1 315 ? 32.469 2.313 -15.455 1.00 44.44 315 ARG A O 1
ATOM 2522 N N . ARG A 1 316 ? 32.823 0.148 -14.881 1.00 43.25 316 ARG A N 1
ATOM 2523 C CA . ARG A 1 316 ? 33.549 0.171 -13.576 1.00 43.25 316 ARG A CA 1
ATOM 2524 C C . ARG A 1 316 ? 33.281 1.232 -12.478 1.00 43.25 316 ARG A C 1
ATOM 2526 O O . ARG A 1 316 ? 33.497 0.899 -11.318 1.00 43.25 316 ARG A O 1
ATOM 2533 N N . ASN A 1 317 ? 32.803 2.445 -12.758 1.00 40.31 317 ASN A N 1
ATOM 2534 C CA . ASN A 1 317 ? 32.716 3.555 -11.787 1.00 40.31 317 ASN A CA 1
ATOM 2535 C C . ASN A 1 317 ? 31.295 3.818 -11.232 1.00 40.31 317 ASN A C 1
ATOM 2537 O O . ASN A 1 317 ? 31.021 4.904 -10.718 1.00 40.31 317 ASN A O 1
ATOM 2541 N N . GLY A 1 318 ? 30.388 2.833 -11.286 1.00 39.53 318 GLY A N 1
ATOM 2542 C CA . GLY A 1 318 ? 28.981 2.983 -10.866 1.00 39.53 318 GLY A CA 1
ATOM 2543 C C . GLY A 1 318 ? 28.776 3.521 -9.437 1.00 39.53 318 GLY A C 1
ATOM 2544 O O . GLY A 1 318 ? 27.841 4.282 -9.196 1.00 39.53 318 GLY A O 1
ATOM 2545 N N . GLY A 1 319 ? 29.699 3.243 -8.507 1.00 41.03 319 GLY A N 1
ATOM 2546 C CA . GLY A 1 319 ? 29.656 3.781 -7.137 1.00 41.03 319 GLY A CA 1
ATOM 2547 C C . GLY A 1 319 ? 29.743 5.315 -7.037 1.00 41.03 319 GLY A C 1
ATOM 2548 O O . GLY A 1 319 ? 29.286 5.891 -6.052 1.00 41.03 319 GLY A O 1
ATOM 2549 N N . ALA A 1 320 ? 30.273 5.997 -8.060 1.00 38.00 320 ALA A N 1
ATOM 2550 C CA . ALA A 1 320 ? 30.242 7.459 -8.157 1.00 38.00 320 ALA A CA 1
ATOM 2551 C C . ALA A 1 320 ? 28.942 7.986 -8.799 1.00 38.00 320 ALA A C 1
ATOM 2553 O O . ALA A 1 320 ? 28.537 9.116 -8.522 1.00 38.00 320 ALA A O 1
ATOM 2554 N N . ALA A 1 321 ? 28.272 7.178 -9.630 1.00 40.59 321 ALA A N 1
ATOM 2555 C CA . ALA A 1 321 ? 26.987 7.528 -10.232 1.00 40.59 321 ALA A CA 1
ATOM 2556 C C . ALA A 1 321 ? 25.865 7.522 -9.182 1.00 40.59 321 ALA A C 1
ATOM 2558 O O . ALA A 1 321 ? 25.146 8.515 -9.080 1.00 40.59 321 ALA A O 1
ATOM 2559 N N . GLY A 1 322 ? 25.788 6.481 -8.341 1.00 40.69 322 GLY A N 1
ATOM 2560 C CA . GLY A 1 322 ? 24.835 6.412 -7.222 1.00 40.69 322 GLY A CA 1
ATOM 2561 C C . GLY A 1 322 ? 24.958 7.616 -6.278 1.00 40.69 322 GLY A C 1
ATOM 2562 O O . GLY A 1 322 ? 23.987 8.334 -6.058 1.00 40.69 322 GLY A O 1
ATOM 2563 N N . LYS A 1 323 ? 26.181 7.944 -5.834 1.00 39.38 323 LYS A N 1
ATOM 2564 C CA . LYS A 1 323 ? 26.443 9.121 -4.980 1.00 39.38 323 LYS A CA 1
ATOM 2565 C C . LYS A 1 323 ? 26.131 10.473 -5.643 1.00 39.38 323 LYS A C 1
ATOM 2567 O O . LYS A 1 323 ? 25.880 11.441 -4.932 1.00 39.38 323 LYS A O 1
ATOM 2572 N N . ARG A 1 324 ? 26.129 10.574 -6.981 1.00 39.56 324 ARG A N 1
ATOM 2573 C CA . ARG A 1 324 ? 25.696 11.792 -7.700 1.00 39.56 324 ARG A CA 1
ATOM 2574 C C . ARG A 1 324 ? 24.181 11.860 -7.895 1.00 39.56 324 ARG A C 1
ATOM 2576 O O . ARG A 1 324 ? 23.626 12.940 -7.737 1.00 39.56 324 ARG A O 1
ATOM 2583 N N . LEU A 1 325 ? 23.514 10.733 -8.151 1.00 41.22 325 LEU A N 1
ATOM 2584 C CA . LEU A 1 325 ? 22.049 10.606 -8.089 1.00 41.22 325 LEU A CA 1
ATOM 2585 C C . LEU A 1 325 ? 21.514 11.081 -6.727 1.00 41.22 325 LEU A C 1
ATOM 2587 O O . LEU A 1 325 ? 20.611 11.913 -6.661 1.00 41.22 325 LEU A O 1
ATOM 2591 N N . GLN A 1 326 ? 22.174 10.635 -5.657 1.00 44.06 326 GLN A N 1
ATOM 2592 C CA . GLN A 1 326 ? 21.919 11.018 -4.266 1.00 44.06 326 GLN A CA 1
ATOM 2593 C C . GLN A 1 326 ? 22.137 12.518 -3.977 1.00 44.06 326 GLN A C 1
ATOM 2595 O O . GLN A 1 326 ? 21.616 13.030 -2.988 1.00 44.06 326 GLN A O 1
ATOM 2600 N N . LEU A 1 327 ? 22.907 13.226 -4.816 1.00 38.47 327 LEU A N 1
ATOM 2601 C CA . LEU A 1 327 ? 23.176 14.661 -4.681 1.00 38.47 327 LEU A CA 1
ATOM 2602 C C . LEU A 1 327 ? 22.187 15.513 -5.490 1.00 38.47 327 LEU A C 1
ATOM 2604 O O . LEU A 1 327 ? 21.709 16.521 -4.982 1.00 38.47 327 LEU A O 1
ATOM 2608 N N . CYS A 1 328 ? 21.836 15.090 -6.712 1.00 33.84 328 CYS A N 1
ATOM 2609 C CA . CYS A 1 328 ? 20.806 15.746 -7.525 1.00 33.84 328 CYS A CA 1
ATOM 2610 C C . CYS A 1 328 ? 19.465 15.792 -6.774 1.00 33.84 328 CYS A C 1
ATOM 2612 O O . CYS A 1 328 ? 18.977 16.880 -6.479 1.00 33.84 328 CYS A O 1
ATOM 2614 N N . MET A 1 329 ? 18.962 14.635 -6.320 1.00 38.97 329 MET A N 1
ATOM 2615 C CA . MET A 1 329 ? 17.690 14.534 -5.579 1.00 38.97 329 MET A CA 1
ATOM 2616 C C . MET A 1 329 ? 17.717 15.158 -4.164 1.00 38.97 329 MET A C 1
ATOM 2618 O O . MET A 1 329 ? 16.713 15.116 -3.459 1.00 38.97 329 MET A O 1
ATOM 2622 N N . ARG A 1 330 ? 18.848 15.729 -3.717 1.00 36.00 330 ARG A N 1
ATOM 2623 C CA . ARG A 1 330 ? 18.964 16.485 -2.452 1.00 36.00 330 ARG A CA 1
ATOM 2624 C C . ARG A 1 330 ? 19.098 17.997 -2.639 1.00 36.00 330 ARG A C 1
ATOM 2626 O O . ARG A 1 330 ? 18.915 18.732 -1.670 1.00 36.00 330 ARG A O 1
ATOM 2633 N N . ASN A 1 331 ? 19.447 18.468 -3.836 1.00 30.41 331 ASN A N 1
ATOM 2634 C CA . ASN A 1 331 ? 19.730 19.886 -4.068 1.00 30.41 331 ASN A CA 1
ATOM 2635 C C . ASN A 1 331 ? 18.473 20.691 -4.428 1.00 30.41 331 ASN A C 1
ATOM 2637 O O . ASN A 1 331 ? 18.370 21.842 -4.017 1.00 30.41 331 ASN A O 1
ATOM 2641 N N . GLU A 1 332 ? 17.487 20.083 -5.091 1.00 33.50 332 GLU A N 1
ATOM 2642 C CA . GLU A 1 332 ? 16.192 20.728 -5.384 1.00 33.50 332 GLU A CA 1
ATOM 2643 C C . GLU A 1 332 ? 15.404 21.067 -4.104 1.00 33.50 332 GLU A C 1
ATOM 2645 O O . GLU A 1 332 ? 14.613 22.004 -4.074 1.00 33.50 332 GLU A O 1
ATOM 2650 N N . SER A 1 333 ? 15.681 20.375 -2.995 1.00 30.44 333 SER A N 1
ATOM 2651 C CA . SER A 1 333 ? 15.053 20.603 -1.686 1.00 30.44 333 SER A CA 1
ATOM 2652 C C . SER A 1 333 ? 15.525 21.867 -0.944 1.00 30.44 333 SER A C 1
ATOM 2654 O O . SER A 1 333 ? 15.176 22.032 0.225 1.00 30.44 333 SER A O 1
ATOM 2656 N N . ARG A 1 334 ? 16.372 22.721 -1.546 1.00 27.09 334 ARG A N 1
ATOM 2657 C CA . ARG A 1 334 ? 17.056 23.825 -0.836 1.00 27.09 334 ARG A CA 1
ATOM 2658 C C . ARG A 1 334 ? 16.659 25.252 -1.216 1.00 27.09 334 ARG A C 1
ATOM 2660 O O . ARG A 1 334 ? 16.984 26.152 -0.447 1.00 27.09 334 ARG A O 1
ATOM 2667 N N . GLU A 1 335 ? 15.925 25.486 -2.302 1.00 27.03 335 GLU A N 1
ATOM 2668 C CA . GLU A 1 335 ? 15.519 26.844 -2.713 1.00 27.03 335 GLU A CA 1
ATOM 2669 C C . GLU A 1 335 ? 14.060 27.181 -2.361 1.00 27.03 335 GLU A C 1
ATOM 2671 O O . GLU A 1 335 ? 13.232 27.446 -3.232 1.00 27.03 335 GLU A O 1
ATOM 2676 N N . GLN A 1 336 ? 13.746 27.194 -1.055 1.00 27.42 336 GLN A N 1
ATOM 2677 C CA . GLN A 1 336 ? 12.613 27.951 -0.487 1.00 27.42 336 GLN A CA 1
ATOM 2678 C C . GLN A 1 336 ? 12.665 28.011 1.052 1.00 27.42 336 GLN A C 1
ATOM 2680 O O . GLN A 1 336 ? 12.013 27.242 1.756 1.00 27.42 336 GLN A O 1
ATOM 2685 N N . THR A 1 337 ? 13.429 28.963 1.602 1.00 25.77 337 THR A N 1
ATOM 2686 C CA . THR A 1 337 ? 13.426 29.258 3.048 1.00 25.77 337 THR A CA 1
ATOM 2687 C C . THR A 1 337 ? 13.377 30.758 3.337 1.00 25.77 337 THR A C 1
ATOM 2689 O O . THR A 1 337 ? 14.410 31.413 3.466 1.00 25.77 337 THR A O 1
ATOM 2692 N N . THR A 1 338 ? 12.169 31.285 3.538 1.00 25.52 338 THR A N 1
ATOM 2693 C CA . THR A 1 338 ? 11.921 32.555 4.241 1.00 25.52 338 THR A CA 1
ATOM 2694 C C . THR A 1 338 ? 10.841 32.331 5.299 1.00 25.52 338 THR A C 1
ATOM 2696 O O . THR A 1 338 ? 9.778 31.795 4.996 1.00 25.52 338 THR A O 1
ATOM 2699 N N . GLN A 1 339 ? 11.125 32.698 6.550 1.00 26.45 339 GLN A N 1
ATOM 2700 C CA . GLN A 1 339 ? 10.237 32.467 7.697 1.00 26.45 339 GLN A CA 1
ATOM 2701 C C . GLN A 1 339 ? 9.095 33.491 7.781 1.00 26.45 339 GLN A C 1
ATOM 2703 O O . GLN A 1 339 ? 9.285 34.663 7.453 1.00 26.45 339 GLN A O 1
ATOM 2708 N N . PRO A 1 340 ? 7.973 33.095 8.400 1.00 29.23 340 PRO A N 1
ATOM 2709 C CA . PRO A 1 340 ? 7.362 33.924 9.439 1.00 29.23 340 PRO A CA 1
ATOM 2710 C C . PRO A 1 340 ? 7.390 33.250 10.830 1.00 29.23 340 PRO A C 1
ATOM 2712 O O . PRO A 1 340 ? 7.860 32.127 10.999 1.00 29.23 340 PRO A O 1
ATOM 2715 N N . LYS A 1 341 ? 6.970 34.003 11.855 1.00 23.97 341 LYS A N 1
ATOM 2716 C CA . LYS A 1 341 ? 7.283 33.762 13.279 1.00 23.97 341 LYS A CA 1
ATOM 2717 C C . LYS A 1 341 ? 6.326 32.787 13.985 1.00 23.97 341 LYS A C 1
ATOM 2719 O O . LYS A 1 341 ? 5.239 32.484 13.506 1.00 23.97 341 LYS A O 1
ATOM 2724 N N . ALA A 1 342 ? 6.750 32.305 15.154 1.00 30.02 342 ALA A N 1
ATOM 2725 C CA . ALA A 1 342 ? 6.087 31.236 15.893 1.00 30.02 342 ALA A CA 1
ATOM 2726 C C . ALA A 1 342 ? 4.818 31.671 16.653 1.00 30.02 342 ALA A C 1
ATOM 2728 O O . ALA A 1 342 ? 4.883 32.458 17.597 1.00 30.02 342 ALA A O 1
ATOM 2729 N N . THR A 1 343 ? 3.682 31.048 16.328 1.00 27.33 343 THR A N 1
ATOM 2730 C CA . THR A 1 343 ? 2.581 30.791 17.287 1.00 27.33 343 THR A CA 1
ATOM 2731 C C . THR A 1 343 ? 1.806 29.502 16.952 1.00 27.33 343 THR A C 1
ATOM 2733 O O . THR A 1 343 ? 0.662 29.333 17.358 1.00 27.33 343 THR A O 1
ATOM 2736 N N . ALA A 1 344 ? 2.417 28.574 16.203 1.00 31.64 344 ALA A N 1
ATOM 2737 C CA . ALA A 1 344 ? 1.794 27.315 15.794 1.00 31.64 344 ALA A CA 1
ATOM 2738 C C . ALA A 1 344 ? 2.797 26.147 15.832 1.00 31.64 344 ALA A C 1
ATOM 2740 O O . ALA A 1 344 ? 3.791 26.154 15.108 1.00 31.64 344 ALA A O 1
ATOM 2741 N N . MET A 1 345 ? 2.502 25.127 16.644 1.00 24.19 345 MET A N 1
ATOM 2742 C CA . MET A 1 345 ? 3.040 23.769 16.493 1.00 24.19 345 MET A CA 1
ATOM 2743 C C . MET A 1 345 ? 1.927 22.920 15.863 1.00 24.19 345 MET A C 1
ATOM 2745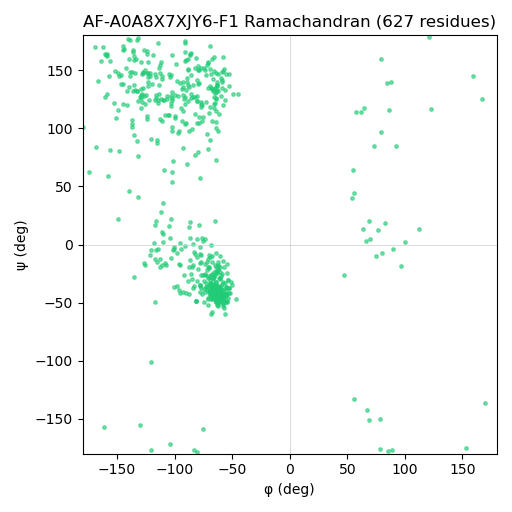 O O . MET A 1 345 ? 0.892 22.720 16.484 1.00 24.19 345 MET A O 1
ATOM 2749 N N . LEU A 1 346 ? 1.984 22.655 14.555 1.00 26.23 346 LEU A N 1
ATOM 2750 C CA . LEU A 1 346 ? 2.743 21.579 13.885 1.00 26.23 346 LEU A CA 1
ATOM 2751 C C . LEU A 1 346 ? 1.968 20.239 13.859 1.00 26.23 346 LEU A C 1
ATOM 2753 O O . LEU A 1 346 ? 1.464 19.831 14.903 1.00 26.23 346 LEU A O 1
ATOM 2757 N N . PRO A 1 347 ? 1.982 19.469 12.748 1.00 38.06 347 PRO A N 1
ATOM 2758 C CA . PRO A 1 347 ? 2.368 19.822 11.376 1.00 38.06 347 PRO A CA 1
ATOM 2759 C C . PRO A 1 347 ? 1.294 19.479 10.322 1.00 38.06 347 PRO A C 1
ATOM 2761 O O . PRO A 1 347 ? 0.378 18.687 10.541 1.00 38.06 347 PRO A O 1
ATOM 2764 N N . ALA A 1 348 ? 1.460 20.009 9.109 1.00 29.84 348 ALA A N 1
ATOM 2765 C CA . ALA A 1 348 ? 0.738 19.498 7.950 1.00 29.84 348 ALA A CA 1
ATOM 2766 C C . ALA A 1 348 ? 1.254 18.095 7.577 1.00 29.84 348 ALA A C 1
ATOM 2768 O O . ALA A 1 348 ? 2.423 17.963 7.236 1.00 29.84 348 ALA A O 1
ATOM 2769 N N . THR A 1 349 ? 0.391 17.070 7.630 1.00 27.92 349 THR A N 1
ATOM 2770 C CA . THR A 1 349 ? 0.337 15.866 6.754 1.00 27.92 349 THR A CA 1
ATOM 2771 C C . THR A 1 349 ? -0.918 15.057 7.129 1.00 27.92 349 THR A C 1
ATOM 2773 O O . THR A 1 349 ? -0.862 13.925 7.592 1.00 27.92 349 THR A O 1
ATOM 2776 N N . PHE A 1 350 ? -2.095 15.664 6.951 1.00 25.55 350 PHE A N 1
ATOM 2777 C CA . PHE A 1 350 ? -3.400 14.987 7.057 1.00 25.55 350 PHE A CA 1
ATOM 2778 C C . PHE A 1 350 ? -4.056 14.885 5.662 1.00 25.55 350 PHE A C 1
ATOM 2780 O O . PHE A 1 350 ? -5.257 15.031 5.497 1.00 25.55 350 PHE A O 1
ATOM 2787 N N . LYS A 1 351 ? -3.239 14.684 4.616 1.00 25.78 351 LYS A N 1
ATOM 2788 C CA . LYS A 1 351 ? -3.652 14.672 3.197 1.00 25.78 351 LYS A CA 1
ATOM 2789 C C . LYS A 1 351 ? -3.563 13.289 2.529 1.00 25.78 351 LYS A C 1
ATOM 2791 O O . LYS A 1 351 ? -3.401 13.203 1.317 1.00 25.78 351 LYS A O 1
ATOM 2796 N N . LEU A 1 352 ? -3.694 12.202 3.294 1.00 25.16 352 LEU A N 1
ATOM 2797 C CA . LEU A 1 352 ? -3.809 10.846 2.741 1.00 25.16 352 LEU A CA 1
ATOM 2798 C C . LEU A 1 352 ? -5.037 10.094 3.278 1.00 25.16 352 LEU A C 1
ATOM 2800 O O . LEU A 1 352 ? -5.229 10.010 4.485 1.00 25.16 352 LEU A O 1
ATOM 2804 N N . CYS A 1 353 ? -5.747 9.448 2.340 1.00 25.25 353 CYS A N 1
ATOM 2805 C CA . CYS A 1 353 ? -6.650 8.291 2.492 1.00 25.25 353 CYS A CA 1
ATOM 2806 C C . CYS A 1 353 ? -8.167 8.489 2.720 1.00 25.25 353 CYS A C 1
ATOM 2808 O O . CYS A 1 353 ? -8.682 8.203 3.797 1.00 25.25 353 CYS A O 1
ATOM 2810 N N . ALA A 1 354 ? -8.930 8.658 1.626 1.00 24.38 354 ALA A N 1
ATOM 2811 C CA . ALA A 1 354 ? -10.227 7.968 1.504 1.00 24.38 354 ALA A CA 1
ATOM 2812 C C . ALA A 1 354 ? -10.643 7.591 0.070 1.00 24.38 354 ALA A C 1
ATOM 2814 O O . ALA A 1 354 ? -11.570 8.165 -0.507 1.00 24.38 354 ALA A O 1
ATOM 2815 N N . GLY A 1 355 ? -10.075 6.485 -0.415 1.00 25.80 355 GLY A N 1
ATOM 2816 C CA . GLY A 1 355 ? -10.731 5.615 -1.394 1.00 25.80 355 GLY A CA 1
ATOM 2817 C C . GLY A 1 355 ? -10.694 6.090 -2.845 1.00 25.80 355 GLY A C 1
ATOM 2818 O O . GLY A 1 355 ? -11.586 6.799 -3.306 1.00 25.80 355 GLY A O 1
ATOM 2819 N N . ILE A 1 356 ? -9.728 5.559 -3.596 1.00 26.39 356 ILE A N 1
ATOM 2820 C CA . ILE A 1 356 ? -9.756 5.553 -5.062 1.00 26.39 356 ILE A CA 1
ATOM 2821 C C . ILE A 1 356 ? -11.055 4.863 -5.523 1.00 26.39 356 ILE A C 1
ATOM 2823 O O . ILE A 1 356 ? -11.445 3.810 -5.010 1.00 26.39 356 ILE A O 1
ATOM 2827 N N . SER A 1 357 ? -11.760 5.484 -6.469 1.00 27.84 357 SER A N 1
ATOM 2828 C CA . SER A 1 357 ? -13.175 5.199 -6.746 1.00 27.84 357 SER A CA 1
ATOM 2829 C C . SER A 1 357 ? -13.415 3.941 -7.594 1.00 27.84 357 SER A C 1
ATOM 2831 O O . SER A 1 357 ? -13.719 4.045 -8.779 1.00 27.84 357 SER A O 1
ATOM 2833 N N . TYR A 1 358 ? -13.358 2.743 -6.993 1.00 29.08 358 TYR A N 1
ATOM 2834 C CA . TYR A 1 358 ? -13.739 1.497 -7.678 1.00 29.08 358 TYR A CA 1
ATOM 2835 C C . TYR A 1 358 ? -14.664 0.554 -6.891 1.00 29.08 358 TYR A C 1
ATOM 2837 O O . TYR A 1 358 ? -14.432 0.174 -5.744 1.00 29.08 358 TYR A O 1
ATOM 2845 N N . ARG A 1 359 ? -15.717 0.098 -7.586 1.00 28.81 359 ARG A N 1
ATOM 2846 C CA . ARG A 1 359 ? -16.836 -0.710 -7.061 1.00 28.81 359 ARG A CA 1
ATOM 2847 C C . ARG A 1 359 ? -16.438 -2.103 -6.543 1.00 28.81 359 ARG A C 1
ATOM 2849 O O . ARG A 1 359 ? -17.199 -2.692 -5.782 1.00 28.81 359 ARG A O 1
ATOM 2856 N N . HIS A 1 360 ? -15.273 -2.626 -6.935 1.00 31.25 360 HIS A N 1
ATOM 2857 C CA . HIS A 1 360 ? -14.825 -3.985 -6.602 1.00 31.25 360 HIS A CA 1
ATOM 2858 C C . HIS A 1 360 ? -14.096 -4.107 -5.245 1.00 31.25 360 HIS A C 1
ATOM 2860 O O . HIS A 1 360 ? -13.945 -5.216 -4.741 1.00 31.25 360 HIS A O 1
ATOM 2866 N N . LEU A 1 361 ? -13.685 -2.995 -4.619 1.00 34.28 361 LEU A N 1
ATOM 2867 C CA . LEU A 1 361 ? -12.925 -3.010 -3.355 1.00 34.28 361 LEU A CA 1
ATOM 2868 C C . LEU A 1 361 ? -13.787 -3.140 -2.082 1.00 34.28 361 LEU A C 1
ATOM 2870 O O . LEU A 1 361 ? -13.238 -3.338 -1.001 1.00 34.28 361 LEU A O 1
ATOM 2874 N N . ARG A 1 362 ? -15.128 -3.097 -2.175 1.00 32.88 362 ARG A N 1
ATOM 2875 C CA . ARG A 1 362 ? -16.042 -3.148 -1.005 1.00 32.88 362 ARG A CA 1
ATOM 2876 C C . ARG A 1 362 ? -15.992 -4.464 -0.187 1.00 32.88 362 ARG A C 1
ATOM 2878 O O . ARG A 1 362 ? -16.601 -4.514 0.876 1.00 32.88 362 ARG A O 1
ATOM 2885 N N . ASN A 1 363 ? -15.275 -5.503 -0.637 1.00 32.78 363 ASN A N 1
ATOM 2886 C CA . ASN A 1 363 ? -15.391 -6.877 -0.114 1.00 32.78 363 ASN A CA 1
ATOM 2887 C C . ASN A 1 363 ? -14.116 -7.458 0.556 1.00 32.78 363 ASN A C 1
ATOM 2889 O O . ASN A 1 363 ? -14.031 -8.676 0.715 1.00 32.78 363 ASN A O 1
ATOM 2893 N N . MET A 1 364 ? -13.115 -6.654 0.946 1.00 31.45 364 MET A N 1
ATOM 2894 C CA . MET A 1 364 ? -11.891 -7.163 1.606 1.00 31.45 364 MET A CA 1
ATOM 2895 C C . MET A 1 364 ? -11.745 -6.681 3.058 1.00 31.45 364 MET A C 1
ATOM 2897 O O . MET A 1 364 ? -11.748 -5.488 3.338 1.00 31.45 364 MET A O 1
ATOM 2901 N N . THR A 1 365 ? -11.604 -7.622 3.997 1.00 31.95 365 THR A N 1
ATOM 2902 C CA . THR A 1 365 ? -11.748 -7.378 5.447 1.00 31.95 365 THR A CA 1
ATOM 2903 C C . THR A 1 365 ? -10.446 -7.122 6.217 1.00 31.95 365 THR A C 1
ATOM 2905 O O . THR A 1 365 ? -10.504 -6.620 7.339 1.00 31.95 365 THR A O 1
ATOM 2908 N N . GLY A 1 366 ? -9.276 -7.451 5.655 1.00 34.03 366 GLY A N 1
ATOM 2909 C CA . GLY A 1 366 ? -8.006 -7.521 6.404 1.00 34.03 366 GLY A CA 1
ATOM 2910 C C . GLY A 1 366 ? -7.501 -6.199 7.003 1.00 34.03 366 GLY A C 1
ATOM 2911 O O . GLY A 1 366 ? -6.923 -6.198 8.086 1.00 34.03 366 GLY A O 1
ATOM 2912 N N . LEU A 1 367 ? -7.768 -5.071 6.339 1.00 33.50 367 LEU A N 1
ATOM 2913 C CA . LEU A 1 367 ? -7.253 -3.737 6.694 1.00 33.50 367 LEU A CA 1
ATOM 2914 C C . LEU A 1 367 ? -7.912 -3.169 7.978 1.00 33.50 367 LEU A C 1
ATOM 2916 O O . LEU A 1 367 ? -7.326 -2.343 8.675 1.00 33.50 367 LEU A O 1
ATOM 2920 N N . GLN A 1 368 ? -9.107 -3.633 8.375 1.00 32.94 368 GLN A N 1
ATOM 2921 C CA . GLN A 1 368 ? -9.835 -3.049 9.520 1.00 32.94 368 GLN A CA 1
ATOM 2922 C C . GLN A 1 368 ? -9.111 -3.159 10.880 1.00 32.94 368 GLN A C 1
ATOM 2924 O O . GLN A 1 368 ? -9.466 -2.420 11.798 1.00 32.94 368 GLN A O 1
ATOM 2929 N N . LYS A 1 369 ? -8.120 -4.054 11.032 1.00 31.81 369 LYS A N 1
ATOM 2930 C CA . LYS A 1 369 ? -7.406 -4.273 12.305 1.00 31.81 369 LYS A CA 1
ATOM 2931 C C . LYS A 1 369 ? -6.292 -3.256 12.583 1.00 31.81 369 LYS A C 1
ATOM 2933 O O . LYS A 1 369 ? -6.248 -2.708 13.681 1.00 31.81 369 LYS A O 1
ATOM 2938 N N . THR A 1 370 ? -5.406 -2.998 11.618 1.00 32.06 370 THR A N 1
ATOM 2939 C CA . THR A 1 370 ? -4.078 -2.388 11.857 1.00 32.06 370 THR A CA 1
ATOM 2940 C C . THR A 1 370 ? -4.131 -1.054 12.603 1.00 32.06 370 THR A C 1
ATOM 2942 O O . THR A 1 370 ? -3.371 -0.832 13.537 1.00 32.06 370 THR A O 1
ATOM 2945 N N . ALA A 1 371 ? -5.068 -0.179 12.242 1.00 30.70 371 ALA A N 1
ATOM 2946 C CA . ALA A 1 371 ? -5.175 1.160 12.820 1.00 30.70 371 ALA A CA 1
ATOM 2947 C C . ALA A 1 371 ? -6.322 1.319 13.841 1.00 30.70 371 ALA A C 1
ATOM 2949 O O . ALA A 1 371 ? -6.523 2.407 14.377 1.00 30.70 371 ALA A O 1
ATOM 2950 N N . ALA A 1 372 ? -7.023 0.231 14.191 1.00 31.31 372 ALA A N 1
ATOM 2951 C CA . ALA A 1 372 ? -7.752 0.182 15.461 1.00 31.31 372 ALA A CA 1
ATOM 2952 C C . ALA A 1 372 ? -6.764 0.232 16.644 1.00 31.31 372 ALA A C 1
ATOM 2954 O O . ALA A 1 372 ? -6.997 0.940 17.619 1.00 31.31 372 ALA A O 1
ATOM 2955 N N . ILE A 1 373 ? -5.621 -0.450 16.499 1.00 35.34 373 ILE A N 1
ATOM 2956 C CA . ILE A 1 373 ? -4.535 -0.516 17.489 1.00 35.34 373 ILE A CA 1
ATOM 2957 C C . ILE A 1 373 ? -3.902 0.871 17.699 1.00 35.34 373 ILE A C 1
ATOM 2959 O O . ILE A 1 373 ? -3.824 1.347 18.829 1.00 35.34 373 ILE A O 1
ATOM 2963 N N . ALA A 1 374 ? -3.565 1.570 16.607 1.00 30.44 374 ALA A N 1
ATOM 2964 C CA . ALA A 1 374 ? -2.903 2.882 16.627 1.00 30.44 374 ALA A CA 1
ATOM 2965 C C . ALA A 1 374 ? -3.647 3.993 17.405 1.00 30.44 374 ALA A C 1
ATOM 2967 O O . ALA A 1 374 ? -3.031 4.985 17.788 1.00 30.44 374 ALA A O 1
ATOM 2968 N N . LEU A 1 375 ? -4.955 3.845 17.655 1.00 32.66 375 LEU A N 1
ATOM 2969 C CA . LEU A 1 375 ? -5.741 4.794 18.455 1.00 32.66 375 LEU A CA 1
ATOM 2970 C C . LEU A 1 375 ? -6.046 4.321 19.880 1.00 32.66 375 LEU A C 1
ATOM 2972 O O . LEU A 1 375 ? -6.443 5.142 20.704 1.00 32.66 375 LEU A O 1
ATOM 2976 N N . SER A 1 376 ? -5.813 3.048 20.209 1.00 29.20 376 SER A N 1
ATOM 2977 C CA . SER A 1 376 ? -5.866 2.597 21.606 1.00 29.20 376 SER A CA 1
ATOM 2978 C C . SER A 1 376 ? -4.738 3.243 22.421 1.00 29.20 376 SER A C 1
ATOM 2980 O O . SER A 1 376 ? -4.946 3.676 23.551 1.00 29.20 376 SER A O 1
ATOM 2982 N N . HIS A 1 377 ? -3.564 3.410 21.803 1.00 31.77 377 HIS A N 1
ATOM 2983 C CA . HIS A 1 377 ? -2.336 3.873 22.456 1.00 31.77 377 HIS A CA 1
ATOM 2984 C C . HIS A 1 377 ? -2.261 5.389 22.752 1.00 31.77 377 HIS A C 1
ATOM 2986 O O . HIS A 1 377 ? -1.230 5.881 23.207 1.00 31.77 377 HIS A O 1
ATOM 2992 N N . LYS A 1 378 ? -3.344 6.144 22.503 1.00 27.94 378 LYS A N 1
ATOM 2993 C CA . LYS A 1 378 ? -3.462 7.585 22.815 1.00 27.94 378 LYS A CA 1
ATOM 2994 C C . LYS A 1 378 ? -4.569 7.930 23.821 1.00 27.94 378 LYS A C 1
ATOM 2996 O O . LYS A 1 378 ? -4.748 9.105 24.125 1.00 27.94 378 LYS A O 1
ATOM 3001 N N . LEU A 1 379 ? -5.302 6.939 24.339 1.00 28.25 379 LEU A N 1
ATOM 3002 C CA . LEU A 1 379 ? -6.496 7.143 25.177 1.00 28.25 379 LEU A CA 1
ATOM 3003 C C . LEU A 1 379 ? -6.367 6.623 26.623 1.00 28.25 379 LEU A C 1
ATOM 3005 O O . LEU A 1 379 ? -7.378 6.430 27.290 1.00 28.25 379 LEU A O 1
ATOM 3009 N N . GLN A 1 380 ? -5.140 6.426 27.123 1.00 26.66 380 GLN A N 1
ATOM 3010 C CA . GLN A 1 380 ? -4.880 6.067 28.525 1.00 26.66 380 GLN A CA 1
ATOM 3011 C C . GLN A 1 380 ? -3.783 6.934 29.168 1.00 26.66 380 GLN A C 1
ATOM 3013 O O . GLN A 1 380 ? -2.659 6.512 29.422 1.00 26.66 380 GLN A O 1
ATOM 3018 N N . ARG A 1 381 ? -4.170 8.165 29.506 1.00 29.39 381 ARG A N 1
ATOM 3019 C CA . ARG A 1 381 ? -3.950 8.695 30.862 1.00 29.39 381 ARG A CA 1
ATOM 3020 C C . ARG A 1 381 ? -5.336 8.827 31.511 1.00 29.39 381 ARG A C 1
ATOM 3022 O O . ARG A 1 381 ? -6.316 8.913 30.776 1.00 29.39 381 ARG A O 1
ATOM 3029 N N . PHE A 1 382 ? -5.396 8.830 32.845 1.00 24.98 382 PHE A N 1
ATOM 3030 C CA . PHE A 1 382 ? -6.610 8.657 33.669 1.00 24.98 382 PHE A CA 1
ATOM 3031 C C . PHE A 1 382 ? -7.169 7.216 33.714 1.00 24.98 382 PHE A C 1
ATOM 3033 O O . PHE A 1 382 ? -8.096 6.851 32.996 1.00 24.98 382 PHE A O 1
ATOM 3040 N N . ALA A 1 383 ? -6.609 6.422 34.630 1.00 25.09 383 ALA A N 1
ATOM 3041 C CA . ALA A 1 383 ? -7.391 5.544 35.514 1.00 25.09 383 ALA A CA 1
ATOM 3042 C C . ALA A 1 383 ? -7.711 6.357 36.807 1.00 25.09 383 ALA A C 1
ATOM 3044 O O . ALA A 1 383 ? -7.207 7.476 36.928 1.00 25.09 383 ALA A O 1
ATOM 3045 N N . ASP A 1 384 ? -8.511 5.949 37.799 1.00 25.41 384 ASP A N 1
ATOM 3046 C CA . ASP A 1 384 ? -9.103 4.645 38.176 1.00 25.41 384 ASP A CA 1
ATOM 3047 C C . ASP A 1 384 ? -10.308 4.919 39.152 1.00 25.41 384 ASP A C 1
ATOM 3049 O O . ASP A 1 384 ? -10.748 6.071 39.195 1.00 25.41 384 ASP A O 1
ATOM 3053 N N . PRO A 1 385 ? -10.801 4.023 40.045 1.00 37.59 385 PRO A N 1
ATOM 3054 C CA . PRO A 1 385 ? -11.424 2.700 39.848 1.00 37.59 385 PRO A CA 1
ATOM 3055 C C . PRO A 1 385 ? -12.858 2.539 40.447 1.00 37.59 385 PRO A C 1
ATOM 3057 O O . PRO A 1 385 ? -13.189 3.100 41.489 1.00 37.59 385 PRO A O 1
ATOM 3060 N N . GLY A 1 386 ? -13.637 1.582 39.911 1.00 23.75 386 GLY A N 1
ATOM 3061 C CA . GLY A 1 386 ? -14.659 0.806 40.660 1.00 23.75 386 GLY A CA 1
ATOM 3062 C C . GLY A 1 386 ? -16.031 1.455 40.979 1.00 23.75 386 GLY A C 1
ATOM 3063 O O . GLY A 1 386 ? -16.313 2.570 40.553 1.00 23.75 386 GLY A O 1
ATOM 3064 N N . PRO A 1 387 ? -16.913 0.757 41.734 1.00 28.73 387 PRO A N 1
ATOM 3065 C CA . PRO A 1 387 ? -17.396 -0.599 41.405 1.00 28.73 387 PRO A CA 1
ATOM 3066 C C . PRO A 1 387 ? -18.932 -0.798 41.585 1.00 28.73 387 PRO A C 1
ATOM 3068 O O . PRO A 1 387 ? -19.562 -0.101 42.372 1.00 28.73 387 PRO A O 1
ATOM 3071 N N . GLY A 1 388 ? -19.513 -1.853 40.980 1.00 23.42 388 GLY A N 1
ATOM 3072 C CA . GLY A 1 388 ? -20.694 -2.543 41.554 1.00 23.42 388 GLY A CA 1
ATOM 3073 C C . GLY A 1 388 ? -22.004 -2.668 40.738 1.00 23.42 388 GLY A C 1
ATOM 3074 O O . GLY A 1 388 ? -22.723 -1.705 40.527 1.00 23.42 388 GLY A O 1
ATOM 3075 N N . ASN A 1 389 ? -22.356 -3.925 40.438 1.00 22.69 389 ASN A N 1
ATOM 3076 C CA . ASN A 1 389 ? -23.676 -4.577 40.593 1.00 22.69 389 ASN A CA 1
ATOM 3077 C C . ASN A 1 389 ? -24.989 -4.138 39.868 1.00 22.69 389 ASN A C 1
ATOM 3079 O O . ASN A 1 389 ? -25.688 -3.228 40.287 1.00 22.69 389 ASN A O 1
ATOM 3083 N N . TRP A 1 390 ? -25.439 -5.055 38.987 1.00 21.92 390 TRP A N 1
ATOM 3084 C CA . TRP A 1 390 ? -26.719 -5.820 39.049 1.00 21.92 390 TRP A CA 1
ATOM 3085 C C . TRP A 1 390 ? -28.072 -5.289 38.477 1.00 21.92 390 TRP A C 1
ATOM 3087 O O . TRP A 1 390 ? -28.771 -4.502 39.096 1.00 21.92 390 TRP A O 1
ATOM 3097 N N . ILE A 1 391 ? -28.539 -6.035 37.451 1.00 23.92 391 ILE A N 1
ATOM 3098 C CA . ILE A 1 391 ? -29.881 -6.678 37.302 1.00 23.92 391 ILE A CA 1
ATOM 3099 C C . ILE A 1 391 ? -31.089 -5.924 36.675 1.00 23.92 391 ILE A C 1
ATOM 3101 O O . ILE A 1 391 ? -31.404 -4.786 36.987 1.00 23.92 391 ILE A O 1
ATOM 3105 N N . SER A 1 392 ? -31.847 -6.699 35.868 1.00 22.62 392 SER A N 1
ATOM 3106 C CA . SER A 1 392 ? -33.206 -6.488 35.297 1.00 22.62 392 SER A CA 1
ATOM 3107 C C . SER A 1 392 ? -33.391 -5.319 34.312 1.00 22.62 392 SER A C 1
ATOM 3109 O O . SER A 1 392 ? -33.130 -4.173 34.624 1.00 22.62 392 SER A O 1
ATOM 3111 N N . GLN A 1 393 ? -33.750 -5.556 33.043 1.00 24.08 393 GLN A N 1
ATOM 3112 C CA . GLN A 1 393 ? -35.071 -5.992 32.535 1.00 24.08 393 GLN A CA 1
ATOM 3113 C C . GLN A 1 393 ? -36.247 -5.061 32.888 1.00 24.08 393 GLN A C 1
ATOM 3115 O O . GLN A 1 393 ? -36.740 -5.102 34.006 1.00 24.08 393 GLN A O 1
ATOM 3120 N N . VAL A 1 394 ? -36.842 -4.424 31.868 1.00 21.56 394 VAL A N 1
ATOM 3121 C CA . VAL A 1 394 ? -38.296 -4.482 31.588 1.00 21.56 394 VAL A CA 1
ATOM 3122 C C . VAL A 1 394 ? -38.562 -4.077 30.124 1.00 21.56 394 VAL A C 1
ATOM 3124 O O . VAL A 1 394 ? -37.673 -3.594 29.428 1.00 21.56 394 VAL A O 1
ATOM 3127 N N . ARG A 1 395 ? -39.754 -4.387 29.596 1.00 20.41 395 ARG A N 1
ATOM 3128 C CA . ARG A 1 395 ? -40.087 -4.372 28.157 1.00 20.41 395 ARG A CA 1
ATOM 3129 C C . ARG A 1 395 ? -41.464 -3.734 27.928 1.00 20.41 395 ARG A C 1
ATOM 3131 O O . ARG A 1 395 ? -42.376 -4.015 28.702 1.00 20.41 395 ARG A O 1
ATOM 3138 N N . ARG A 1 396 ? -41.655 -3.064 26.773 1.00 22.69 396 ARG A N 1
ATOM 3139 C CA . ARG A 1 396 ? -42.898 -2.374 26.309 1.00 22.69 396 ARG A CA 1
ATOM 3140 C C . ARG A 1 396 ? -43.092 -0.977 26.955 1.00 22.69 396 ARG A C 1
ATOM 3142 O O . ARG A 1 396 ? -42.496 -0.709 27.983 1.00 22.69 396 ARG A O 1
ATOM 3149 N N . ARG A 1 397 ? -43.885 -0.048 26.395 1.00 22.09 397 ARG A N 1
ATOM 3150 C CA . ARG A 1 397 ? -44.851 -0.132 25.271 1.00 22.09 397 ARG A CA 1
ATOM 3151 C C . ARG A 1 397 ? -44.934 1.206 24.512 1.00 22.09 397 ARG A C 1
ATOM 3153 O O . ARG A 1 397 ? -44.811 2.259 25.121 1.00 22.09 397 ARG A O 1
ATOM 3160 N N . SER A 1 398 ? -45.179 1.165 23.203 1.00 26.89 398 SER A N 1
ATOM 3161 C CA . SER A 1 398 ? -45.338 2.359 22.358 1.00 26.89 398 SER A CA 1
ATOM 3162 C C . SER A 1 398 ? -46.726 3.000 22.491 1.00 26.89 398 SER A C 1
ATOM 3164 O O . SER A 1 398 ? -47.718 2.285 22.634 1.00 26.89 398 SER A O 1
ATOM 3166 N N . SER A 1 399 ? -46.809 4.319 22.303 1.00 24.98 399 SER A N 1
ATOM 3167 C CA . SER A 1 399 ? -48.045 5.030 21.948 1.00 24.98 399 SER A CA 1
ATOM 3168 C C . SER A 1 399 ? -47.795 6.035 20.811 1.00 24.98 399 SER A C 1
ATOM 3170 O O . SER A 1 399 ? -46.698 6.578 20.650 1.00 24.98 399 SER A O 1
ATOM 3172 N N . LEU A 1 400 ? -48.815 6.228 19.973 1.00 35.28 400 LEU A N 1
ATOM 3173 C CA . LEU A 1 400 ? -48.869 7.180 18.859 1.00 35.28 400 LEU A CA 1
ATOM 3174 C C . LEU A 1 400 ? -50.070 8.104 19.074 1.00 35.28 400 LEU A C 1
ATOM 3176 O O . LEU A 1 400 ? -51.089 7.620 19.554 1.00 35.28 400 LEU A O 1
ATOM 3180 N N . LEU A 1 401 ? -49.924 9.381 18.698 1.00 28.88 401 LEU A N 1
ATOM 3181 C CA . LEU A 1 401 ? -50.919 10.451 18.445 1.00 28.88 401 LEU A CA 1
ATOM 3182 C C . LEU A 1 401 ? -50.148 11.789 18.562 1.00 28.88 401 LEU A C 1
ATOM 3184 O O . LEU A 1 401 ? -49.228 11.878 19.368 1.00 28.88 401 LEU A O 1
ATOM 3188 N N . SER A 1 402 ? -50.411 12.864 17.816 1.00 30.55 402 SER A N 1
ATOM 3189 C CA . SER A 1 402 ? -51.177 13.072 16.571 1.00 30.55 402 SER A CA 1
ATOM 3190 C C . SER A 1 402 ? -50.370 14.092 15.708 1.00 30.55 402 SER A C 1
ATOM 3192 O O . SER A 1 402 ? -49.284 14.480 16.127 1.00 30.55 402 SER A O 1
ATOM 3194 N N . CYS A 1 403 ? -50.707 14.490 14.476 1.00 25.89 403 CYS A N 1
ATOM 3195 C CA . CYS A 1 403 ? -51.940 15.145 14.021 1.00 25.89 403 CYS A CA 1
ATOM 3196 C C . CYS A 1 403 ? -52.137 14.960 12.493 1.00 25.89 403 CYS A C 1
ATOM 3198 O O . CYS A 1 403 ? -51.200 14.609 11.779 1.00 25.89 403 CYS A O 1
ATOM 3200 N N . ARG A 1 404 ? -53.352 15.203 11.982 1.00 35.09 404 ARG A N 1
ATOM 3201 C CA . ARG A 1 404 ? -53.702 15.235 10.548 1.00 35.09 404 ARG A CA 1
ATOM 3202 C C . ARG A 1 404 ? -54.455 16.530 10.238 1.00 35.09 404 ARG A C 1
ATOM 3204 O O . ARG A 1 404 ? -55.437 16.768 10.923 1.00 35.09 404 ARG A O 1
ATOM 3211 N N . THR A 1 405 ? -54.089 17.216 9.150 1.00 32.62 405 THR A N 1
ATOM 3212 C CA . THR A 1 405 ? -55.020 17.728 8.111 1.00 32.62 405 THR A CA 1
ATOM 3213 C C . THR A 1 405 ? -54.250 18.447 7.002 1.00 32.62 405 THR A C 1
ATOM 3215 O O . THR A 1 405 ? -53.872 19.606 7.159 1.00 32.62 405 THR A O 1
ATOM 3218 N N . GLU A 1 406 ? -54.051 17.758 5.878 1.00 38.06 406 GLU A N 1
ATOM 3219 C CA . GLU A 1 406 ? -54.311 18.286 4.531 1.00 38.06 406 GLU A CA 1
ATOM 3220 C C . GLU A 1 406 ? -54.365 17.132 3.521 1.00 38.06 406 GLU A C 1
ATOM 3222 O O . GLU A 1 406 ? -53.874 16.031 3.781 1.00 38.06 406 GLU A O 1
ATOM 3227 N N . GLU A 1 407 ? -55.015 17.385 2.391 1.00 39.06 407 GLU A N 1
ATOM 3228 C CA . GLU A 1 407 ? -55.157 16.474 1.251 1.00 39.06 407 GLU A CA 1
ATOM 3229 C C . GLU A 1 407 ? -54.187 16.945 0.116 1.00 39.06 407 GLU A C 1
ATOM 3231 O O . GLU A 1 407 ? -53.368 17.824 0.353 1.00 39.06 407 GLU A O 1
ATOM 3236 N N . LYS A 1 408 ? -54.142 16.461 -1.138 1.00 49.62 408 LYS A N 1
ATOM 3237 C CA . LYS A 1 408 ? -55.104 15.651 -1.905 1.00 49.62 408 LYS A CA 1
ATOM 3238 C C . LYS A 1 408 ? -54.465 14.878 -3.077 1.00 49.62 408 LYS A C 1
ATOM 3240 O O . LYS A 1 408 ? -54.876 15.019 -4.225 1.00 49.62 408 LYS A O 1
ATOM 3245 N N . ARG A 1 409 ? -53.484 14.011 -2.804 1.00 54.97 409 ARG A N 1
ATOM 3246 C CA . ARG A 1 409 ? -53.060 12.957 -3.750 1.00 54.97 409 ARG A CA 1
ATOM 3247 C C . ARG A 1 409 ? -52.743 11.663 -2.990 1.00 54.97 409 ARG A C 1
ATOM 3249 O O . ARG A 1 409 ? -52.005 11.738 -2.010 1.00 54.97 409 ARG A O 1
ATOM 3256 N N . PRO A 1 410 ? -53.242 10.485 -3.412 1.00 68.12 410 PRO A N 1
ATOM 3257 C CA . PRO A 1 410 ? -52.708 9.225 -2.913 1.00 68.12 410 PRO A CA 1
ATOM 3258 C C . PRO A 1 410 ? -51.256 9.093 -3.386 1.00 68.12 410 PRO A C 1
ATOM 3260 O O . PRO A 1 410 ? -50.986 9.142 -4.588 1.00 68.12 410 PRO A O 1
ATOM 3263 N N . TYR A 1 411 ? -50.325 8.961 -2.441 1.00 75.12 411 TYR A N 1
ATOM 3264 C CA . TYR A 1 411 ? -48.915 8.716 -2.736 1.00 75.12 411 TYR A CA 1
ATOM 3265 C C . TYR A 1 411 ? -48.766 7.501 -3.659 1.00 75.12 411 TYR A C 1
ATOM 3267 O O . TYR A 1 411 ? -49.390 6.461 -3.434 1.00 75.12 411 TYR A O 1
ATOM 3275 N N . SER A 1 412 ? -47.909 7.613 -4.674 1.00 83.81 412 SER A N 1
ATOM 3276 C CA . SER A 1 412 ? -47.480 6.458 -5.466 1.00 83.81 412 SER A CA 1
ATOM 3277 C C . SER A 1 412 ? -46.820 5.399 -4.576 1.00 83.81 412 SER A C 1
ATOM 3279 O O . SER A 1 412 ? -46.348 5.696 -3.479 1.00 83.81 412 SER A O 1
ATOM 3281 N N . GLU A 1 413 ? -46.725 4.153 -5.045 1.00 83.69 413 GLU A N 1
ATOM 3282 C CA . GLU A 1 413 ? -46.068 3.075 -4.287 1.00 83.69 413 GLU A CA 1
ATOM 3283 C C . GLU A 1 413 ? -44.615 3.424 -3.897 1.00 83.69 413 GLU A C 1
ATOM 3285 O O . GLU A 1 413 ? -44.151 3.084 -2.804 1.00 83.69 413 GLU A O 1
ATOM 3290 N N . VAL A 1 414 ? -43.929 4.180 -4.762 1.00 85.50 414 VAL A N 1
ATOM 3291 C CA . VAL A 1 414 ? -42.577 4.710 -4.546 1.00 85.50 414 VAL A CA 1
ATOM 3292 C C . VAL A 1 414 ? -42.565 5.773 -3.439 1.00 85.50 414 VAL A C 1
ATOM 3294 O O . VAL A 1 414 ? -41.768 5.677 -2.509 1.00 85.50 414 VAL A O 1
ATOM 3297 N N . GLU A 1 415 ? -43.487 6.737 -3.461 1.00 87.12 415 GLU A N 1
ATOM 3298 C CA . GLU A 1 415 ? -43.633 7.735 -2.388 1.00 87.12 415 GLU A CA 1
ATOM 3299 C C . GLU A 1 415 ? -44.025 7.082 -1.052 1.00 87.12 415 GLU A C 1
ATOM 3301 O O . GLU A 1 415 ? -43.417 7.370 -0.022 1.00 87.12 415 GLU A O 1
ATOM 3306 N N . MET A 1 416 ? -44.945 6.111 -1.070 1.00 85.56 416 MET A N 1
ATOM 3307 C CA . MET A 1 416 ? -45.274 5.267 0.086 1.00 85.56 416 MET A CA 1
ATOM 3308 C C . MET A 1 416 ? -44.072 4.460 0.591 1.00 85.56 416 MET A C 1
ATOM 3310 O O . MET A 1 416 ? -44.012 4.128 1.774 1.00 85.56 416 MET A O 1
ATOM 3314 N N . SER A 1 417 ? -43.122 4.094 -0.273 1.00 89.06 417 SER A N 1
ATOM 3315 C CA . SER A 1 417 ? -41.866 3.461 0.144 1.00 89.06 417 SER A CA 1
ATOM 3316 C C . SER A 1 417 ? -40.972 4.444 0.902 1.00 89.06 417 SER A C 1
ATOM 3318 O O . SER A 1 417 ? -40.442 4.088 1.954 1.00 89.06 417 SER A O 1
ATOM 3320 N N . TYR A 1 418 ? -40.835 5.685 0.423 1.00 90.00 418 TYR A N 1
ATOM 3321 C CA . TYR A 1 418 ? -40.039 6.707 1.109 1.00 90.00 418 TYR A CA 1
ATOM 3322 C C . TYR A 1 418 ? -40.665 7.119 2.449 1.00 90.00 418 TYR A C 1
ATOM 3324 O O . TYR A 1 418 ? -39.952 7.161 3.448 1.00 90.00 418 TYR A O 1
ATOM 3332 N N . VAL A 1 419 ? -41.989 7.318 2.521 1.00 85.62 419 VAL A N 1
ATOM 3333 C CA . VAL A 1 419 ? -42.688 7.595 3.794 1.00 85.62 419 VAL A CA 1
ATOM 3334 C C . VAL A 1 419 ? -42.452 6.465 4.803 1.00 85.62 419 VAL A C 1
ATOM 3336 O O . VAL A 1 419 ? -42.061 6.735 5.937 1.00 85.62 419 VAL A O 1
ATOM 3339 N N . ARG A 1 420 ? -42.591 5.194 4.389 1.00 88.38 420 ARG A N 1
ATOM 3340 C CA . ARG A 1 420 ? -42.309 4.034 5.258 1.00 88.38 420 ARG A CA 1
ATOM 3341 C C . ARG A 1 420 ? -40.862 4.012 5.760 1.00 88.38 420 ARG A C 1
ATOM 3343 O O . ARG A 1 420 ? -40.660 3.833 6.955 1.00 88.38 420 ARG A O 1
ATOM 3350 N N . GLN A 1 421 ? -39.872 4.251 4.896 1.00 88.69 421 GLN A N 1
ATOM 3351 C CA . GLN A 1 421 ? -38.459 4.334 5.303 1.00 88.69 421 GLN A CA 1
ATOM 3352 C C . GLN A 1 421 ? -38.199 5.505 6.270 1.00 88.69 421 GLN A C 1
ATOM 3354 O O . GLN A 1 421 ? -37.461 5.354 7.239 1.00 88.69 421 GLN A O 1
ATOM 3359 N N . GLY A 1 422 ? -38.832 6.663 6.052 1.00 82.19 422 GLY A N 1
ATOM 3360 C CA . GLY A 1 422 ? -38.735 7.815 6.951 1.00 82.19 422 GLY A CA 1
ATOM 3361 C C . GLY A 1 422 ? -39.319 7.541 8.343 1.00 82.19 422 GLY A C 1
ATOM 3362 O O . GLY A 1 422 ? -38.729 7.923 9.355 1.00 82.19 422 GLY A O 1
ATOM 3363 N N . GLU A 1 423 ? -40.452 6.839 8.419 1.00 84.50 423 GLU A N 1
ATOM 3364 C CA . GLU A 1 423 ? -41.026 6.396 9.694 1.00 84.50 423 GLU A CA 1
ATOM 3365 C C . GLU A 1 423 ? -40.218 5.272 10.356 1.00 84.50 423 GLU A C 1
ATOM 3367 O O . GLU A 1 423 ? -40.082 5.267 11.579 1.00 84.50 423 GLU A O 1
ATOM 3372 N N . GLU A 1 424 ? -39.639 4.355 9.578 1.00 87.56 424 GLU A N 1
ATOM 3373 C CA . GLU A 1 424 ? -38.745 3.303 10.069 1.00 87.56 424 GLU A CA 1
ATOM 3374 C C . GLU A 1 424 ? -37.468 3.897 10.684 1.00 87.56 424 GLU A C 1
ATOM 3376 O O . GLU A 1 424 ? -37.087 3.516 11.794 1.00 87.56 424 GLU A O 1
ATOM 3381 N N . ALA A 1 425 ? -36.849 4.878 10.016 1.00 84.94 425 ALA A N 1
ATOM 3382 C CA . ALA A 1 425 ? -35.719 5.635 10.546 1.00 84.94 425 ALA A CA 1
ATOM 3383 C C . ALA A 1 425 ? -36.081 6.313 11.875 1.00 84.94 425 ALA A C 1
ATOM 3385 O O . ALA A 1 425 ? -35.361 6.154 12.859 1.00 84.94 425 ALA A O 1
ATOM 3386 N N . LEU A 1 426 ? -37.226 7.004 11.939 1.00 83.69 426 LEU A N 1
ATOM 3387 C CA . LEU A 1 426 ? -37.700 7.657 13.163 1.00 83.69 426 LEU A CA 1
ATOM 3388 C C . LEU A 1 426 ? -37.929 6.656 14.306 1.00 83.69 426 LEU A C 1
ATOM 3390 O O . LEU A 1 426 ? -37.520 6.918 15.436 1.00 83.69 426 LEU A O 1
ATOM 3394 N N . GLN A 1 427 ? -38.549 5.506 14.031 1.00 85.75 427 GLN A N 1
ATOM 3395 C CA . GLN A 1 427 ? -38.789 4.465 15.036 1.00 85.75 427 GLN A CA 1
ATOM 3396 C C . GLN A 1 427 ? -37.481 3.842 15.541 1.00 85.75 427 GLN A C 1
ATOM 3398 O O . GLN A 1 427 ? -37.306 3.701 16.753 1.00 85.75 427 GLN A O 1
ATOM 3403 N N . LYS A 1 428 ? -36.542 3.522 14.640 1.00 87.25 428 LYS A N 1
ATOM 3404 C CA . LYS A 1 428 ? -35.215 2.995 14.995 1.00 87.25 428 LYS A CA 1
ATOM 3405 C C . LYS A 1 428 ? -34.424 4.003 15.825 1.00 87.25 428 LYS A C 1
ATOM 3407 O O . LYS A 1 428 ? -33.975 3.665 16.916 1.00 87.25 428 LYS A O 1
ATOM 3412 N N . SER A 1 429 ? -34.321 5.250 15.371 1.00 86.88 429 SER A N 1
ATOM 3413 C CA . SER A 1 429 ? -33.611 6.310 16.092 1.00 86.88 429 SER A CA 1
ATOM 3414 C C . SER A 1 429 ? -34.225 6.605 17.464 1.00 86.88 429 SER A C 1
ATOM 3416 O O . SER A 1 429 ? -33.492 6.747 18.440 1.00 86.88 429 SER A O 1
ATOM 3418 N N . ALA A 1 430 ? -35.558 6.636 17.580 1.00 84.50 430 ALA A N 1
ATOM 3419 C CA . ALA A 1 430 ? -36.233 6.829 18.864 1.00 84.50 430 ALA A CA 1
ATOM 3420 C C . ALA A 1 430 ? -36.010 5.652 19.831 1.00 84.50 430 ALA A C 1
ATOM 3422 O O . ALA A 1 430 ? -35.808 5.879 21.023 1.00 84.50 430 ALA A O 1
ATOM 3423 N N . HIS A 1 431 ? -35.991 4.408 19.337 1.00 88.06 431 HIS A N 1
ATOM 3424 C CA . HIS A 1 431 ? -35.655 3.241 20.156 1.00 88.06 431 HIS A CA 1
ATOM 3425 C C . HIS A 1 431 ? -34.209 3.306 20.671 1.00 88.06 431 HIS A C 1
ATOM 3427 O O . HIS A 1 431 ? -33.980 3.082 21.858 1.00 88.06 431 HIS A O 1
ATOM 3433 N N . ILE A 1 432 ? -33.261 3.670 19.802 1.00 88.94 432 ILE A N 1
ATOM 3434 C CA . ILE A 1 432 ? -31.835 3.810 20.133 1.00 88.94 432 ILE A CA 1
ATOM 3435 C C . ILE A 1 432 ? -31.602 4.917 21.170 1.00 88.94 432 ILE A C 1
ATOM 3437 O O . ILE A 1 432 ? -30.834 4.726 22.107 1.00 88.94 432 ILE A O 1
ATOM 3441 N N . LEU A 1 433 ? -32.261 6.069 21.015 1.00 85.88 433 LEU A N 1
ATOM 3442 C CA . LEU A 1 433 ? -32.127 7.210 21.927 1.00 85.88 433 LEU A CA 1
ATOM 3443 C C . LEU A 1 433 ? -32.864 7.020 23.263 1.00 85.88 433 LEU A C 1
ATOM 3445 O O . LEU A 1 433 ? -32.464 7.628 24.254 1.00 85.88 433 LEU A O 1
ATOM 3449 N N . GLY A 1 434 ? -33.926 6.207 23.293 1.00 85.06 434 GLY A N 1
ATOM 3450 C CA . GLY A 1 434 ? -34.669 5.874 24.513 1.00 85.06 434 GLY A CA 1
ATOM 3451 C C . GLY A 1 434 ? -34.002 4.806 25.385 1.00 85.06 434 GLY A C 1
ATOM 3452 O O . GLY A 1 434 ? -34.286 4.731 26.576 1.00 85.06 434 GLY A O 1
ATOM 3453 N N . ASP A 1 435 ? -33.111 3.997 24.814 1.00 87.25 435 ASP A N 1
ATOM 3454 C CA . ASP A 1 435 ? -32.288 3.032 25.542 1.00 87.25 435 ASP A CA 1
ATOM 3455 C C . ASP A 1 435 ? -31.027 3.736 26.090 1.00 87.25 435 ASP A C 1
ATOM 3457 O O . ASP A 1 435 ? -30.058 3.992 25.362 1.00 87.25 435 ASP A O 1
ATOM 3461 N N . LEU A 1 436 ? -31.089 4.088 27.380 1.00 83.56 436 LEU A N 1
ATOM 3462 C CA . LEU A 1 436 ? -30.111 4.914 28.099 1.00 83.56 436 LEU A CA 1
ATOM 3463 C C . LEU A 1 436 ? -28.827 4.171 28.503 1.00 83.56 436 LEU A C 1
ATOM 3465 O O . LEU A 1 436 ? -27.830 4.828 28.807 1.00 83.56 436 LEU A O 1
ATOM 3469 N N . ASP A 1 437 ? -28.820 2.839 28.477 1.00 84.25 437 ASP A N 1
ATOM 3470 C CA . ASP A 1 437 ? -27.690 2.038 28.951 1.00 84.25 437 ASP A CA 1
ATOM 3471 C C . ASP A 1 437 ? -26.582 1.920 27.894 1.00 84.25 437 ASP A C 1
ATOM 3473 O O . ASP A 1 437 ? -26.801 2.127 26.701 1.00 84.25 437 ASP A O 1
ATOM 3477 N N . GLY A 1 438 ? -25.358 1.576 28.299 1.00 83.56 438 GLY A N 1
ATOM 3478 C CA . GLY A 1 438 ? -24.276 1.239 27.360 1.00 83.56 438 GLY A CA 1
ATOM 3479 C C . GLY A 1 438 ? -23.808 2.363 26.419 1.00 83.56 438 GLY A C 1
ATOM 3480 O O . GLY A 1 438 ? -23.085 2.085 25.460 1.00 83.56 438 GLY A O 1
ATOM 3481 N N . TRP A 1 439 ? -24.188 3.621 26.668 1.00 91.00 439 TRP A N 1
ATOM 3482 C CA . TRP A 1 439 ? -23.596 4.782 26.001 1.00 91.00 439 TRP A CA 1
ATOM 3483 C C . TRP A 1 439 ? -22.228 5.106 26.613 1.00 91.00 439 TRP A C 1
ATOM 3485 O O . TRP A 1 439 ? -22.132 5.458 27.786 1.00 91.00 439 TRP A O 1
ATOM 3495 N N . LYS A 1 440 ? -21.167 5.041 25.806 1.00 92.19 440 LYS A N 1
ATOM 3496 C CA . LYS A 1 440 ? -19.807 5.442 26.185 1.00 92.19 440 LYS A CA 1
ATOM 3497 C C . LYS A 1 440 ? -19.525 6.866 25.710 1.00 92.19 440 LYS A C 1
ATOM 3499 O O . LYS A 1 440 ? -19.653 7.136 24.520 1.00 92.19 440 LYS A O 1
ATOM 3504 N N . THR A 1 441 ? -19.065 7.754 26.586 1.00 91.75 441 THR A N 1
ATOM 3505 C CA . THR A 1 441 ? -18.525 9.066 26.185 1.00 91.75 441 THR A CA 1
ATOM 3506 C C . THR A 1 441 ? -17.258 8.892 25.336 1.00 91.75 441 THR A C 1
ATOM 3508 O O . THR A 1 441 ? -16.313 8.227 25.759 1.00 91.75 441 THR A O 1
ATOM 3511 N N . GLU A 1 442 ? -17.233 9.480 24.138 1.00 86.25 442 GLU A N 1
ATOM 3512 C CA . GLU A 1 442 ? -16.060 9.513 23.250 1.00 86.25 442 GLU A CA 1
ATOM 3513 C C . GLU A 1 442 ? -15.296 10.838 23.392 1.00 86.25 442 GLU A C 1
ATOM 3515 O O . GLU A 1 442 ? -14.071 10.855 23.301 1.00 86.25 442 GLU A O 1
ATOM 3520 N N . THR A 1 443 ? -15.998 11.959 23.599 1.00 86.06 443 THR A N 1
ATOM 3521 C CA . THR A 1 443 ? -15.405 13.302 23.744 1.00 86.06 443 THR A CA 1
ATOM 3522 C C . THR A 1 443 ? -16.354 14.227 24.512 1.00 86.06 443 THR A C 1
ATOM 3524 O O . THR A 1 443 ? -17.572 14.135 24.351 1.00 86.06 443 THR A O 1
ATOM 3527 N N . VAL A 1 444 ? -15.796 15.134 25.318 1.00 91.56 444 VAL A N 1
ATOM 3528 C CA . VAL A 1 444 ? -16.500 16.284 25.907 1.00 91.56 444 VAL A CA 1
ATOM 3529 C C . VAL A 1 444 ? -15.723 17.542 25.527 1.00 91.56 444 VAL A C 1
ATOM 3531 O O . VAL A 1 444 ? -14.506 17.578 25.700 1.00 91.56 444 VAL A O 1
ATOM 3534 N N . ALA A 1 445 ? -16.404 18.542 24.976 1.00 86.56 445 ALA A N 1
ATOM 3535 C CA . ALA A 1 445 ? -15.810 19.819 24.598 1.00 86.56 445 ALA A CA 1
ATOM 3536 C C . ALA A 1 445 ? -15.843 20.824 25.772 1.00 86.56 445 ALA A C 1
ATOM 3538 O O . ALA A 1 445 ? -16.660 20.672 26.685 1.00 86.56 445 ALA A O 1
ATOM 3539 N N . PRO A 1 446 ? -14.999 21.878 25.771 1.00 86.50 446 PRO A N 1
ATOM 3540 C CA . PRO A 1 446 ? -14.919 22.839 26.882 1.00 86.50 446 PRO A CA 1
ATOM 3541 C C . PRO A 1 446 ? -16.220 23.601 27.184 1.00 86.50 446 PRO A C 1
ATOM 3543 O O . PRO A 1 446 ? -16.380 24.125 28.280 1.00 86.50 446 PRO A O 1
ATOM 3546 N N . ASN A 1 447 ? -17.151 23.653 26.228 1.00 85.81 447 ASN A N 1
ATOM 3547 C CA . ASN A 1 447 ? -18.480 24.257 26.366 1.00 85.81 447 ASN A CA 1
ATOM 3548 C C . ASN A 1 447 ? -19.532 23.319 27.009 1.00 85.81 447 ASN A C 1
ATOM 3550 O O . ASN A 1 447 ? -20.689 23.709 27.140 1.00 85.81 447 ASN A O 1
ATOM 3554 N N . GLY A 1 448 ? -19.159 22.086 27.372 1.00 89.06 448 GLY A N 1
ATOM 3555 C CA . GLY A 1 448 ? -20.057 21.075 27.939 1.00 89.06 448 GLY A CA 1
ATOM 3556 C C . GLY A 1 448 ? -20.755 20.164 26.919 1.00 89.06 448 GLY A C 1
ATOM 3557 O O . GLY A 1 448 ? -21.434 19.219 27.332 1.00 89.06 448 GLY A O 1
ATOM 3558 N N . ASP A 1 449 ? -20.575 20.382 25.610 1.00 92.06 449 ASP A N 1
ATOM 3559 C CA . ASP A 1 449 ? -21.077 19.461 24.585 1.00 92.06 449 ASP A CA 1
ATOM 3560 C C . ASP A 1 449 ? -20.400 18.098 24.714 1.00 92.06 449 ASP A C 1
ATOM 3562 O O . ASP A 1 449 ? -19.184 17.997 24.890 1.00 92.06 449 ASP A O 1
ATOM 3566 N N . ARG A 1 450 ? -21.181 17.024 24.587 1.00 94.31 450 ARG A N 1
ATOM 3567 C CA . ARG A 1 450 ? -20.690 15.656 24.785 1.00 94.31 450 ARG A CA 1
ATOM 3568 C C . ARG A 1 450 ? -21.109 14.739 23.650 1.00 94.31 450 ARG A C 1
ATOM 3570 O O . ARG A 1 450 ? -22.299 14.555 23.397 1.00 94.31 450 ARG A O 1
ATOM 3577 N N . VAL A 1 451 ? -20.132 14.110 23.003 1.00 90.62 451 VAL A N 1
ATOM 3578 C CA . VAL A 1 451 ? -20.375 13.020 22.057 1.00 90.62 451 VAL A CA 1
ATOM 3579 C C . VAL A 1 451 ? -20.254 11.702 22.803 1.00 90.62 451 VAL A C 1
ATOM 3581 O O . VAL A 1 451 ? -19.196 11.345 23.324 1.00 90.62 451 VAL A O 1
ATOM 3584 N N . LEU A 1 452 ? -21.359 10.967 22.837 1.00 94.44 452 LEU A N 1
ATOM 3585 C CA . LEU A 1 452 ? -21.419 9.585 23.282 1.00 94.44 452 LEU A CA 1
ATOM 3586 C C . LEU A 1 452 ? -21.502 8.655 22.070 1.00 94.44 452 LEU A C 1
ATOM 3588 O O . LEU A 1 452 ? -21.868 9.063 20.971 1.00 94.44 452 LEU A O 1
ATOM 3592 N N . SER A 1 453 ? -21.214 7.378 22.271 1.00 93.44 453 SER A N 1
ATOM 3593 C CA . SER A 1 453 ? -21.410 6.340 21.271 1.00 93.44 453 SER A CA 1
ATOM 3594 C C . SER A 1 453 ? -21.953 5.054 21.878 1.00 93.44 453 SER A C 1
ATOM 3596 O O . SER A 1 453 ? -21.838 4.823 23.081 1.00 93.44 453 SER A O 1
ATOM 3598 N N . LYS A 1 454 ? -22.548 4.212 21.038 1.00 92.44 454 LYS A N 1
ATOM 3599 C CA . LYS A 1 454 ? -23.107 2.914 21.422 1.00 92.44 454 LYS A CA 1
ATOM 3600 C C . LYS A 1 454 ? -22.933 1.930 20.272 1.00 92.44 454 LYS A C 1
ATOM 3602 O O . LYS A 1 454 ? -22.970 2.330 19.110 1.00 92.44 454 LYS A O 1
ATOM 3607 N N . VAL A 1 455 ? -22.708 0.654 20.577 1.00 88.75 455 VAL A N 1
ATOM 3608 C CA . VAL A 1 455 ? -22.627 -0.413 19.567 1.00 88.75 455 VAL A CA 1
ATOM 3609 C C . VAL A 1 455 ? -23.895 -1.253 19.651 1.00 88.75 455 VAL A C 1
ATOM 3611 O O . VAL A 1 455 ? -24.252 -1.737 20.720 1.00 88.75 455 VAL A O 1
ATOM 3614 N N . LEU A 1 456 ? -24.575 -1.397 18.519 1.00 83.25 456 LEU A N 1
ATOM 3615 C CA . LEU A 1 456 ? -25.877 -2.040 18.382 1.00 83.25 456 LEU A CA 1
ATOM 3616 C C . LEU A 1 456 ? -25.759 -3.239 17.425 1.00 83.25 456 LEU A C 1
ATOM 3618 O O . LEU A 1 456 ? -25.118 -3.082 16.381 1.00 83.25 456 LEU A O 1
ATOM 3622 N N . PRO A 1 457 ? -26.388 -4.398 17.707 1.00 76.81 457 PRO A N 1
ATOM 3623 C CA . PRO A 1 457 ? -26.250 -5.599 16.876 1.00 76.81 457 PRO A CA 1
ATOM 3624 C C . PRO A 1 457 ? -26.580 -5.376 15.392 1.00 76.81 457 PRO A C 1
ATOM 3626 O O . PRO A 1 457 ? -25.769 -5.707 14.530 1.00 76.81 457 PRO A O 1
ATOM 3629 N N . ASP A 1 458 ? -27.723 -4.748 15.101 1.00 74.25 458 ASP A N 1
ATOM 3630 C CA . ASP A 1 458 ? -28.257 -4.616 13.735 1.00 74.25 458 ASP A CA 1
ATOM 3631 C C . ASP A 1 458 ? -27.877 -3.299 13.029 1.00 74.25 458 ASP A C 1
ATOM 3633 O O . ASP A 1 458 ? -28.237 -3.083 11.872 1.00 74.25 458 ASP A O 1
ATOM 3637 N N . VAL A 1 459 ? -27.191 -2.386 13.730 1.00 75.56 459 VAL A N 1
ATOM 3638 C CA . VAL A 1 459 ? -26.906 -1.010 13.259 1.00 75.56 459 VAL A CA 1
ATOM 3639 C C . VAL A 1 459 ? -25.410 -0.659 13.323 1.00 75.56 459 VAL A C 1
ATOM 3641 O O . VAL A 1 459 ? -24.965 0.289 12.678 1.00 75.56 459 VAL A O 1
ATOM 3644 N N . GLY A 1 460 ? -24.595 -1.429 14.049 1.00 82.25 460 GLY A N 1
ATOM 3645 C CA . GLY A 1 460 ? -23.175 -1.136 14.243 1.00 82.25 460 GLY A CA 1
ATOM 3646 C C . GLY A 1 460 ? -22.941 -0.040 15.287 1.00 82.25 460 GLY A C 1
ATOM 3647 O O . GLY A 1 460 ? -23.703 0.086 16.246 1.00 82.25 460 GLY A O 1
ATOM 3648 N N . LYS A 1 461 ? -21.857 0.734 15.143 1.00 86.56 461 LYS A N 1
ATOM 3649 C CA . LYS A 1 461 ? -21.556 1.841 16.063 1.00 86.56 461 LYS A CA 1
ATOM 3650 C C . LYS A 1 461 ? -22.321 3.099 15.647 1.00 86.56 461 LYS A C 1
ATOM 3652 O O . LYS A 1 461 ? -22.205 3.540 14.508 1.00 86.56 461 LYS A O 1
ATOM 3657 N N . VAL A 1 462 ? -23.062 3.675 16.587 1.00 88.25 462 VAL A N 1
ATOM 3658 C CA . VAL A 1 462 ? -23.762 4.958 16.449 1.00 88.25 462 VAL A CA 1
ATOM 3659 C C . VAL A 1 462 ? -23.161 5.992 17.390 1.00 88.25 462 VAL A C 1
ATOM 3661 O O . VAL A 1 462 ? -22.653 5.641 18.457 1.00 88.25 462 VAL A O 1
ATOM 3664 N N . PHE A 1 463 ? -23.252 7.259 17.006 1.00 90.31 463 PHE A N 1
ATOM 3665 C CA . PHE A 1 463 ? -22.829 8.412 17.796 1.00 90.31 463 PHE A CA 1
ATOM 3666 C C . PHE A 1 463 ? -24.046 9.235 18.199 1.00 90.31 463 PHE A C 1
ATOM 3668 O O . PHE A 1 463 ? -25.037 9.279 17.475 1.00 90.31 463 PHE A O 1
ATOM 3675 N N . LYS A 1 464 ? -23.984 9.852 19.373 1.00 93.81 464 LYS A N 1
ATOM 3676 C CA . LYS A 1 464 ? -25.006 10.728 19.934 1.00 93.81 464 LYS A CA 1
ATOM 3677 C C . LYS A 1 464 ? -24.304 11.929 20.542 1.00 93.81 464 LYS A C 1
ATOM 3679 O O . LYS A 1 464 ? -23.803 11.846 21.664 1.00 93.81 464 LYS A O 1
ATOM 3684 N N . LEU A 1 465 ? -24.316 13.044 19.828 1.00 92.62 465 LEU A N 1
ATOM 3685 C CA . LEU A 1 465 ? -24.071 14.339 20.441 1.00 92.62 465 LEU A CA 1
ATOM 3686 C C . LEU A 1 465 ? -25.248 14.684 21.358 1.00 92.62 465 LEU A C 1
ATOM 3688 O O . LEU A 1 465 ? -26.403 14.561 20.949 1.00 92.62 465 LEU A O 1
ATOM 3692 N N . GLU A 1 466 ? -24.955 15.159 22.563 1.00 95.88 466 GLU A N 1
ATOM 3693 C CA . GLU A 1 466 ? -25.865 15.976 23.361 1.00 95.88 466 GLU A CA 1
ATOM 3694 C C . GLU A 1 466 ? -25.228 17.354 23.568 1.00 95.88 466 GLU A C 1
ATOM 3696 O O . GLU A 1 466 ? -24.114 17.450 24.082 1.00 95.88 466 GLU A O 1
ATOM 3701 N N . ALA A 1 467 ? -25.959 18.396 23.182 1.00 93.50 467 ALA A N 1
ATOM 3702 C CA . ALA A 1 467 ? -25.563 19.795 23.260 1.00 93.50 467 ALA A CA 1
ATOM 3703 C C . ALA A 1 467 ? -26.702 20.641 23.852 1.00 93.50 467 ALA A C 1
ATOM 3705 O O . ALA A 1 467 ? -27.875 20.248 23.815 1.00 93.50 467 ALA A O 1
ATOM 3706 N N . VAL A 1 468 ? -26.372 21.822 24.371 1.00 94.62 468 VAL A N 1
ATOM 3707 C CA . VAL A 1 468 ? -27.359 22.867 24.689 1.00 94.62 468 VAL A CA 1
ATOM 3708 C C . VAL A 1 468 ? -27.072 24.075 23.808 1.00 94.62 468 VAL A C 1
ATOM 3710 O O . VAL A 1 468 ? -25.930 24.525 23.709 1.00 94.62 468 VAL A O 1
ATOM 3713 N N . LEU A 1 469 ? -28.110 24.557 23.131 1.00 91.88 469 LEU A N 1
ATOM 3714 C CA . LEU A 1 469 ? -28.063 25.710 22.243 1.00 91.88 469 LEU A CA 1
ATOM 3715 C C . LEU A 1 469 ? -28.909 26.826 22.856 1.00 91.88 469 LEU A C 1
ATOM 3717 O O . LEU A 1 469 ? -30.069 26.600 23.209 1.00 91.88 469 LEU A O 1
ATOM 3721 N N . ASP A 1 470 ? -28.336 28.023 22.958 1.00 92.19 470 ASP A N 1
ATOM 3722 C CA . ASP A 1 470 ? -28.978 29.219 23.512 1.00 92.19 470 ASP A CA 1
ATOM 3723 C C . ASP A 1 470 ? -29.939 29.857 22.494 1.00 92.19 470 ASP A C 1
ATOM 3725 O O . ASP A 1 470 ? -29.760 30.995 22.064 1.00 92.19 470 ASP A O 1
ATOM 3729 N N . GLN A 1 471 ? -30.913 29.064 22.038 1.00 91.38 471 GLN A N 1
ATOM 3730 C CA . GLN A 1 471 ? -31.913 29.417 21.033 1.00 91.38 471 GLN A CA 1
ATOM 3731 C C . GLN A 1 471 ? -33.250 28.699 21.279 1.00 91.38 471 GLN A C 1
ATOM 3733 O O . GLN A 1 471 ? -33.246 27.507 21.631 1.00 91.38 471 GLN A O 1
ATOM 3738 N N . PRO A 1 472 ? -34.389 29.359 20.987 1.00 90.50 472 PRO A N 1
ATOM 3739 C CA . PRO A 1 472 ? -35.698 28.723 20.968 1.00 90.50 472 PRO A CA 1
ATOM 3740 C C . PRO A 1 472 ? -35.777 27.566 19.967 1.00 90.50 472 PRO A C 1
ATOM 3742 O O . PRO A 1 472 ? -35.161 27.581 18.897 1.00 90.50 472 PRO A O 1
ATOM 3745 N N . LEU A 1 473 ? -36.597 26.569 20.302 1.00 90.31 473 LEU A N 1
ATOM 3746 C CA . LEU A 1 473 ? -36.726 25.341 19.517 1.00 90.31 473 LEU A CA 1
ATOM 3747 C C . LEU A 1 473 ? -37.215 25.597 18.088 1.00 90.31 473 LEU A C 1
ATOM 3749 O O . LEU A 1 473 ? -36.761 24.926 17.164 1.00 90.31 473 LEU A O 1
ATOM 3753 N N . ASP A 1 474 ? -38.128 26.550 17.903 1.00 87.94 474 ASP A N 1
ATOM 3754 C CA . ASP A 1 474 ? -38.723 26.845 16.597 1.00 87.94 474 ASP A CA 1
ATOM 3755 C C . ASP A 1 474 ? -37.759 27.586 15.659 1.00 87.94 474 ASP A C 1
ATOM 3757 O O . ASP A 1 474 ? -37.760 27.316 14.458 1.00 87.94 474 ASP A O 1
ATOM 3761 N N . THR A 1 475 ? -36.851 28.412 16.192 1.00 89.94 475 THR A N 1
ATOM 3762 C CA . THR A 1 475 ? -35.745 29.007 15.422 1.00 89.94 475 THR A CA 1
ATOM 3763 C C . THR A 1 475 ? -34.831 27.916 14.861 1.00 89.94 475 THR A C 1
ATOM 3765 O O . THR A 1 475 ? -34.565 27.866 13.660 1.00 89.94 475 THR A O 1
ATOM 3768 N N . LEU A 1 476 ? -34.415 26.976 15.7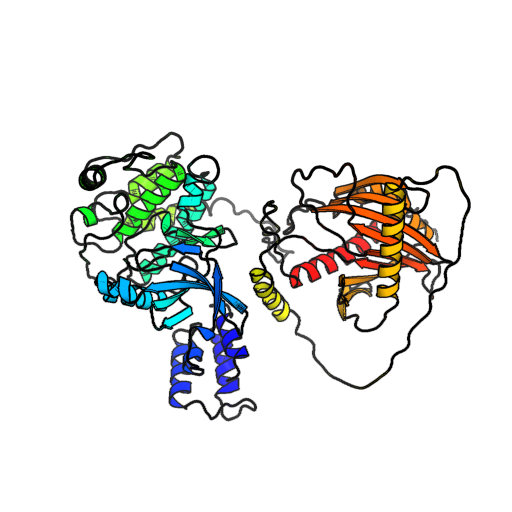18 1.00 87.31 476 LEU A N 1
ATOM 3769 C CA . LEU A 1 476 ? -33.566 25.846 15.328 1.00 87.31 476 LEU A CA 1
ATOM 3770 C C . LEU A 1 476 ? -34.285 24.865 14.394 1.00 87.31 476 LEU A C 1
ATOM 3772 O O . LEU A 1 476 ? -33.656 24.302 13.503 1.00 87.31 476 LEU A O 1
ATOM 3776 N N . TYR A 1 477 ? -35.592 24.656 14.575 1.00 85.69 477 TYR A N 1
ATOM 3777 C CA . TYR A 1 477 ? -36.399 23.849 13.660 1.00 85.69 477 TYR A CA 1
ATOM 3778 C C . TYR A 1 477 ? -36.429 24.476 12.261 1.00 85.69 477 TYR A C 1
ATOM 3780 O O . TYR A 1 477 ? -36.157 23.781 11.285 1.00 85.69 477 TYR A O 1
ATOM 3788 N N . THR A 1 478 ? -36.687 25.785 12.182 1.00 86.56 478 THR A N 1
ATOM 3789 C CA . THR A 1 478 ? -36.736 26.532 10.916 1.00 86.56 478 THR A CA 1
ATOM 3790 C C . THR A 1 478 ? -35.407 26.415 10.169 1.00 86.56 478 THR A C 1
ATOM 3792 O O . THR A 1 478 ? -35.389 26.046 8.997 1.00 86.56 478 THR A O 1
ATOM 3795 N N . GLU A 1 479 ? -34.274 26.628 10.848 1.00 86.31 479 GLU A N 1
ATOM 3796 C CA . GLU A 1 479 ? -32.959 26.546 10.197 1.00 86.31 479 GLU A CA 1
ATOM 3797 C C . GLU A 1 479 ? -32.595 25.117 9.745 1.00 86.31 479 GLU A C 1
ATOM 3799 O O . GLU A 1 479 ? -32.012 24.928 8.678 1.00 86.31 479 GLU A O 1
ATOM 3804 N N . LEU A 1 480 ? -32.946 24.095 10.534 1.00 84.69 480 LEU A N 1
ATOM 3805 C CA . LEU A 1 480 ? -32.551 22.703 10.275 1.00 84.69 480 LEU A CA 1
ATOM 3806 C C . LEU A 1 480 ? -33.504 21.930 9.351 1.00 84.69 480 LEU A C 1
ATOM 3808 O O . LEU A 1 480 ? -33.107 20.890 8.822 1.00 84.69 480 LEU A O 1
ATOM 3812 N N . VAL A 1 481 ? -34.748 22.386 9.183 1.00 82.31 481 VAL A N 1
ATOM 3813 C CA . VAL A 1 481 ? -35.786 21.697 8.394 1.00 82.31 481 VAL A CA 1
ATOM 3814 C C . VAL A 1 481 ? -36.228 22.528 7.194 1.00 82.31 481 VAL A C 1
ATOM 3816 O O . VAL A 1 481 ? -36.246 22.006 6.079 1.00 82.31 481 VAL A O 1
ATOM 3819 N N . ASP A 1 482 ? -36.556 23.803 7.402 1.00 82.69 482 ASP A N 1
ATOM 3820 C CA . ASP A 1 482 ? -37.155 24.650 6.368 1.00 82.69 482 ASP A CA 1
ATOM 3821 C C . ASP A 1 482 ? -36.080 25.339 5.508 1.00 82.69 482 ASP A C 1
ATOM 3823 O O . ASP A 1 482 ? -36.160 25.287 4.279 1.00 82.69 482 ASP A O 1
ATOM 3827 N N . ASN A 1 483 ? -35.010 25.852 6.129 1.00 84.44 483 ASN A N 1
ATOM 3828 C CA . ASN A 1 483 ? -33.851 26.462 5.454 1.00 84.44 483 ASN A CA 1
ATOM 3829 C C . ASN A 1 483 ? -32.756 25.441 5.063 1.00 84.44 483 ASN A C 1
ATOM 3831 O O . ASN A 1 483 ? -31.631 25.830 4.751 1.00 84.44 483 ASN A O 1
ATOM 3835 N N . MET A 1 484 ? -33.053 24.134 5.074 1.00 85.12 484 MET A N 1
ATOM 3836 C CA . MET A 1 484 ? -32.052 23.053 4.981 1.00 85.12 484 MET A CA 1
ATOM 3837 C C . MET A 1 484 ? -31.105 23.152 3.765 1.00 85.12 484 MET A C 1
ATOM 3839 O O . MET A 1 484 ? -29.958 22.718 3.853 1.00 85.12 484 MET A O 1
ATOM 3843 N N . GLU A 1 485 ? -31.551 23.715 2.637 1.00 85.56 485 GLU A N 1
ATOM 3844 C CA . GLU A 1 485 ? -30.720 23.868 1.428 1.00 85.56 485 GLU A CA 1
ATOM 3845 C C . GLU A 1 485 ? -29.608 24.929 1.593 1.00 85.56 485 GLU A C 1
ATOM 3847 O O . GLU A 1 485 ? -28.527 24.757 1.031 1.00 85.56 485 GLU A O 1
ATOM 3852 N N . SER A 1 486 ? -29.806 25.932 2.461 1.00 85.31 486 SER A N 1
ATOM 3853 C CA . SER A 1 486 ? -28.805 26.949 2.840 1.00 85.31 486 SER A CA 1
ATOM 3854 C C . SER A 1 486 ? -27.791 26.477 3.891 1.00 85.31 486 SER A C 1
ATOM 3856 O O . SER A 1 486 ? -26.930 27.240 4.323 1.00 85.31 486 SER A O 1
ATOM 3858 N N . MET A 1 487 ? -27.822 25.204 4.301 1.00 83.06 487 MET A N 1
ATOM 3859 C CA . MET A 1 487 ? -26.870 24.673 5.287 1.00 83.06 487 MET A CA 1
ATOM 3860 C C . MET A 1 487 ? -25.402 24.784 4.835 1.00 83.06 487 MET A C 1
ATOM 3862 O O . MET A 1 487 ? -24.514 24.888 5.677 1.00 83.06 487 MET A O 1
ATOM 3866 N N . GLY A 1 488 ? -25.136 24.791 3.524 1.00 78.12 488 GLY A N 1
ATOM 3867 C CA . GLY A 1 488 ? -23.786 24.998 2.981 1.00 78.12 488 GLY A CA 1
ATOM 3868 C C . GLY A 1 488 ? -23.272 26.441 3.071 1.00 78.12 488 GLY A C 1
ATOM 3869 O O . GLY A 1 488 ? -22.067 26.651 2.980 1.00 78.12 488 GLY A O 1
ATOM 3870 N N . ASP A 1 489 ? -24.153 27.422 3.297 1.00 86.06 489 ASP A N 1
ATOM 3871 C CA . ASP A 1 489 ? -23.775 28.839 3.384 1.00 86.06 489 ASP A CA 1
ATOM 3872 C C . ASP A 1 489 ? -23.049 29.155 4.707 1.00 86.06 489 ASP A C 1
ATOM 3874 O O . ASP A 1 489 ? -22.240 30.079 4.769 1.00 86.06 489 ASP A O 1
ATOM 3878 N N . TRP A 1 490 ? -23.314 28.368 5.762 1.00 83.56 490 TRP A N 1
ATOM 3879 C CA . TRP A 1 490 ? -22.769 28.567 7.114 1.00 83.56 490 TRP A CA 1
ATOM 3880 C C . TRP A 1 490 ? -22.038 27.358 7.709 1.00 83.56 490 TRP A C 1
ATOM 3882 O O . TRP A 1 490 ? -21.278 27.513 8.666 1.00 83.56 490 TRP A O 1
ATOM 3892 N N . ASN A 1 491 ? -22.235 26.145 7.182 1.00 80.06 491 ASN A N 1
ATOM 3893 C CA . ASN A 1 491 ? -21.505 24.963 7.632 1.00 80.06 491 ASN A CA 1
ATOM 3894 C C . ASN A 1 491 ? -20.387 24.612 6.635 1.00 80.06 491 ASN A C 1
ATOM 3896 O O . ASN A 1 491 ? -20.658 23.891 5.674 1.00 80.06 491 ASN A O 1
ATOM 3900 N N . PRO A 1 492 ? -19.119 25.013 6.862 1.00 78.38 492 PRO A N 1
ATOM 3901 C CA . PRO A 1 492 ? -18.016 24.746 5.933 1.00 78.38 492 PRO A CA 1
ATOM 3902 C C . PRO A 1 492 ? -17.764 23.260 5.630 1.00 78.38 492 PRO A C 1
ATOM 3904 O O . PRO A 1 492 ? -17.084 22.962 4.652 1.00 78.38 492 PRO A O 1
ATOM 3907 N N . ASN A 1 493 ? -18.320 22.322 6.407 1.00 77.88 493 ASN A N 1
ATOM 3908 C CA . ASN A 1 493 ? -18.259 20.882 6.126 1.00 77.88 493 ASN A CA 1
ATOM 3909 C C . ASN A 1 493 ? -19.291 20.402 5.075 1.00 77.88 493 ASN A C 1
ATOM 3911 O O . ASN A 1 493 ? -19.186 19.269 4.595 1.00 77.88 493 ASN A O 1
ATOM 3915 N N . VAL A 1 494 ? -20.261 21.236 4.686 1.00 79.12 494 VAL A N 1
ATOM 3916 C CA . VAL A 1 494 ? -21.327 20.932 3.714 1.00 79.12 494 VAL A CA 1
ATOM 3917 C C . VAL A 1 494 ? -21.161 21.809 2.471 1.00 79.12 494 VAL A C 1
ATOM 3919 O O . VAL A 1 494 ? -21.199 23.028 2.554 1.00 79.12 494 VAL A O 1
ATOM 3922 N N . LYS A 1 495 ? -21.017 21.189 1.297 1.00 83.00 495 LYS A N 1
ATOM 3923 C CA . LYS A 1 495 ? -20.870 21.884 0.007 1.00 83.00 495 LYS A CA 1
ATOM 3924 C C . LYS A 1 495 ? -22.215 22.302 -0.582 1.00 83.00 495 LYS A C 1
ATOM 3926 O O . LYS A 1 495 ? -22.308 23.311 -1.269 1.00 83.00 495 LYS A O 1
ATOM 3931 N N . GLN A 1 496 ? -23.231 21.463 -0.381 1.00 85.50 496 GLN A N 1
ATOM 3932 C CA . GLN A 1 496 ? -24.601 21.667 -0.844 1.00 85.50 496 GLN A CA 1
ATOM 3933 C C . GLN A 1 496 ? -25.535 20.672 -0.146 1.00 85.50 496 GLN A C 1
ATOM 3935 O O . GLN A 1 496 ? -25.204 19.489 -0.039 1.00 85.50 496 GLN A O 1
ATOM 3940 N N . VAL A 1 497 ? -26.736 21.119 0.224 1.00 85.38 497 VAL A N 1
ATOM 3941 C CA . VAL A 1 497 ? -27.900 20.236 0.382 1.00 85.38 497 VAL A CA 1
ATOM 3942 C C . VAL A 1 497 ? -28.911 20.610 -0.695 1.00 85.38 497 VAL A C 1
ATOM 3944 O O . VAL A 1 497 ? -29.127 21.787 -0.963 1.00 85.38 497 VAL A O 1
ATOM 3947 N N . LYS A 1 498 ? -29.516 19.607 -1.330 1.00 92.31 498 LYS A N 1
ATOM 3948 C CA . LYS A 1 498 ? -30.581 19.774 -2.315 1.00 92.31 498 LYS A CA 1
ATOM 3949 C C . LYS A 1 498 ? -31.737 18.827 -2.030 1.00 92.31 498 LYS A C 1
ATOM 3951 O O . LYS A 1 498 ? -31.542 17.619 -1.871 1.00 92.31 498 LYS A O 1
ATOM 3956 N N . ILE A 1 499 ? -32.956 19.342 -2.031 1.00 90.38 499 ILE A N 1
ATOM 3957 C CA . ILE A 1 499 ? -34.171 18.544 -1.902 1.00 90.38 499 ILE A CA 1
ATOM 3958 C C . ILE A 1 499 ? -34.524 17.988 -3.289 1.00 90.38 499 ILE A C 1
ATOM 3960 O O . ILE A 1 499 ? -34.871 18.720 -4.212 1.00 90.38 499 ILE A O 1
ATOM 3964 N N . LEU A 1 500 ? -34.407 16.667 -3.455 1.00 92.06 500 LEU A N 1
ATOM 3965 C CA . LEU A 1 500 ? -34.721 15.973 -4.709 1.00 92.06 500 LEU A CA 1
ATOM 3966 C C . LEU A 1 500 ? -36.233 15.795 -4.906 1.00 92.06 500 LEU A C 1
ATOM 3968 O O . LEU A 1 500 ? -36.708 15.837 -6.038 1.00 92.06 500 LEU A O 1
ATOM 3972 N N . GLN A 1 501 ? -36.975 15.581 -3.813 1.00 92.38 501 GLN A N 1
ATOM 3973 C CA . GLN A 1 501 ? -38.434 15.438 -3.805 1.00 92.38 501 GLN A CA 1
ATOM 3974 C C . GLN A 1 501 ? -38.985 15.743 -2.399 1.00 92.38 501 GLN A C 1
ATOM 3976 O O . GLN A 1 501 ? -38.522 15.143 -1.429 1.00 92.38 501 GLN A O 1
ATOM 3981 N N . LYS A 1 502 ? -39.997 16.615 -2.269 1.00 89.62 502 LYS A N 1
ATOM 3982 C CA . LYS A 1 502 ? -40.846 16.696 -1.058 1.00 89.62 502 LYS A CA 1
ATOM 3983 C C . LYS A 1 502 ? -42.039 15.744 -1.211 1.00 89.62 502 LYS A C 1
ATOM 3985 O O . LYS A 1 502 ? -42.578 15.608 -2.308 1.00 89.62 502 LYS A O 1
ATOM 3990 N N . ILE A 1 503 ? -42.420 15.056 -0.136 1.00 88.06 503 ILE A N 1
ATOM 3991 C CA . ILE A 1 503 ? -43.426 13.983 -0.120 1.00 88.06 503 ILE A CA 1
ATOM 3992 C C . ILE A 1 503 ? -44.383 14.246 1.047 1.00 88.06 503 ILE A C 1
ATOM 3994 O O . ILE A 1 503 ? -44.167 13.819 2.183 1.00 88.06 503 ILE A O 1
ATOM 3998 N N . GLY A 1 504 ? -45.437 15.009 0.757 1.00 83.19 504 GLY A N 1
ATOM 3999 C CA . GLY A 1 504 ? -46.296 15.592 1.786 1.00 83.19 504 GLY A CA 1
ATOM 4000 C C . GLY A 1 504 ? -45.575 16.680 2.586 1.00 83.19 504 GLY A C 1
ATOM 4001 O O . GLY A 1 504 ? -44.679 17.345 2.071 1.00 83.19 504 GLY A O 1
ATOM 4002 N N . ARG A 1 505 ? -45.985 16.854 3.848 1.00 80.06 505 ARG A N 1
ATOM 4003 C CA . ARG A 1 505 ? -45.384 17.817 4.789 1.00 80.06 505 ARG A CA 1
ATOM 4004 C C . ARG A 1 505 ? -44.107 17.273 5.443 1.00 80.06 505 ARG A C 1
ATOM 4006 O O . ARG A 1 505 ? -43.083 17.942 5.448 1.00 80.06 505 ARG A O 1
ATOM 4013 N N . ASP A 1 506 ? -44.177 16.048 5.963 1.00 81.81 506 ASP A N 1
ATOM 4014 C CA . ASP A 1 506 ? -43.172 15.498 6.884 1.00 81.81 506 ASP A CA 1
ATOM 4015 C C . ASP A 1 506 ? -41.955 14.865 6.181 1.00 81.81 506 ASP A C 1
ATOM 4017 O O . ASP A 1 506 ? -40.878 14.785 6.767 1.00 81.81 506 ASP A O 1
ATOM 4021 N N . THR A 1 507 ? -42.120 14.325 4.965 1.00 87.44 507 THR A N 1
ATOM 4022 C CA . THR A 1 507 ? -41.113 13.460 4.314 1.00 87.44 507 THR A CA 1
ATOM 4023 C C . THR A 1 507 ? -40.472 14.133 3.105 1.00 87.44 507 THR A C 1
ATOM 4025 O O . THR A 1 507 ? -41.134 14.810 2.322 1.00 87.44 507 THR A O 1
ATOM 4028 N N . MET A 1 508 ? -39.173 13.916 2.913 1.00 90.88 508 MET A N 1
ATOM 4029 C CA . MET A 1 508 ? -38.413 14.452 1.782 1.00 90.88 508 MET A CA 1
ATOM 4030 C C . MET A 1 508 ? -37.233 13.543 1.422 1.00 90.88 508 MET A C 1
ATOM 4032 O O . MET A 1 508 ? -36.661 12.888 2.289 1.00 90.88 508 MET A O 1
ATOM 4036 N N . VAL A 1 509 ? -36.847 13.509 0.148 1.00 90.50 509 VAL A N 1
ATOM 4037 C CA . VAL A 1 509 ? -35.606 12.875 -0.323 1.00 90.50 509 VAL A CA 1
ATOM 4038 C C . VAL A 1 509 ? -34.589 13.977 -0.595 1.00 90.50 509 VAL A C 1
ATOM 4040 O O . VAL A 1 509 ? -34.874 14.908 -1.346 1.00 90.50 509 VAL A O 1
ATOM 4043 N N . THR A 1 510 ? -33.406 13.876 0.005 1.00 88.94 510 THR A N 1
ATOM 4044 C CA . THR A 1 510 ? -32.347 14.892 -0.057 1.00 88.94 510 THR A CA 1
ATOM 4045 C C . THR A 1 510 ? -31.050 14.318 -0.608 1.00 88.94 510 THR A C 1
ATOM 4047 O O . THR A 1 510 ? -30.642 13.214 -0.233 1.00 88.94 510 THR A O 1
ATOM 4050 N N . HIS A 1 511 ? -30.379 15.101 -1.448 1.00 92.12 511 HIS A N 1
ATOM 4051 C CA . HIS A 1 511 ? -28.990 14.914 -1.845 1.00 92.12 511 HIS A CA 1
ATOM 4052 C C . HIS A 1 511 ? -28.119 15.900 -1.076 1.00 92.12 511 HIS A C 1
ATOM 4054 O O . HIS A 1 511 ? -28.362 17.099 -1.118 1.00 92.12 511 HIS A O 1
ATOM 4060 N N . GLU A 1 512 ? -27.121 15.402 -0.365 1.00 86.19 512 GLU A N 1
ATOM 4061 C CA . GLU A 1 512 ? -26.169 16.213 0.390 1.00 86.19 512 GLU A CA 1
ATOM 4062 C C . GLU A 1 512 ? -24.756 15.886 -0.080 1.00 86.19 512 GLU A C 1
ATOM 4064 O O . GLU A 1 512 ? -24.426 14.716 -0.283 1.00 86.19 512 GLU A O 1
ATOM 4069 N N . VAL A 1 513 ? -23.934 16.913 -0.272 1.00 84.81 513 VAL A N 1
ATOM 4070 C CA . VAL A 1 513 ? -22.540 16.795 -0.708 1.00 84.81 513 VAL A CA 1
ATOM 4071 C C . VAL A 1 513 ? -21.661 17.456 0.346 1.00 84.81 513 VAL A C 1
ATOM 4073 O O . VAL A 1 513 ? -21.861 18.624 0.671 1.00 84.81 513 VAL A O 1
ATOM 4076 N N . ALA A 1 514 ? -20.690 16.719 0.879 1.00 82.62 514 ALA A N 1
ATOM 4077 C CA . ALA A 1 514 ? -19.720 17.236 1.841 1.00 82.62 514 ALA A CA 1
ATOM 4078 C C . ALA A 1 514 ? -18.635 18.085 1.153 1.00 82.62 514 ALA A C 1
ATOM 4080 O O . ALA A 1 514 ? -18.304 17.866 -0.017 1.00 82.62 514 ALA A O 1
ATOM 4081 N N . SER A 1 515 ? -18.071 19.040 1.888 1.00 72.00 515 SER A N 1
ATOM 4082 C CA . SER A 1 515 ? -17.056 19.971 1.384 1.00 72.00 515 SER A CA 1
ATOM 4083 C C . SER A 1 515 ? -15.685 19.350 1.132 1.00 72.00 515 SER A C 1
ATOM 4085 O O . SER A 1 515 ? -15.256 18.382 1.762 1.00 72.00 515 SER A O 1
ATOM 4087 N N . GLU A 1 516 ? -14.951 19.984 0.221 1.00 64.19 516 GLU A N 1
ATOM 4088 C CA . GLU A 1 516 ? -13.543 19.712 -0.067 1.00 64.19 516 GLU A CA 1
ATOM 4089 C C . GLU A 1 516 ? -12.651 20.572 0.842 1.00 64.19 516 GLU A C 1
ATOM 4091 O O . GLU A 1 516 ? -12.002 21.518 0.399 1.00 64.19 516 GLU A O 1
ATOM 4096 N N . THR A 1 517 ? -12.644 20.271 2.143 1.00 50.66 517 THR A N 1
ATOM 4097 C CA . THR A 1 517 ? -11.867 21.034 3.130 1.00 50.66 517 THR A CA 1
ATOM 4098 C C . THR A 1 517 ? -10.357 20.919 2.845 1.00 50.66 517 THR A C 1
ATOM 4100 O O . THR A 1 517 ? -9.856 19.801 2.647 1.00 50.66 517 THR A O 1
ATOM 4103 N N . PRO A 1 518 ? -9.584 22.026 2.839 1.00 35.53 518 PRO A N 1
ATOM 4104 C CA . PRO A 1 518 ? -8.139 21.991 2.610 1.00 35.53 518 PRO A CA 1
ATOM 4105 C C . PRO A 1 518 ? -7.391 21.193 3.690 1.00 35.53 518 PRO A C 1
ATOM 4107 O O . PRO A 1 518 ? -7.072 21.707 4.756 1.00 35.53 518 PRO A O 1
ATOM 4110 N N . GLY A 1 519 ? -7.081 19.926 3.401 1.00 39.62 519 GLY A N 1
ATOM 4111 C CA . GLY A 1 519 ? -6.518 18.998 4.392 1.00 39.62 519 GLY A CA 1
ATOM 4112 C C . GLY A 1 519 ? -7.442 17.847 4.793 1.00 39.62 519 GLY A C 1
ATOM 4113 O O . GLY A 1 519 ? -7.148 17.162 5.765 1.00 39.62 519 GLY A O 1
ATOM 4114 N N . ASN A 1 520 ? -8.529 17.598 4.057 1.00 38.75 520 ASN A N 1
ATOM 4115 C CA . ASN A 1 520 ? -9.314 16.381 4.234 1.00 38.75 520 ASN A CA 1
ATOM 4116 C C . ASN A 1 520 ? -8.516 15.129 3.832 1.00 38.75 520 ASN A C 1
ATOM 4118 O O . ASN A 1 520 ? -8.226 14.912 2.656 1.00 38.75 520 ASN A O 1
ATOM 4122 N N . ILE A 1 521 ? -8.288 14.240 4.805 1.00 39.84 521 ILE A N 1
ATOM 4123 C CA . ILE A 1 521 ? -8.053 12.807 4.562 1.00 39.84 521 ILE A CA 1
ATOM 4124 C C . ILE A 1 521 ? -9.213 12.228 3.738 1.00 39.84 521 ILE A C 1
ATOM 4126 O O . ILE A 1 521 ? -9.004 11.456 2.801 1.00 39.84 521 ILE A O 1
ATOM 4130 N N . VAL A 1 522 ? -10.450 12.614 4.078 1.00 46.75 522 VAL A N 1
ATOM 4131 C CA . VAL A 1 522 ? -11.659 12.047 3.479 1.00 46.75 522 VAL A CA 1
ATOM 4132 C C . VAL A 1 522 ? -12.048 12.789 2.200 1.00 46.75 522 VAL A C 1
ATOM 4134 O O . VAL A 1 522 ? -12.707 13.822 2.254 1.00 46.75 522 VAL A O 1
ATOM 4137 N N . GLY A 1 523 ? -11.670 12.242 1.038 1.00 55.03 523 GLY A N 1
ATOM 4138 C CA . GLY A 1 523 ? -12.137 12.734 -0.266 1.00 55.03 523 GLY A CA 1
ATOM 4139 C C . GLY A 1 523 ? -13.673 12.824 -0.333 1.00 55.03 523 GLY A C 1
ATOM 4140 O O . GLY A 1 523 ? -14.354 12.000 0.293 1.00 55.03 523 GLY A O 1
ATOM 4141 N N . PRO A 1 524 ? -14.236 13.803 -1.062 1.00 69.75 524 PRO A N 1
ATOM 4142 C CA . PRO A 1 524 ? -15.599 14.276 -0.843 1.00 69.75 524 PRO A CA 1
ATOM 4143 C C . PRO A 1 524 ? -16.652 13.173 -0.999 1.00 69.75 524 PRO A C 1
ATOM 4145 O O . PRO A 1 524 ? -16.560 12.269 -1.840 1.00 69.75 524 PRO A O 1
ATOM 4148 N N . ARG A 1 525 ? -17.655 13.236 -0.124 1.00 79.50 525 ARG A N 1
ATOM 4149 C CA . ARG A 1 525 ? -18.714 12.235 0.007 1.00 79.50 525 ARG A CA 1
ATOM 4150 C C . ARG A 1 525 ? -20.064 12.842 -0.324 1.00 79.50 525 ARG A C 1
ATOM 4152 O O . ARG A 1 525 ? -20.307 14.011 -0.038 1.00 79.50 525 ARG A O 1
ATOM 4159 N N . ASP A 1 526 ? -20.933 12.027 -0.908 1.00 86.81 526 ASP A N 1
ATOM 4160 C CA . ASP A 1 526 ? -22.316 12.403 -1.164 1.00 86.81 526 ASP A CA 1
ATOM 4161 C C . ASP A 1 526 ? -23.295 11.409 -0.530 1.00 86.81 526 ASP A C 1
ATOM 4163 O O . ASP A 1 526 ? -23.012 10.213 -0.411 1.00 86.81 526 ASP A O 1
ATOM 4167 N N . PHE A 1 527 ? -24.447 11.916 -0.105 1.00 86.94 527 PHE A N 1
ATOM 4168 C CA . PHE A 1 527 ? -25.473 11.174 0.612 1.00 86.94 527 PHE A CA 1
ATOM 4169 C C . PHE A 1 527 ? -26.814 11.381 -0.080 1.00 86.94 527 PHE A C 1
ATOM 4171 O O . PHE A 1 527 ? -27.296 12.505 -0.194 1.00 86.94 527 PHE A O 1
ATOM 4178 N N . VAL A 1 528 ? -27.458 10.290 -0.489 1.00 89.94 528 VAL A N 1
ATOM 4179 C CA . VAL A 1 528 ? -28.872 10.303 -0.883 1.00 89.94 528 VAL A CA 1
ATOM 4180 C C . VAL A 1 528 ? -29.656 9.664 0.251 1.00 89.94 528 VAL A C 1
ATOM 4182 O O . VAL A 1 528 ? -29.487 8.476 0.544 1.00 89.94 528 VAL A O 1
ATOM 4185 N N . SER A 1 529 ? -30.457 10.475 0.935 1.00 90.06 529 SER A N 1
ATOM 4186 C CA . SER A 1 529 ? -31.190 10.082 2.141 1.00 90.06 529 SER A CA 1
ATOM 4187 C C . SER A 1 529 ? -32.665 10.423 2.018 1.00 90.06 529 SER A C 1
ATOM 4189 O O . SER A 1 529 ? -33.023 11.432 1.417 1.00 90.06 529 SER A O 1
ATOM 4191 N N . VAL A 1 530 ? -33.520 9.603 2.624 1.00 90.50 530 VAL A N 1
ATOM 4192 C CA . VAL A 1 530 ? -34.867 10.037 2.992 1.00 90.50 530 VAL A CA 1
ATOM 4193 C C . VAL A 1 530 ? -34.801 10.658 4.385 1.00 90.50 530 VAL A C 1
ATOM 4195 O O . VAL A 1 530 ? -34.113 10.141 5.267 1.00 90.50 530 VAL A O 1
ATOM 4198 N N . ARG A 1 531 ? -35.492 11.781 4.567 1.00 87.81 531 ARG A N 1
ATOM 4199 C CA . ARG A 1 531 ? -35.634 12.520 5.823 1.00 87.81 531 ARG A CA 1
ATOM 4200 C C . ARG A 1 531 ? -37.115 12.630 6.186 1.00 87.81 531 ARG A C 1
ATOM 4202 O O . ARG A 1 531 ? -37.971 12.723 5.308 1.00 87.81 531 ARG A O 1
ATOM 4209 N N . CYS A 1 532 ? -37.401 12.582 7.481 1.00 87.56 532 CYS A N 1
ATOM 4210 C CA . CYS A 1 532 ? -38.731 12.589 8.076 1.00 87.56 532 CYS A CA 1
ATOM 4211 C C . CYS A 1 532 ? -38.727 13.531 9.286 1.00 87.56 532 CYS A C 1
ATOM 4213 O O . CYS A 1 532 ? -38.180 13.197 10.342 1.00 87.56 532 CYS A O 1
ATOM 4215 N N . ALA A 1 533 ? -39.305 14.718 9.113 1.00 86.31 533 ALA A N 1
ATOM 4216 C CA . ALA A 1 533 ? -39.496 15.710 10.160 1.00 86.31 533 ALA A CA 1
ATOM 4217 C C . ALA A 1 533 ? -40.863 15.497 10.827 1.00 86.31 533 ALA A C 1
ATOM 4219 O O . ALA A 1 533 ? -41.890 15.548 10.154 1.00 86.31 533 ALA A O 1
ATOM 4220 N N . LYS A 1 534 ? -40.899 15.248 12.143 1.00 83.12 534 LYS A N 1
ATOM 4221 C CA . LYS A 1 534 ? -42.145 15.112 12.921 1.00 83.12 534 LYS A CA 1
ATOM 4222 C C . LYS A 1 534 ? -42.037 15.783 14.289 1.00 83.12 534 LYS A C 1
ATOM 4224 O O . LYS A 1 534 ? -41.067 15.583 15.019 1.00 83.12 534 LYS A O 1
ATOM 4229 N N . ARG A 1 535 ? -43.080 16.519 14.674 1.00 81.56 535 ARG A N 1
ATOM 4230 C CA . ARG A 1 535 ? -43.259 17.095 16.018 1.00 81.56 535 ARG A CA 1
ATOM 4231 C C . ARG A 1 535 ? -44.132 16.167 16.874 1.00 81.56 535 ARG A C 1
ATOM 4233 O O . ARG A 1 535 ? -45.106 15.605 16.381 1.00 81.56 535 ARG A O 1
ATOM 4240 N N . ARG A 1 536 ? -43.786 15.985 18.152 1.00 77.50 536 ARG A N 1
ATOM 4241 C CA . ARG A 1 536 ? -44.581 15.257 19.159 1.00 77.50 536 ARG A CA 1
ATOM 4242 C C . ARG A 1 536 ? -44.561 16.043 20.468 1.00 77.50 536 ARG A C 1
ATOM 4244 O O . ARG A 1 536 ? -43.538 16.089 21.151 1.00 77.50 536 ARG A O 1
ATOM 4251 N N . GLY A 1 537 ? -45.685 16.674 20.808 1.00 80.50 537 GLY A N 1
ATOM 4252 C CA . GLY A 1 537 ? -45.723 17.657 21.895 1.00 80.50 537 GLY A CA 1
ATOM 4253 C C . GLY A 1 537 ? -44.702 18.773 21.646 1.00 80.50 537 GLY A C 1
ATOM 4254 O O . GLY A 1 537 ? -44.581 19.262 20.525 1.00 80.50 537 GLY A O 1
ATOM 4255 N N . SER A 1 538 ? -43.923 19.120 22.669 1.00 81.69 538 SER A N 1
ATOM 4256 C CA . SER A 1 538 ? -42.831 20.099 22.583 1.00 81.69 538 SER A CA 1
ATOM 4257 C C . SER A 1 538 ? -41.536 19.569 21.948 1.00 81.69 538 SER A C 1
ATOM 4259 O O . SER A 1 538 ? -40.584 20.328 21.823 1.00 81.69 538 SER A O 1
ATOM 4261 N N . THR A 1 539 ? -41.449 18.290 21.559 1.00 84.38 539 THR A N 1
ATOM 4262 C CA . THR A 1 539 ? -40.220 17.707 20.985 1.00 84.38 539 THR A CA 1
ATOM 4263 C C . THR A 1 539 ? -40.325 17.574 19.466 1.00 84.38 539 THR A C 1
ATOM 4265 O O . THR A 1 539 ? -41.294 17.012 18.952 1.00 84.38 539 THR A O 1
ATOM 4268 N N . CYS A 1 540 ? -39.309 18.037 18.738 1.00 85.19 540 CYS A N 1
ATOM 4269 C CA . CYS A 1 540 ? -39.171 17.820 17.298 1.00 85.19 540 CYS A CA 1
ATOM 4270 C C . CYS A 1 540 ? -38.121 16.760 16.984 1.00 85.19 540 CYS A C 1
ATOM 4272 O O . CYS A 1 540 ? -37.086 16.682 17.639 1.00 85.19 540 CYS A O 1
ATOM 4274 N N . PHE A 1 541 ? -38.384 15.977 15.943 1.00 86.19 541 PHE A N 1
ATOM 4275 C CA . PHE A 1 541 ? -37.513 14.931 15.429 1.00 86.19 541 PHE A CA 1
ATOM 4276 C C . PHE A 1 541 ? -37.294 15.169 13.934 1.00 86.19 541 PHE A C 1
ATOM 4278 O O . PHE A 1 541 ? -38.269 15.274 13.196 1.00 86.19 541 PHE A O 1
ATOM 4285 N N . LEU A 1 542 ? -36.042 15.204 13.485 1.00 86.31 542 LEU A N 1
ATOM 4286 C CA . LEU A 1 542 ? -35.658 15.124 12.075 1.00 86.31 542 LEU A CA 1
ATOM 4287 C C . LEU A 1 542 ? -34.862 13.830 11.896 1.00 86.31 542 LEU A C 1
ATOM 4289 O O . LEU A 1 542 ? -33.648 13.807 12.099 1.00 86.31 542 LEU A O 1
ATOM 4293 N N . ALA A 1 543 ? -35.563 12.743 11.581 1.00 86.69 543 ALA A N 1
ATOM 4294 C CA . ALA A 1 543 ? -34.971 11.428 11.352 1.00 86.69 543 ALA A CA 1
ATOM 4295 C C . ALA A 1 543 ? -34.599 11.229 9.879 1.00 86.69 543 ALA A C 1
ATOM 4297 O O . ALA A 1 543 ? -35.171 11.872 9.000 1.00 86.69 543 ALA A O 1
ATOM 4298 N N . GLY A 1 544 ? -33.689 10.303 9.584 1.00 86.38 544 GLY A N 1
ATOM 4299 C CA . GLY A 1 544 ? -33.400 9.911 8.209 1.00 86.38 544 GLY A CA 1
ATOM 4300 C C . GLY A 1 544 ? -32.537 8.662 8.083 1.00 86.38 544 GLY A C 1
ATOM 4301 O O . GLY A 1 544 ? -32.008 8.148 9.065 1.00 86.38 544 GLY A O 1
ATOM 4302 N N . MET A 1 545 ? -32.422 8.161 6.855 1.00 85.94 545 MET A N 1
ATOM 4303 C CA . MET A 1 545 ? -31.524 7.065 6.475 1.00 85.94 545 MET A CA 1
ATOM 4304 C C . MET A 1 545 ? -31.254 7.095 4.967 1.00 85.94 545 MET A C 1
ATOM 4306 O O . MET A 1 545 ? -32.006 7.723 4.214 1.00 85.94 545 MET A O 1
ATOM 4310 N N . SER A 1 546 ? -30.201 6.423 4.497 1.00 89.44 546 SER A N 1
ATOM 4311 C CA . SER A 1 546 ? -29.925 6.366 3.058 1.00 89.44 546 SER A CA 1
ATOM 4312 C C . SER A 1 546 ? -30.994 5.598 2.283 1.00 89.44 546 SER A C 1
ATOM 4314 O O . SER A 1 546 ? -31.507 4.578 2.737 1.00 89.44 546 SER A O 1
ATOM 4316 N N . THR A 1 547 ? -31.305 6.087 1.083 1.00 90.25 547 THR A N 1
ATOM 4317 C CA . THR A 1 547 ? -32.351 5.535 0.215 1.00 90.25 547 THR A CA 1
ATOM 4318 C C . THR A 1 547 ? -31.877 5.439 -1.238 1.00 90.25 547 THR A C 1
ATOM 4320 O O . THR A 1 547 ? -30.861 6.023 -1.620 1.00 90.25 547 THR A O 1
ATOM 4323 N N . LYS A 1 548 ? -32.613 4.695 -2.071 1.00 88.88 548 LYS A N 1
ATOM 4324 C CA . LYS A 1 548 ? -32.408 4.658 -3.525 1.00 88.88 548 LYS A CA 1
ATOM 4325 C C . LYS A 1 548 ? -33.438 5.564 -4.182 1.00 88.88 548 LYS A C 1
ATOM 4327 O O . LYS A 1 548 ? -34.609 5.207 -4.221 1.00 88.88 548 LYS A O 1
ATOM 4332 N N . TYR A 1 549 ? -32.990 6.696 -4.712 1.00 88.69 549 TYR A N 1
ATOM 4333 C CA . TYR A 1 549 ? -33.821 7.558 -5.545 1.00 88.69 549 TYR A CA 1
ATOM 4334 C C . TYR A 1 549 ? -33.913 7.010 -6.978 1.00 88.69 549 TYR A C 1
ATOM 4336 O O . TYR A 1 549 ? -32.984 6.360 -7.456 1.00 88.69 549 TYR A O 1
ATOM 4344 N N . SER A 1 550 ? -35.020 7.263 -7.680 1.00 83.19 550 SER A N 1
ATOM 4345 C CA . SER A 1 550 ? -35.229 6.777 -9.056 1.00 83.19 550 SER A CA 1
ATOM 4346 C C . SER A 1 550 ? -34.242 7.398 -10.051 1.00 83.19 550 SER A C 1
ATOM 4348 O O . SER A 1 550 ? -33.718 6.703 -10.917 1.00 83.19 550 SER A O 1
ATOM 4350 N N . SER A 1 551 ? -33.939 8.687 -9.881 1.00 87.62 551 SER A N 1
ATOM 4351 C CA . SER A 1 551 ? -32.955 9.438 -10.665 1.00 87.62 551 SER A CA 1
ATOM 4352 C C . SER A 1 551 ? -31.724 9.764 -9.811 1.00 87.62 551 SER A C 1
ATOM 4354 O O . SER A 1 551 ? -31.473 10.928 -9.494 1.00 87.62 551 SER A O 1
ATOM 4356 N N . MET A 1 552 ? -30.986 8.734 -9.376 1.00 89.88 552 MET A N 1
ATOM 4357 C CA . MET A 1 552 ? -29.771 8.894 -8.557 1.00 89.88 552 MET A CA 1
ATOM 4358 C C . MET A 1 552 ? -28.800 9.929 -9.164 1.00 89.88 552 MET A C 1
ATOM 4360 O O . MET A 1 552 ? -28.429 9.774 -10.328 1.00 89.88 552 MET A O 1
ATOM 4364 N N . PRO A 1 553 ? -28.316 10.921 -8.390 1.00 87.69 553 PRO A N 1
ATOM 4365 C CA . PRO A 1 553 ? -27.315 11.874 -8.862 1.00 87.69 553 PRO A CA 1
ATOM 4366 C C . PRO A 1 553 ? -26.022 11.196 -9.339 1.00 87.69 553 PRO A C 1
ATOM 4368 O O . PRO A 1 553 ? -25.607 10.155 -8.808 1.00 87.69 553 PRO A O 1
ATOM 4371 N N . GLU A 1 554 ? -25.345 11.810 -10.307 1.00 85.12 554 GLU A N 1
ATOM 4372 C CA . GLU A 1 554 ? -24.039 11.351 -10.783 1.00 85.12 554 GLU A CA 1
ATOM 4373 C C . GLU A 1 554 ? -22.954 11.484 -9.702 1.00 85.12 554 GLU A C 1
ATOM 4375 O O . GLU A 1 554 ? -22.981 12.384 -8.868 1.00 85.12 554 GLU A O 1
ATOM 4380 N N . GLN A 1 555 ? -21.963 10.594 -9.742 1.00 80.00 555 GLN A N 1
ATOM 4381 C CA . GLN A 1 555 ? -20.839 10.557 -8.801 1.00 80.00 555 GLN A CA 1
ATOM 4382 C C . GLN A 1 555 ? -19.558 11.142 -9.420 1.00 80.00 555 GLN A C 1
ATOM 4384 O O . GLN A 1 555 ? -18.515 10.492 -9.482 1.00 80.00 555 GLN A O 1
ATOM 4389 N N . LYS A 1 556 ? -19.640 12.372 -9.938 1.00 76.50 556 LYS A N 1
ATOM 4390 C CA . LYS A 1 556 ? -18.485 13.085 -10.508 1.00 76.50 556 LYS A CA 1
ATOM 4391 C C . LYS A 1 556 ? -17.596 13.606 -9.374 1.00 76.50 556 LYS A C 1
ATOM 4393 O O . LYS A 1 556 ? -17.976 14.532 -8.671 1.00 76.50 556 LYS A O 1
ATOM 4398 N N . GLY A 1 557 ? -16.443 12.966 -9.168 1.00 71.19 557 GLY A N 1
ATOM 4399 C CA . GLY A 1 557 ? -15.463 13.321 -8.127 1.00 71.19 557 GLY A CA 1
ATOM 4400 C C . GLY A 1 557 ? -15.833 12.921 -6.690 1.00 71.19 557 GLY A C 1
ATOM 4401 O O . GLY A 1 557 ? -14.975 12.981 -5.815 1.00 71.19 557 GLY A O 1
ATOM 4402 N N . VAL A 1 558 ? -17.070 12.472 -6.442 1.00 73.50 558 VAL A N 1
ATOM 4403 C CA . VAL A 1 558 ? -17.601 12.169 -5.101 1.00 73.50 558 VAL A CA 1
ATOM 4404 C C . VAL A 1 558 ? -17.954 10.691 -4.925 1.00 73.50 558 VAL A C 1
ATOM 4406 O O . VAL A 1 558 ? -18.453 10.027 -5.840 1.00 73.50 558 VAL A O 1
ATOM 4409 N N . VAL A 1 559 ? -17.729 10.154 -3.724 1.00 75.81 559 VAL A N 1
ATOM 4410 C CA . VAL A 1 559 ? -18.092 8.767 -3.389 1.00 75.81 559 VAL A CA 1
ATOM 4411 C C . VAL A 1 559 ? -19.363 8.742 -2.547 1.00 75.81 559 VAL A C 1
ATOM 4413 O O . VAL A 1 559 ? -19.421 9.355 -1.484 1.00 75.81 559 VAL A O 1
ATOM 4416 N N . ARG A 1 560 ? -20.353 7.955 -2.974 1.00 83.31 560 ARG A N 1
ATOM 4417 C CA . ARG A 1 560 ? -21.602 7.797 -2.232 1.00 83.31 560 ARG A CA 1
ATOM 4418 C C . ARG A 1 560 ? -21.401 7.008 -0.942 1.00 83.31 560 ARG A C 1
ATOM 4420 O O . ARG A 1 560 ? -21.077 5.812 -0.978 1.00 83.31 560 ARG A O 1
ATOM 4427 N N . ALA A 1 561 ? -21.588 7.694 0.178 1.00 78.81 561 ALA A N 1
ATOM 4428 C CA . ALA A 1 561 ? -21.669 7.113 1.510 1.00 78.81 561 ALA A CA 1
ATOM 4429 C C . ALA A 1 561 ? -23.117 6.678 1.801 1.00 78.81 561 ALA A C 1
ATOM 4431 O O . ALA A 1 561 ? -24.048 7.059 1.087 1.00 78.81 561 ALA A O 1
ATOM 4432 N N . GLU A 1 562 ? -23.310 5.838 2.819 1.00 76.50 562 GLU A N 1
ATOM 4433 C CA . GLU A 1 562 ? -24.638 5.345 3.193 1.00 76.50 562 GLU A CA 1
ATOM 4434 C C . GLU A 1 562 ? -24.871 5.562 4.699 1.00 76.50 562 GLU A C 1
ATOM 4436 O O . GLU A 1 562 ? -24.067 5.159 5.541 1.00 76.50 562 GLU A O 1
ATOM 4441 N N . ASN A 1 563 ? -25.978 6.230 5.022 1.00 72.44 563 ASN A N 1
ATOM 4442 C CA . ASN A 1 563 ? -26.433 6.517 6.378 1.00 72.44 563 ASN A CA 1
ATOM 4443 C C . ASN A 1 563 ? -27.341 5.391 6.884 1.00 72.44 563 ASN A C 1
ATOM 4445 O O . ASN A 1 563 ? -28.291 4.997 6.199 1.00 72.44 563 ASN A O 1
ATOM 4449 N N . GLY A 1 564 ? -27.090 4.927 8.108 1.00 79.38 564 GLY A N 1
ATOM 4450 C CA . GLY A 1 564 ? -28.067 4.174 8.890 1.00 79.38 564 GLY A CA 1
ATOM 4451 C C . GLY A 1 564 ? -29.147 5.106 9.465 1.00 79.38 564 GLY A C 1
ATOM 4452 O O . GLY A 1 564 ? -29.344 6.207 8.947 1.00 79.38 564 GLY A O 1
ATOM 4453 N N . PRO A 1 565 ? -29.862 4.705 10.532 1.00 81.06 565 PRO A N 1
ATOM 4454 C CA . PRO A 1 565 ? -30.834 5.570 11.193 1.00 81.06 565 PRO A CA 1
ATOM 4455 C C . PRO A 1 565 ? -30.128 6.751 11.883 1.00 81.06 565 PRO A C 1
ATOM 4457 O O . PRO A 1 565 ? -29.482 6.595 12.921 1.00 81.06 565 PRO A O 1
ATOM 4460 N N . THR A 1 566 ? -30.246 7.940 11.295 1.00 87.56 566 THR A N 1
ATOM 4461 C CA . THR A 1 566 ? -29.859 9.219 11.900 1.00 87.56 566 THR A CA 1
ATOM 4462 C C . THR A 1 566 ? -31.095 9.916 12.469 1.00 87.56 566 THR A C 1
ATOM 4464 O O . THR A 1 566 ? -32.227 9.654 12.048 1.00 87.56 566 THR A O 1
ATOM 4467 N N . CYS A 1 567 ? -30.912 10.788 13.463 1.00 89.94 567 CYS A N 1
ATOM 4468 C CA . CYS A 1 567 ? -31.975 11.671 13.942 1.00 89.94 567 CYS A CA 1
ATOM 4469 C C . CYS A 1 567 ? -31.425 12.862 14.719 1.00 89.94 567 CYS A C 1
ATOM 4471 O O . CYS A 1 567 ? -30.729 12.670 15.714 1.00 89.94 567 CYS A O 1
ATOM 4473 N N . ILE A 1 568 ? -31.803 14.077 14.332 1.00 90.75 568 ILE A N 1
ATOM 4474 C CA . ILE A 1 568 ? -31.746 15.231 15.234 1.00 90.75 568 ILE A CA 1
ATOM 4475 C C . ILE A 1 568 ? -33.023 15.224 16.081 1.00 90.75 568 ILE A C 1
ATOM 4477 O O . ILE A 1 568 ? -34.111 14.962 15.567 1.00 90.75 568 ILE A O 1
ATOM 4481 N N . VAL A 1 569 ? -32.895 15.485 17.378 1.00 89.50 569 VAL A N 1
ATOM 4482 C CA . VAL A 1 569 ? -34.000 15.671 18.318 1.00 89.50 569 VAL A CA 1
ATOM 4483 C C . VAL A 1 569 ? -33.806 17.009 19.019 1.00 89.50 569 VAL A C 1
ATOM 4485 O O . VAL A 1 569 ? -32.789 17.231 19.678 1.00 89.50 569 VAL A O 1
ATOM 4488 N N . LEU A 1 570 ? -34.792 17.890 18.876 1.00 89.38 570 LEU A N 1
ATOM 4489 C CA . LEU A 1 570 ? -34.861 19.183 19.547 1.00 89.38 570 LEU A CA 1
ATOM 4490 C C . LEU A 1 570 ? -35.918 19.092 20.647 1.00 89.38 570 LEU A C 1
ATOM 4492 O O . LEU A 1 570 ? -37.056 18.705 20.376 1.00 89.38 570 LEU A O 1
ATOM 4496 N N . ARG A 1 571 ? -35.565 19.469 21.875 1.00 92.19 571 ARG A N 1
ATOM 4497 C CA . ARG A 1 571 ? -36.515 19.664 22.982 1.00 92.19 571 ARG A CA 1
ATOM 4498 C C . ARG A 1 571 ? -36.135 20.918 23.776 1.00 92.19 571 ARG A C 1
ATOM 4500 O O . ARG A 1 571 ? -34.936 21.189 23.873 1.00 92.19 571 ARG A O 1
ATOM 4507 N N . PRO A 1 572 ? -37.090 21.652 24.372 1.00 89.88 572 PRO A N 1
ATOM 4508 C CA . PRO A 1 572 ? -36.764 22.721 25.311 1.00 89.88 572 PRO A CA 1
ATOM 4509 C C . PRO A 1 572 ? -35.889 22.175 26.444 1.00 89.88 572 PRO A C 1
ATOM 4511 O O . PRO A 1 572 ? -36.033 21.007 26.832 1.00 89.88 572 PRO A O 1
ATOM 4514 N N . ASN A 1 573 ? -34.970 22.986 26.964 1.00 89.94 573 ASN A N 1
ATOM 4515 C CA . ASN A 1 573 ? -34.259 22.623 28.181 1.00 89.94 573 ASN A CA 1
ATOM 4516 C C . ASN A 1 573 ? -35.236 22.653 29.374 1.00 89.94 573 ASN A C 1
ATOM 4518 O O . ASN A 1 573 ? -36.175 23.446 29.403 1.00 89.94 573 ASN A O 1
ATOM 4522 N N . ALA A 1 574 ? -35.032 21.766 30.349 1.00 81.88 574 ALA A N 1
ATOM 4523 C CA . ALA A 1 574 ? -35.914 21.651 31.514 1.00 81.88 574 ALA A CA 1
ATOM 4524 C C . ALA A 1 574 ? -35.732 22.808 32.513 1.00 81.88 574 ALA A C 1
ATOM 4526 O O . ALA A 1 574 ? -36.652 23.127 33.257 1.00 81.88 574 ALA A O 1
ATOM 4527 N N . GLU A 1 575 ? -34.548 23.422 32.511 1.00 84.81 575 GLU A N 1
ATOM 4528 C CA . GLU A 1 575 ? -34.165 24.534 33.391 1.00 84.81 575 GLU A CA 1
ATOM 4529 C C . GLU A 1 575 ? -34.451 25.910 32.765 1.00 84.81 575 GLU A C 1
ATOM 4531 O O . GLU A 1 575 ? -34.662 26.879 33.485 1.00 84.81 575 GLU A O 1
ATOM 4536 N N . ASP A 1 576 ? -34.469 26.002 31.430 1.00 87.69 576 ASP A N 1
ATOM 4537 C CA . ASP A 1 576 ? -34.635 27.259 30.694 1.00 87.69 576 ASP A CA 1
ATOM 4538 C C . ASP A 1 576 ? -35.309 27.014 29.336 1.00 87.69 576 ASP A C 1
ATOM 4540 O O . ASP A 1 576 ? -34.707 26.475 28.406 1.00 87.69 576 ASP A O 1
ATOM 4544 N N . SER A 1 577 ? -36.566 27.442 29.207 1.00 81.62 577 SER A N 1
ATOM 4545 C CA . SER A 1 577 ? -37.352 27.270 27.977 1.00 81.62 577 SER A CA 1
ATOM 4546 C C . SER A 1 577 ? -36.860 28.091 26.776 1.00 81.62 577 SER A C 1
ATOM 4548 O O . SER A 1 577 ? -37.250 27.789 25.648 1.00 81.62 577 SER A O 1
ATOM 4550 N N . THR A 1 578 ? -35.994 29.092 26.986 1.00 87.50 578 THR A N 1
ATOM 4551 C CA . THR A 1 578 ? -35.361 29.854 25.895 1.00 87.50 578 THR A CA 1
ATOM 4552 C C . THR A 1 578 ? -34.224 29.079 25.227 1.00 87.50 578 THR A C 1
ATOM 4554 O O . THR A 1 578 ? -33.819 29.419 24.116 1.00 87.50 578 THR A O 1
ATOM 4557 N N . LYS A 1 579 ? -33.740 28.010 25.875 1.00 92.44 579 LYS A N 1
ATOM 4558 C CA . LYS A 1 579 ? -32.657 27.147 25.400 1.00 92.44 579 LYS A CA 1
ATOM 4559 C C . LYS A 1 579 ? -33.206 25.821 24.895 1.00 92.44 579 LYS A C 1
ATOM 4561 O O . LYS A 1 579 ? -34.144 25.248 25.452 1.00 92.44 579 LYS A O 1
ATOM 4566 N N . THR A 1 580 ? -32.554 25.266 23.883 1.00 94.00 580 THR A N 1
ATOM 4567 C CA . THR A 1 580 ? -32.911 23.967 23.308 1.00 94.00 580 THR A CA 1
ATOM 4568 C C . THR A 1 580 ? -31.828 22.946 23.614 1.00 94.00 580 THR A C 1
ATOM 4570 O O . THR A 1 580 ? -30.660 23.130 23.267 1.00 94.00 580 THR A O 1
ATOM 4573 N N . LYS A 1 581 ? -32.215 21.818 24.218 1.00 94.50 581 LYS A N 1
ATOM 4574 C CA . LYS A 1 581 ? -31.348 20.644 24.304 1.00 94.50 581 LYS A CA 1
ATOM 4575 C C . LYS A 1 581 ? -31.378 19.916 22.961 1.00 94.50 581 LYS A C 1
ATOM 4577 O O . LYS A 1 581 ? -32.349 19.235 22.623 1.00 94.50 581 LYS A O 1
ATOM 4582 N N . PHE A 1 582 ? -30.295 20.087 22.214 1.00 93.44 582 PHE A N 1
ATOM 4583 C CA . PHE A 1 582 ? -30.041 19.487 20.913 1.00 93.44 582 PHE A CA 1
ATOM 4584 C C . PHE A 1 582 ? -29.418 18.100 21.100 1.00 93.44 582 PHE A C 1
ATOM 4586 O O . PHE A 1 582 ? -28.452 17.930 21.846 1.00 93.44 582 PHE A O 1
ATOM 4593 N N . ILE A 1 583 ? -29.966 17.088 20.433 1.00 93.19 583 ILE A N 1
ATOM 4594 C CA . ILE A 1 583 ? -29.412 15.731 20.426 1.00 93.19 583 ILE A CA 1
ATOM 4595 C C . ILE A 1 583 ? -29.303 15.278 18.977 1.00 93.19 583 ILE A C 1
ATOM 4597 O O . ILE A 1 583 ? -30.295 15.329 18.259 1.00 93.19 583 ILE A O 1
ATOM 4601 N N . TRP A 1 584 ? -28.139 14.797 18.543 1.00 93.44 584 TRP A N 1
ATOM 4602 C CA . TRP A 1 584 ? -27.969 14.275 17.184 1.00 93.44 584 TRP A CA 1
ATOM 4603 C C . TRP A 1 584 ? -27.438 12.846 17.204 1.00 93.44 584 TRP A C 1
ATOM 4605 O O . TRP A 1 584 ? -26.267 12.608 17.497 1.00 93.44 584 TRP A O 1
ATOM 4615 N N . LEU A 1 585 ? -28.314 11.899 16.864 1.00 89.94 585 LEU A N 1
ATOM 4616 C CA . LEU A 1 585 ? -27.958 10.525 16.539 1.00 89.94 585 LEU A CA 1
ATOM 4617 C C . LEU A 1 585 ? -27.388 10.454 15.116 1.00 89.94 585 LEU A C 1
ATOM 4619 O O . LEU A 1 585 ? -28.076 10.790 14.147 1.00 89.94 585 LEU A O 1
ATOM 4623 N N . LEU A 1 586 ? -26.166 9.946 14.996 1.00 87.19 586 LEU A N 1
ATOM 4624 C CA . LEU A 1 586 ? -25.451 9.750 13.744 1.00 87.19 586 LEU A CA 1
ATOM 4625 C C . LEU A 1 586 ? -25.032 8.278 13.598 1.00 87.19 586 LEU A C 1
ATOM 4627 O O . LEU A 1 586 ? -24.162 7.776 14.311 1.00 87.19 586 LEU A O 1
ATOM 4631 N N . SER A 1 587 ? -25.669 7.584 12.656 1.00 84.06 587 SER A N 1
ATOM 4632 C CA . SER A 1 587 ? -25.297 6.255 12.167 1.00 84.06 587 SER A CA 1
ATOM 4633 C C . SER A 1 587 ? -24.849 6.405 10.714 1.00 84.06 587 SER A C 1
ATOM 4635 O O . SER A 1 587 ? -25.671 6.702 9.847 1.00 84.06 587 SER A O 1
ATOM 4637 N N . LEU A 1 588 ? -23.547 6.277 10.448 1.00 76.00 588 LEU A N 1
ATOM 4638 C CA . LEU A 1 588 ? -22.956 6.648 9.159 1.00 76.00 588 LEU A CA 1
ATOM 4639 C C . LEU A 1 588 ? -21.817 5.691 8.786 1.00 76.00 588 LEU A C 1
ATOM 4641 O O . LEU A 1 588 ? -20.834 5.567 9.516 1.00 76.00 588 LEU A O 1
ATOM 4645 N N . ASP A 1 589 ? -21.949 5.021 7.639 1.00 64.50 589 ASP A N 1
ATOM 4646 C CA . ASP A 1 589 ? -20.931 4.123 7.091 1.00 64.50 589 ASP A CA 1
ATOM 4647 C C . ASP A 1 589 ? -20.072 4.866 6.054 1.00 64.50 589 ASP A C 1
ATOM 4649 O O . ASP A 1 589 ? -20.453 5.031 4.887 1.00 64.50 589 ASP A O 1
ATOM 4653 N N . LEU A 1 590 ? -18.896 5.347 6.485 1.00 61.09 590 LEU A N 1
ATOM 4654 C CA . LEU A 1 590 ? -17.892 5.958 5.605 1.00 61.09 590 LEU A CA 1
ATOM 4655 C C . LEU A 1 590 ? -17.244 4.890 4.716 1.00 61.09 590 LEU A C 1
ATOM 4657 O O . LEU A 1 590 ? -16.142 4.405 4.977 1.00 61.09 590 LEU A O 1
ATOM 4661 N N . LYS A 1 591 ? -17.932 4.547 3.624 1.00 49.66 591 LYS A N 1
ATOM 4662 C CA . LYS A 1 591 ? -17.498 3.500 2.695 1.00 49.66 591 LYS A CA 1
ATOM 4663 C C . LYS A 1 591 ? -16.112 3.788 2.110 1.00 49.66 591 LYS A C 1
ATOM 4665 O O . LYS A 1 591 ? -15.880 4.789 1.423 1.00 49.66 591 LYS A O 1
ATOM 4670 N N . GLY A 1 592 ? -15.202 2.857 2.378 1.00 47.47 592 GLY A N 1
ATOM 4671 C CA . GLY A 1 592 ? -13.788 2.884 2.019 1.00 47.47 592 GLY A CA 1
ATOM 4672 C C . GLY A 1 592 ? -12.983 2.043 3.009 1.00 47.47 592 GLY A C 1
ATOM 4673 O O . GLY A 1 592 ? -13.554 1.425 3.910 1.00 47.47 592 GLY A O 1
ATOM 4674 N N . TRP A 1 593 ? -11.656 2.044 2.878 1.00 42.22 593 TRP A N 1
ATOM 4675 C CA . TRP A 1 593 ? -10.814 1.729 4.028 1.00 42.22 593 TRP A CA 1
ATOM 4676 C C . TRP A 1 593 ? -10.492 3.025 4.763 1.00 42.22 593 TRP A C 1
ATOM 4678 O O . TRP A 1 593 ? -9.660 3.811 4.321 1.00 42.22 593 TRP A O 1
ATOM 4688 N N . LEU A 1 594 ? -11.160 3.219 5.896 1.00 45.62 594 LEU A N 1
ATOM 4689 C CA . LEU A 1 594 ? -10.669 4.043 6.990 1.00 45.62 594 LEU A CA 1
ATOM 4690 C C . LEU A 1 594 ? -10.717 3.209 8.281 1.00 45.62 594 LEU A C 1
ATOM 4692 O O . LEU A 1 594 ? -11.570 2.322 8.410 1.00 45.62 594 LEU A O 1
ATOM 4696 N N . PRO A 1 595 ? -9.807 3.433 9.240 1.00 52.94 595 PRO A N 1
ATOM 4697 C CA . PRO A 1 595 ? -9.833 2.722 10.513 1.00 52.94 595 PRO A CA 1
ATOM 4698 C C . PRO A 1 595 ? -11.084 3.112 11.297 1.00 52.94 595 PRO A C 1
ATOM 4700 O O . PRO A 1 595 ? -11.369 4.301 11.424 1.00 52.94 595 PRO A O 1
ATOM 4703 N N . LYS A 1 596 ? -11.812 2.143 11.872 1.00 62.97 596 LYS A N 1
ATOM 4704 C CA . LYS A 1 596 ? -13.040 2.432 12.644 1.00 62.97 596 LYS A CA 1
ATOM 4705 C C . LYS A 1 596 ? -12.796 3.471 13.737 1.00 62.97 596 LYS A C 1
ATOM 4707 O O . LYS A 1 596 ? -13.612 4.344 13.946 1.00 62.97 596 LYS A O 1
ATOM 4712 N N . THR A 1 597 ? -11.642 3.424 14.383 1.00 61.53 597 THR A N 1
ATOM 4713 C CA . THR A 1 597 ? -11.176 4.400 15.373 1.00 61.53 597 THR A CA 1
ATOM 4714 C C . THR A 1 597 ? -10.976 5.818 14.820 1.00 61.53 597 THR A C 1
ATOM 4716 O O . THR A 1 597 ? -11.407 6.762 15.475 1.00 61.53 597 THR A O 1
ATOM 4719 N N . ILE A 1 598 ? -10.400 5.990 13.622 1.00 57.59 598 ILE A N 1
ATOM 4720 C CA . ILE A 1 598 ? -10.327 7.308 12.959 1.00 57.59 598 ILE A CA 1
ATOM 4721 C C . ILE A 1 598 ? -11.728 7.766 12.552 1.00 57.59 598 ILE A C 1
ATOM 4723 O O . ILE A 1 598 ? -12.074 8.913 12.801 1.00 57.59 598 ILE A O 1
ATOM 4727 N N . ILE A 1 599 ? -12.562 6.872 12.005 1.00 63.44 599 ILE A N 1
ATOM 4728 C CA . ILE A 1 599 ? -13.973 7.168 11.711 1.00 63.44 599 ILE A CA 1
ATOM 4729 C C . ILE A 1 599 ? -14.683 7.657 12.983 1.00 63.44 599 ILE A C 1
ATOM 4731 O O . ILE A 1 599 ? -15.368 8.668 12.930 1.00 63.44 599 ILE A O 1
ATOM 4735 N N . ASN A 1 600 ? -14.468 7.018 14.138 1.00 70.44 600 ASN A N 1
ATOM 4736 C CA . ASN A 1 600 ? -15.058 7.445 15.409 1.00 70.44 600 ASN A CA 1
ATOM 4737 C C . ASN A 1 600 ? -14.633 8.870 15.804 1.00 70.44 600 ASN A C 1
ATOM 4739 O O . ASN A 1 600 ? -15.483 9.660 16.211 1.00 70.44 600 ASN A O 1
ATOM 4743 N N . GLN A 1 601 ? -13.342 9.205 15.684 1.00 69.38 601 GLN A N 1
ATOM 4744 C CA . GLN A 1 601 ? -12.844 10.550 15.991 1.00 69.38 601 GLN A CA 1
ATOM 4745 C C . GLN A 1 601 ? -13.364 11.589 14.997 1.00 69.38 601 GLN A C 1
ATOM 4747 O O . GLN A 1 601 ? -13.882 12.615 15.422 1.00 69.38 601 GLN A O 1
ATOM 4752 N N . VAL A 1 602 ? -13.295 11.306 13.693 1.00 69.62 602 VAL A N 1
ATOM 4753 C CA . VAL A 1 602 ? -13.791 12.203 12.639 1.00 69.62 602 VAL A CA 1
ATOM 4754 C C . VAL A 1 602 ? -15.292 12.432 12.787 1.00 69.62 602 VAL A C 1
ATOM 4756 O O . VAL A 1 602 ? -15.720 13.576 12.715 1.00 69.62 602 VAL A O 1
ATOM 4759 N N . LEU A 1 603 ? -16.095 11.398 13.064 1.00 74.88 603 LEU A N 1
ATOM 4760 C CA . LEU A 1 603 ? -17.529 11.563 13.320 1.00 74.88 603 LEU A CA 1
ATOM 4761 C C . LEU A 1 603 ? -17.787 12.373 14.594 1.00 74.88 603 LEU A C 1
ATOM 4763 O O . LEU A 1 603 ? -18.615 13.276 14.561 1.00 74.88 603 LEU A O 1
ATOM 4767 N N . SER A 1 604 ? -17.061 12.110 15.685 1.00 79.00 604 SER A N 1
ATOM 4768 C CA . SER A 1 604 ? -17.217 12.872 16.934 1.00 79.00 604 SER A CA 1
ATOM 4769 C C . SER A 1 604 ? -16.873 14.352 16.743 1.00 79.00 604 SER A C 1
ATOM 4771 O O . SER A 1 604 ? -17.653 15.212 17.145 1.00 79.00 604 SER A O 1
ATOM 4773 N N . GLN A 1 605 ? -15.768 14.653 16.055 1.00 78.19 605 GLN A N 1
ATOM 4774 C CA . GLN A 1 605 ? -15.393 16.023 15.712 1.00 78.19 605 GLN A CA 1
ATOM 4775 C C . GLN A 1 605 ? -16.422 16.661 14.769 1.00 78.19 605 GLN A C 1
ATOM 4777 O O . GLN A 1 605 ? -16.905 17.743 15.066 1.00 78.19 605 GLN A O 1
ATOM 4782 N N . THR A 1 606 ? -16.870 15.952 13.724 1.00 79.25 606 THR A N 1
ATOM 4783 C CA . THR A 1 606 ? -17.923 16.425 12.800 1.00 79.25 606 THR A CA 1
ATOM 4784 C C . THR A 1 606 ? -19.202 16.825 13.544 1.00 79.25 606 THR A C 1
ATOM 4786 O O . THR A 1 606 ? -19.846 17.803 13.169 1.00 79.25 606 THR A O 1
ATOM 4789 N N . GLN A 1 607 ? -19.585 16.099 14.603 1.00 82.75 607 GLN A N 1
ATOM 4790 C CA . GLN A 1 607 ? -20.748 16.474 15.412 1.00 82.75 607 GLN A CA 1
ATOM 4791 C C . GLN A 1 607 ? -20.509 17.745 16.240 1.00 82.75 607 GLN A C 1
ATOM 4793 O O . GLN A 1 607 ? -21.398 18.595 16.297 1.00 82.75 607 GLN A O 1
ATOM 4798 N N . LEU A 1 608 ? -19.330 17.894 16.851 1.00 82.81 608 LEU A N 1
ATOM 4799 C CA . LEU A 1 608 ? -18.960 19.099 17.602 1.00 82.81 608 LEU A CA 1
ATOM 4800 C C . LEU A 1 608 ? -18.850 20.324 16.681 1.00 82.81 608 LEU A C 1
ATOM 4802 O O . LEU A 1 608 ? -19.441 21.359 16.978 1.00 82.81 608 LEU A O 1
ATOM 4806 N N . ASP A 1 609 ? -18.189 20.181 15.530 1.00 81.81 609 ASP A N 1
ATOM 4807 C CA . ASP A 1 609 ? -18.066 21.218 14.502 1.00 81.81 609 ASP A CA 1
ATOM 4808 C C . ASP A 1 609 ? -19.448 21.659 14.003 1.00 81.81 609 ASP A C 1
ATOM 4810 O O . ASP A 1 609 ? -19.724 22.851 13.928 1.00 81.81 609 ASP A O 1
ATOM 4814 N N . PHE A 1 610 ? -20.356 20.715 13.723 1.00 84.75 610 PHE A N 1
ATOM 4815 C CA . PHE A 1 610 ? -21.730 21.026 13.318 1.00 84.75 610 PHE A CA 1
ATOM 4816 C C . PHE A 1 610 ? -22.459 21.870 14.371 1.00 84.75 610 PHE A C 1
ATOM 4818 O O . PHE A 1 610 ? -23.094 22.867 14.029 1.00 84.75 610 PHE A O 1
ATOM 4825 N N . ALA A 1 611 ? -22.365 21.494 15.650 1.00 84.19 611 ALA A N 1
ATOM 4826 C CA . ALA A 1 611 ? -23.003 22.238 16.732 1.00 84.19 611 ALA A CA 1
ATOM 4827 C C . ALA A 1 611 ? -22.362 23.613 16.958 1.00 84.19 611 ALA A C 1
ATOM 4829 O O . ALA A 1 611 ? -23.067 24.565 17.288 1.00 84.19 611 ALA A O 1
ATOM 4830 N N . GLN A 1 612 ? -21.051 23.745 16.746 1.00 87.12 612 GLN A N 1
ATOM 4831 C CA . GLN A 1 612 ? -20.363 25.028 16.833 1.00 87.12 612 GLN A CA 1
ATOM 4832 C C . GLN A 1 612 ? -20.723 25.950 15.660 1.00 87.12 612 GLN A C 1
ATOM 4834 O O . GLN A 1 612 ? -21.087 27.099 15.894 1.00 87.12 612 GLN A O 1
ATOM 4839 N N . ASN A 1 613 ? -20.721 25.440 14.426 1.00 85.50 613 ASN A N 1
ATOM 4840 C CA . ASN A 1 613 ? -21.136 26.184 13.233 1.00 85.50 613 ASN A CA 1
ATOM 4841 C C . ASN A 1 613 ? -22.603 26.635 13.354 1.00 85.50 613 ASN A C 1
ATOM 4843 O O . ASN A 1 613 ? -22.924 27.782 13.053 1.00 85.50 613 ASN A O 1
ATOM 4847 N N . LEU A 1 614 ? -23.479 25.772 13.887 1.00 86.00 614 LEU A N 1
ATOM 4848 C CA . LEU A 1 614 ? -24.876 26.110 14.167 1.00 86.00 614 LEU A CA 1
ATOM 4849 C C . LEU A 1 614 ? -25.010 27.196 15.251 1.00 86.00 614 LEU A C 1
ATOM 4851 O O . LEU A 1 614 ? -25.866 28.065 15.118 1.00 86.00 614 LEU A O 1
ATOM 4855 N N . ARG A 1 615 ? -24.166 27.208 16.297 1.00 91.12 615 ARG A N 1
ATOM 4856 C CA . ARG A 1 615 ? -24.141 28.321 17.269 1.00 91.12 615 ARG A CA 1
ATOM 4857 C C . ARG A 1 615 ? -23.744 29.637 16.613 1.00 91.12 615 ARG A C 1
ATOM 4859 O O . ARG A 1 615 ? -24.462 30.615 16.794 1.00 91.12 615 ARG A O 1
ATOM 4866 N N . THR A 1 616 ? -22.657 29.654 15.841 1.00 89.62 616 THR A N 1
ATOM 4867 C CA . THR A 1 616 ? -22.195 30.855 15.125 1.00 89.62 616 THR A CA 1
ATOM 4868 C C . THR A 1 616 ? -23.291 31.389 14.201 1.00 89.62 616 THR A C 1
ATOM 4870 O O . THR A 1 616 ? -23.695 32.541 14.332 1.00 89.62 616 THR A O 1
ATOM 4873 N N . ARG A 1 617 ? -23.890 30.521 13.376 1.00 88.06 617 ARG A N 1
ATOM 4874 C CA . ARG A 1 617 ? -25.014 30.854 12.487 1.00 88.06 617 ARG A CA 1
ATOM 4875 C C . ARG A 1 617 ? -26.214 31.467 13.223 1.00 88.06 617 ARG A C 1
ATOM 4877 O O . ARG A 1 617 ? -26.864 32.374 12.703 1.00 88.06 617 ARG A O 1
ATOM 4884 N N . MET A 1 618 ? -26.529 30.976 14.421 1.00 87.75 618 MET A N 1
ATOM 4885 C CA . MET A 1 618 ? -27.619 31.508 15.249 1.00 87.75 618 MET A CA 1
ATOM 4886 C C . MET A 1 618 ? -27.259 32.822 15.957 1.00 87.75 618 MET A C 1
ATOM 4888 O O . MET A 1 618 ? -28.151 33.622 16.222 1.00 87.75 618 MET A O 1
ATOM 4892 N N . GLN A 1 619 ? -25.977 33.078 16.227 1.00 84.88 619 GLN A N 1
ATOM 4893 C CA . GLN A 1 619 ? -25.494 34.369 16.730 1.00 84.88 619 GLN A CA 1
ATOM 4894 C C . GLN A 1 619 ? -25.501 35.435 15.623 1.00 84.88 619 GLN A C 1
ATOM 4896 O O . GLN A 1 619 ? -25.953 36.550 15.856 1.00 84.88 619 GLN A O 1
ATOM 4901 N N . GLU A 1 620 ? -25.092 35.079 14.403 1.00 76.62 620 GLU A N 1
ATOM 4902 C CA . GLU A 1 620 ? -25.161 35.943 13.212 1.00 76.62 620 GLU A CA 1
ATOM 4903 C C . GLU A 1 620 ? -26.606 36.237 12.774 1.00 76.62 620 GLU A C 1
ATOM 4905 O O . GLU A 1 620 ? -26.890 37.294 12.215 1.00 76.62 620 GLU A O 1
ATOM 4910 N N . GLY A 1 621 ? -27.532 35.307 13.031 1.00 60.03 621 GLY A N 1
ATOM 4911 C CA . GLY A 1 621 ? -28.966 35.480 12.791 1.00 60.03 621 GLY A CA 1
ATOM 4912 C C . GLY A 1 621 ? -29.720 36.234 13.894 1.00 60.03 621 GLY A C 1
ATOM 4913 O O . GLY A 1 621 ? -30.901 36.535 13.709 1.00 60.03 621 GLY A O 1
ATOM 4914 N N . ALA A 1 622 ? -29.087 36.533 15.032 1.00 45.00 622 ALA A N 1
ATOM 4915 C CA . ALA A 1 622 ? -29.735 37.239 16.130 1.00 45.00 622 ALA A CA 1
ATOM 4916 C C . ALA A 1 622 ? -29.756 38.758 15.860 1.00 45.00 622 ALA A C 1
ATOM 4918 O O . ALA A 1 622 ? -28.691 39.360 15.701 1.00 45.00 622 ALA A O 1
ATOM 4919 N N . PRO A 1 623 ? -30.928 39.426 15.849 1.00 38.03 623 PRO A N 1
ATOM 4920 C CA . PRO A 1 623 ? -30.961 40.882 15.800 1.00 38.03 623 PRO A CA 1
ATOM 4921 C C . PRO A 1 623 ? -30.285 41.435 17.058 1.00 38.03 623 PRO A C 1
ATOM 4923 O O . PRO A 1 623 ? -30.578 40.999 18.173 1.00 38.03 623 PRO A O 1
ATOM 4926 N N . SER A 1 624 ? -29.379 42.399 16.888 1.00 31.80 624 SER A N 1
ATOM 4927 C CA . SER A 1 624 ? -28.611 42.965 17.996 1.00 31.80 624 SER A CA 1
ATOM 4928 C C . SER A 1 624 ? -29.530 43.691 18.982 1.00 31.80 624 SER A C 1
ATOM 4930 O O . SER A 1 624 ? -29.907 44.845 18.760 1.00 31.80 624 SER A O 1
ATOM 4932 N N . VAL A 1 625 ? -29.866 43.030 20.092 1.00 35.53 625 VAL A N 1
ATOM 4933 C CA . VAL A 1 625 ? -30.506 43.668 21.247 1.00 35.53 625 VAL A CA 1
ATOM 4934 C C . VAL A 1 625 ? -29.469 44.585 21.888 1.00 35.53 625 VAL A C 1
ATOM 4936 O O . VAL A 1 625 ? -28.672 44.167 22.725 1.00 35.53 625 VAL A O 1
ATOM 4939 N N . ALA A 1 626 ? -29.443 45.837 21.434 1.00 31.66 626 ALA A N 1
ATOM 4940 C CA . ALA A 1 626 ? -28.585 46.867 21.990 1.00 31.66 626 ALA A CA 1
ATOM 4941 C C . ALA A 1 626 ? -28.996 47.126 23.446 1.00 31.66 626 ALA A C 1
ATOM 4943 O O . ALA A 1 626 ? -30.029 47.742 23.712 1.00 31.66 626 ALA A O 1
ATOM 4944 N N . VAL A 1 627 ? -28.189 46.638 24.390 1.00 32.53 627 VAL A N 1
ATOM 4945 C CA . VAL A 1 627 ? -28.352 46.941 25.814 1.00 32.53 627 VAL A CA 1
ATOM 4946 C C . VAL A 1 627 ? -27.936 48.393 26.032 1.00 32.53 627 VAL A C 1
ATOM 4948 O O . VAL A 1 627 ? -26.756 48.699 26.175 1.00 32.53 627 VAL A O 1
ATOM 4951 N N . ALA A 1 628 ? -28.922 49.286 26.014 1.00 33.81 628 ALA A N 1
ATOM 4952 C CA . ALA A 1 628 ? -28.765 50.676 26.411 1.00 33.81 628 ALA A CA 1
ATOM 4953 C C . ALA A 1 628 ? -29.079 50.820 27.909 1.00 33.81 628 ALA A C 1
ATOM 4955 O O . ALA A 1 628 ? -30.247 50.813 28.308 1.00 33.81 628 ALA A O 1
ATOM 4956 N N . CYS A 1 629 ? -28.027 50.952 28.716 1.00 31.06 629 CYS A N 1
ATOM 4957 C CA . CYS A 1 629 ? -28.030 51.432 30.100 1.00 31.06 629 CYS A CA 1
ATOM 4958 C C . CYS A 1 629 ? -26.772 52.284 30.305 1.00 31.06 629 CYS A C 1
ATOM 4960 O O . CYS A 1 629 ? -25.700 51.821 29.854 1.00 31.06 629 CYS A O 1
#

Secondary structure (DSSP, 8-state):
--HHHHHHHHHS-GGGHHHHHHHHHHHHT-TTSTT--TTS-HHHHHHHHHHHHH---TTTTTTTT-----GGGEEEEEEEEE-SSEEEEEEEETTT--EEEEEEEEHHHHHHHT-HHHHHHHHHHHTT---TTBPPEEEEEE-SSEEEEEE---TTEEHHHHHHHSSSSS--HHHHHHHHHHHHHHHHHHHHTTEE----STTTEEE-SSS-EEE--GGG-EEPPTT--EE---S-TTTS-HHHHTT-EESSHHHHHHHHHHHHHHHHSS-TTS-TT----HHHHHHHHHHPPPP--TT--HHHHHHHHHHT-SSS-HHHHHHHHHHHHHHGGGS-------S----------S--S-GGGGG--GGGTHHHHHHHTTS-S----------------------------PPPHHHHHHHHHHHHHHHHHHHHHH--TTPEEEEE-TTS-EEEEEEETTTEEEEEEEEEESS-HHHHHIIIIISGGGHHHH-TTEEEEEEEEEETTTEEEEEEEE---TT-SS--EEEEEEEEEEEETTEEEEEEEE---TTPPP-SS-EE-EE-SEEEEEEE-SS-TTSEEEEEEE-EE--SS--HHHHHHHHHHHHHHHHHHHHHHHHHTS-------